Protein AF-A0A7Y8WXM0-F1 (afdb_monomer_lite)

Foldseek 3Di:
DDDDDVVPDDPVCVVQLQALQHAAEAEFELDPCRLVVLLVSLQVSLVRRANEAFPGHQHEYEYEAAAPVPCVVSVVVSQVSQLVSSLSSYHYDPDDPDQQLLLLLSQLSSGYFYQYDDPLQPDADPDPVSNVVSCVVSCVCVSCVQVDQQPPPPPPPDDDPDDQDQLLLLLVLLLVLLVCCLVCLQVLLDPPDQDALAQLNLCQLQVPLEHFAAAEAEEAVLLCLSSLLSLLVSLQWSVSSCVSSVHPRRPDTAGEQELAHAPSHHDDPDDSQVSLQVQLCVQEDDHDPSLDNVNLLVLVVVQLVPPALPPLVSLLQSVLVSVCSSNNYDDDPVAGSLNRVLVSLVPHAYEYEYDNLCVSPVDPPDSSNLSSVVSVLPVNSVSCVVRPPSRYHYYYHYYLCSLCSSCVPCSVVSCVVRVSNYSFAALQNLLLLLLLSSLSSVSAPDHDDNSCSNVDDSVRSLVRCCQAEHQALAPSPTSGRGPSCSLQLQQDFQVRGHRSSLSSQLSNQQSVLCSVCSPPDSSHSGHSVSSSVSLLVSLQVVLVVVCVSRVLLNVLLVQLLPDPDAAAPFADCVSSVDDPVNQVVCVVVRQWDQDPVRTIAGGNSNCSNSNHHHPGSRNSND

Structure (mmCIF, N/CA/C/O backbone):
data_AF-A0A7Y8WXM0-F1
#
_entry.id   AF-A0A7Y8WXM0-F1
#
loop_
_atom_site.group_PDB
_atom_site.id
_atom_site.type_symbol
_atom_site.label_atom_id
_atom_site.label_alt_id
_atom_site.label_comp_id
_atom_site.label_asym_id
_atom_site.label_entity_id
_atom_site.label_seq_id
_atom_site.pdbx_PDB_ins_code
_atom_site.Cartn_x
_atom_site.Cartn_y
_atom_site.Cartn_z
_atom_site.occupancy
_atom_site.B_iso_or_equiv
_atom_site.auth_seq_id
_atom_site.auth_comp_id
_atom_site.auth_asym_id
_atom_site.auth_atom_id
_atom_site.pdbx_PDB_model_num
ATOM 1 N N . MET A 1 1 ? 18.074 -25.156 -28.427 1.00 62.72 1 MET A N 1
ATOM 2 C CA . MET A 1 1 ? 19.382 -25.844 -28.412 1.00 62.72 1 MET A CA 1
ATOM 3 C C . MET A 1 1 ? 20.255 -25.133 -27.394 1.00 62.72 1 MET A C 1
ATOM 5 O O . MET A 1 1 ? 20.358 -23.918 -27.486 1.00 62.72 1 MET A O 1
ATOM 9 N N . VAL A 1 2 ? 20.807 -25.855 -26.420 1.00 75.50 2 VAL A N 1
ATOM 10 C CA . VAL A 1 2 ? 21.736 -25.315 -25.413 1.00 75.50 2 VAL A CA 1
ATOM 11 C C . VAL A 1 2 ? 23.125 -25.852 -25.741 1.00 75.50 2 VAL A C 1
ATOM 13 O O . VAL A 1 2 ? 23.257 -27.044 -26.014 1.00 75.50 2 VAL A O 1
ATOM 16 N N . ILE A 1 3 ? 24.135 -24.982 -25.762 1.00 81.38 3 ILE A N 1
ATOM 17 C CA . ILE A 1 3 ? 25.531 -25.358 -26.010 1.00 81.38 3 ILE A CA 1
ATOM 18 C C . ILE A 1 3 ? 26.311 -25.077 -24.727 1.00 81.38 3 ILE A C 1
ATOM 20 O O . ILE A 1 3 ? 26.389 -23.930 -24.296 1.00 81.38 3 ILE A O 1
ATOM 24 N N . ASP A 1 4 ? 26.879 -26.120 -24.126 1.00 82.06 4 ASP A N 1
ATOM 25 C CA . ASP A 1 4 ? 27.743 -25.996 -22.953 1.00 82.06 4 ASP A CA 1
ATOM 26 C C . ASP A 1 4 ? 29.203 -25.807 -23.398 1.00 82.06 4 ASP A C 1
ATOM 28 O O . ASP A 1 4 ? 29.766 -26.640 -24.111 1.00 82.06 4 ASP A O 1
ATOM 32 N N . LEU A 1 5 ? 29.815 -24.696 -22.986 1.00 79.88 5 LEU A N 1
ATOM 33 C CA . LEU A 1 5 ? 31.167 -24.286 -23.366 1.00 79.88 5 LEU A CA 1
ATOM 34 C C . LEU A 1 5 ? 32.144 -24.408 -22.185 1.00 79.88 5 LEU A C 1
ATOM 36 O O . LEU A 1 5 ? 32.896 -23.475 -21.908 1.00 79.88 5 LEU A O 1
ATOM 40 N N . ARG A 1 6 ? 32.169 -25.553 -21.484 1.00 68.31 6 ARG A N 1
ATOM 41 C CA . ARG A 1 6 ? 33.035 -25.777 -20.297 1.00 68.31 6 ARG A CA 1
ATOM 42 C C . ARG A 1 6 ? 34.524 -25.485 -20.507 1.00 68.31 6 ARG A C 1
ATOM 44 O O . ARG A 1 6 ? 35.218 -25.189 -19.543 1.00 68.31 6 ARG A O 1
ATOM 51 N N . ALA A 1 7 ? 35.017 -25.557 -21.745 1.00 59.38 7 ALA A N 1
ATOM 52 C CA . ALA A 1 7 ? 36.396 -25.201 -22.095 1.00 59.38 7 ALA A CA 1
ATOM 53 C C . ALA A 1 7 ? 36.675 -23.680 -22.062 1.00 59.38 7 ALA A C 1
ATOM 55 O O . ALA A 1 7 ? 37.814 -23.260 -22.253 1.00 59.38 7 ALA A O 1
ATOM 56 N N . GLY A 1 8 ? 35.654 -22.852 -21.820 1.00 65.19 8 GLY A N 1
ATOM 57 C CA . GLY A 1 8 ? 35.758 -21.401 -21.736 1.00 65.19 8 GLY A CA 1
ATOM 58 C C . GLY A 1 8 ? 35.857 -20.706 -23.097 1.00 65.19 8 GLY A C 1
ATOM 59 O O . GLY A 1 8 ? 35.409 -21.205 -24.136 1.00 65.19 8 GLY A O 1
ATOM 60 N N . ALA A 1 9 ? 36.426 -19.500 -23.080 1.00 67.81 9 ALA A N 1
ATOM 61 C CA . ALA A 1 9 ? 36.689 -18.705 -24.272 1.00 67.81 9 ALA A CA 1
ATOM 62 C C . ALA A 1 9 ? 37.871 -19.304 -25.049 1.00 67.81 9 ALA A C 1
ATOM 64 O O . ALA A 1 9 ? 39.023 -19.162 -24.649 1.00 67.81 9 ALA A O 1
ATOM 65 N N . SER A 1 10 ? 37.584 -19.980 -26.156 1.00 78.94 10 SER A N 1
ATOM 66 C CA . SER A 1 10 ? 38.571 -20.580 -27.053 1.00 78.94 10 SER A CA 1
ATOM 67 C C . SER A 1 10 ? 38.281 -20.154 -28.489 1.00 78.94 10 SER A C 1
ATOM 69 O O . SER A 1 10 ? 37.198 -19.645 -28.786 1.00 78.94 10 SER A O 1
ATOM 71 N N . GLU A 1 11 ? 39.215 -20.396 -29.405 1.00 74.94 11 GLU A N 1
ATOM 72 C CA . GLU A 1 11 ? 38.999 -20.112 -30.831 1.00 74.94 11 GLU A CA 1
ATOM 73 C C . GLU A 1 11 ? 37.778 -20.854 -31.397 1.00 74.94 11 GLU A C 1
ATOM 75 O O . GLU A 1 11 ? 37.072 -20.323 -32.249 1.00 74.94 11 GLU A O 1
ATOM 80 N N . LEU A 1 12 ? 37.472 -22.043 -30.866 1.00 77.38 12 LEU A N 1
ATOM 81 C CA . LEU A 1 12 ? 36.322 -22.849 -31.279 1.00 77.38 12 LEU A CA 1
ATOM 82 C C . LEU A 1 12 ? 34.985 -22.289 -30.772 1.00 77.38 12 LEU A C 1
ATOM 84 O O . LEU A 1 12 ? 33.964 -22.453 -31.438 1.00 77.38 12 LEU A O 1
ATOM 88 N N . SER A 1 13 ? 34.973 -21.622 -29.613 1.00 82.38 13 SER A N 1
ATOM 89 C CA . SER A 1 13 ? 33.763 -20.998 -29.059 1.00 82.38 13 SER A CA 1
ATOM 90 C C . SER A 1 13 ? 33.569 -19.547 -29.509 1.00 82.38 13 SER A C 1
ATOM 92 O O . SER A 1 13 ? 32.455 -19.027 -29.422 1.00 82.38 13 SER A O 1
ATOM 94 N N . ALA A 1 14 ? 34.610 -18.903 -30.047 1.00 82.38 14 ALA A N 1
ATOM 95 C CA . ALA A 1 14 ? 34.578 -17.508 -30.479 1.00 82.38 14 ALA A CA 1
ATOM 96 C C . ALA A 1 14 ? 33.465 -17.178 -31.495 1.00 82.38 14 ALA A C 1
ATOM 98 O O . ALA A 1 14 ? 32.802 -16.164 -31.284 1.00 82.38 14 ALA A O 1
ATOM 99 N N . PRO A 1 15 ? 33.169 -17.994 -32.531 1.00 83.94 15 PRO A N 1
ATOM 100 C CA . PRO A 1 15 ? 32.086 -17.685 -33.470 1.00 83.94 15 PRO A CA 1
ATOM 101 C C . PRO A 1 15 ? 30.710 -17.624 -32.797 1.00 83.94 15 PRO A C 1
ATOM 103 O O . PRO A 1 15 ? 29.898 -16.771 -33.133 1.00 83.94 15 PRO A O 1
ATOM 106 N N . VAL A 1 16 ? 30.464 -18.496 -31.814 1.00 84.19 16 VAL A N 1
ATOM 107 C CA . VAL A 1 16 ? 29.200 -18.546 -31.062 1.00 84.19 16 VAL A CA 1
ATOM 108 C C . VAL A 1 16 ? 29.122 -17.398 -30.055 1.00 84.19 16 VAL A C 1
ATOM 110 O O . VAL A 1 16 ? 28.077 -16.771 -29.911 1.00 84.19 16 VAL A O 1
ATOM 113 N N . LEU A 1 17 ? 30.232 -17.091 -29.377 1.00 83.50 17 LEU A N 1
ATOM 114 C CA . LEU A 1 17 ? 30.307 -16.003 -28.400 1.00 83.50 17 LEU A CA 1
ATOM 115 C C . LEU A 1 17 ? 30.264 -14.616 -29.048 1.00 83.50 17 LEU A C 1
ATOM 117 O O . LEU A 1 17 ? 29.790 -13.681 -28.414 1.00 83.50 17 LEU A O 1
ATOM 121 N N . LEU A 1 18 ? 30.752 -14.467 -30.281 1.00 86.12 18 LEU A N 1
ATOM 122 C CA . LEU A 1 18 ? 30.743 -13.203 -31.021 1.00 86.12 18 LEU A CA 1
ATOM 123 C C . LEU A 1 18 ? 29.500 -13.027 -31.898 1.00 86.12 18 LEU A C 1
ATOM 125 O O . LEU A 1 18 ? 29.278 -11.924 -32.388 1.00 86.12 18 LEU A O 1
ATOM 129 N N . ASP A 1 19 ? 28.661 -14.052 -32.067 1.00 84.56 19 ASP A N 1
ATOM 130 C CA . ASP A 1 19 ? 27.350 -13.874 -32.691 1.00 84.56 19 ASP A CA 1
ATOM 131 C C . ASP A 1 19 ? 26.423 -13.170 -31.686 1.00 84.56 19 ASP A C 1
ATOM 133 O O . ASP A 1 19 ? 26.169 -13.703 -30.598 1.00 84.56 19 ASP A O 1
ATOM 137 N N . PRO A 1 20 ? 25.949 -11.945 -31.967 1.00 74.00 20 PRO A N 1
ATOM 138 C CA . PRO A 1 20 ? 25.055 -11.233 -31.060 1.00 74.00 20 PRO A CA 1
ATOM 139 C C . PRO A 1 20 ? 23.692 -11.936 -30.946 1.00 74.00 20 PRO A C 1
ATOM 141 O O . PRO A 1 20 ? 23.022 -11.809 -29.925 1.00 74.00 20 PRO A O 1
ATOM 144 N N . ARG A 1 21 ? 23.303 -12.768 -31.922 1.00 78.62 21 ARG A N 1
ATOM 145 C CA . ARG A 1 21 ? 22.012 -13.480 -31.946 1.00 78.62 21 ARG A CA 1
ATOM 146 C C . ARG A 1 21 ? 21.929 -14.650 -30.963 1.00 78.62 21 ARG A C 1
ATOM 148 O O . ARG A 1 21 ? 20.859 -15.237 -30.809 1.00 78.62 21 ARG A O 1
ATOM 155 N N . VAL A 1 22 ? 23.035 -15.016 -30.322 1.00 83.06 22 VAL A N 1
ATOM 156 C CA . VAL A 1 22 ? 23.106 -16.117 -29.356 1.00 83.06 22 VAL A CA 1
ATOM 157 C C . VAL A 1 22 ? 22.980 -15.565 -27.941 1.00 83.06 22 VAL A C 1
ATOM 159 O O . VAL A 1 22 ? 23.707 -14.651 -27.560 1.00 83.06 22 VAL A O 1
ATOM 162 N N . GLN A 1 23 ? 22.075 -16.133 -27.137 1.00 83.75 23 GLN A N 1
ATOM 163 C CA . GLN A 1 23 ? 21.992 -15.787 -25.719 1.00 83.75 23 GLN A CA 1
ATOM 164 C C . GLN A 1 23 ? 23.224 -16.329 -24.996 1.00 83.75 23 GLN A C 1
ATOM 166 O O . GLN A 1 23 ? 23.462 -17.536 -24.965 1.00 83.75 23 GLN A O 1
ATOM 171 N N . ARG A 1 24 ? 24.008 -15.423 -24.418 1.00 86.75 24 ARG A N 1
ATOM 172 C CA . ARG A 1 24 ? 25.252 -15.745 -23.715 1.00 86.75 24 ARG A CA 1
ATOM 173 C C . ARG A 1 24 ? 24.958 -15.808 -22.225 1.00 86.75 24 ARG A C 1
ATOM 175 O O . ARG A 1 24 ? 24.563 -14.799 -21.649 1.00 86.75 24 ARG A O 1
ATOM 182 N N . VAL A 1 25 ? 25.159 -16.967 -21.608 1.00 88.75 25 VAL A N 1
ATOM 183 C CA . VAL A 1 25 ? 25.008 -17.146 -20.159 1.00 88.75 25 VAL A CA 1
ATOM 184 C C . VAL A 1 25 ? 26.368 -17.508 -19.575 1.00 88.75 25 VAL A C 1
ATOM 186 O O . VAL A 1 25 ? 26.898 -18.583 -19.847 1.00 88.75 25 VAL A O 1
ATOM 189 N N . PHE A 1 26 ? 26.948 -16.601 -18.795 1.00 89.88 26 PHE A N 1
ATOM 190 C CA . PHE A 1 26 ? 28.186 -16.837 -18.056 1.00 89.88 26 PHE A CA 1
ATOM 191 C C . PHE A 1 26 ? 27.862 -17.351 -16.663 1.00 89.88 26 PHE A C 1
ATOM 193 O O . PHE A 1 26 ? 26.990 -16.809 -15.998 1.00 89.88 26 PHE A O 1
ATOM 200 N N . VAL A 1 27 ? 28.583 -18.361 -16.194 1.00 90.31 27 VAL A N 1
ATOM 201 C CA . VAL A 1 27 ? 28.451 -18.867 -14.825 1.00 90.31 27 VAL A CA 1
ATOM 202 C C . VAL A 1 27 ? 29.759 -18.588 -14.095 1.00 90.31 27 VAL A C 1
ATOM 204 O O . VAL A 1 27 ? 30.826 -18.956 -14.582 1.00 90.31 27 VAL A O 1
ATOM 207 N N . THR A 1 28 ? 29.686 -17.919 -12.947 1.00 91.88 28 THR A N 1
ATOM 208 C CA . THR A 1 28 ? 30.845 -17.521 -12.138 1.00 91.88 28 THR A CA 1
ATOM 209 C C . THR A 1 28 ? 30.613 -17.806 -10.657 1.00 91.88 28 THR A C 1
ATOM 211 O O . THR A 1 28 ? 29.487 -18.005 -10.209 1.00 91.88 28 THR A O 1
ATOM 214 N N . THR A 1 29 ? 31.690 -17.814 -9.878 1.00 91.88 29 THR A N 1
ATOM 215 C CA . THR A 1 29 ? 31.665 -17.920 -8.413 1.00 91.88 29 THR A CA 1
ATOM 216 C C . THR A 1 29 ? 32.017 -16.575 -7.780 1.00 91.88 29 THR A C 1
ATOM 218 O O . THR A 1 29 ? 32.408 -15.643 -8.485 1.00 91.88 29 THR A O 1
ATOM 221 N N . LEU A 1 30 ? 31.931 -16.476 -6.448 1.00 90.56 30 LEU A N 1
ATOM 222 C CA . LEU A 1 30 ? 32.395 -15.298 -5.700 1.00 90.56 30 LEU A CA 1
ATOM 223 C C . LEU A 1 30 ? 33.923 -15.169 -5.612 1.00 90.56 30 LEU A C 1
ATOM 225 O O . LEU A 1 30 ? 34.421 -14.245 -4.968 1.00 90.56 30 LEU A O 1
ATOM 229 N N . SER A 1 31 ? 34.689 -16.079 -6.225 1.00 92.25 31 SER A N 1
ATOM 230 C CA . SER A 1 31 ? 36.142 -15.944 -6.238 1.00 92.25 31 SER A CA 1
ATOM 231 C C . SER A 1 31 ? 36.542 -14.681 -7.008 1.00 92.25 31 SER A C 1
ATOM 233 O O . SER A 1 31 ? 36.006 -14.395 -8.081 1.00 92.25 31 SER A O 1
ATOM 235 N N . HIS A 1 32 ? 37.507 -13.927 -6.479 1.00 87.44 32 HIS A N 1
ATOM 236 C CA . HIS A 1 32 ? 37.929 -12.667 -7.092 1.00 87.44 32 HIS A CA 1
ATOM 237 C C . HIS A 1 32 ? 38.396 -12.850 -8.545 1.00 87.44 32 HIS A C 1
ATOM 239 O O . HIS A 1 32 ? 38.022 -12.072 -9.417 1.00 87.44 32 HIS A O 1
ATOM 245 N N . GLN A 1 33 ? 39.157 -13.914 -8.824 1.00 89.19 33 GLN A N 1
ATOM 246 C CA . GLN A 1 33 ? 39.622 -14.223 -10.179 1.00 89.19 33 GLN A CA 1
ATOM 247 C C . GLN A 1 33 ? 38.462 -14.553 -11.128 1.00 89.19 33 GLN A C 1
ATOM 249 O O . GLN A 1 33 ? 38.469 -14.105 -12.273 1.00 89.19 33 GLN A O 1
ATOM 254 N N . SER A 1 34 ? 37.455 -15.299 -10.662 1.00 91.69 34 SER A N 1
ATOM 255 C CA . SER A 1 34 ? 36.277 -15.631 -11.472 1.00 91.69 34 SER A CA 1
ATOM 256 C C . SER A 1 34 ? 35.439 -14.393 -11.785 1.00 91.69 34 SER A C 1
ATOM 258 O O . SER A 1 34 ? 35.053 -14.196 -12.939 1.00 91.69 34 SER A O 1
ATOM 260 N N . LEU A 1 35 ? 35.208 -13.532 -10.788 1.00 91.38 35 LEU A N 1
ATOM 261 C CA . LEU A 1 35 ? 34.464 -12.284 -10.965 1.00 91.38 35 LEU A CA 1
ATOM 262 C C . LEU A 1 35 ? 35.180 -11.339 -11.932 1.00 91.38 35 LEU A C 1
ATOM 264 O O . LEU A 1 35 ? 34.578 -10.936 -12.923 1.00 91.38 35 LEU A O 1
ATOM 268 N N . ALA A 1 36 ? 36.469 -11.065 -11.708 1.00 88.94 36 ALA A N 1
ATOM 269 C CA . ALA A 1 36 ? 37.255 -10.182 -12.569 1.00 88.94 36 ALA A CA 1
ATOM 270 C C . ALA A 1 36 ? 37.371 -10.722 -14.006 1.00 88.94 36 ALA A C 1
ATOM 272 O O . ALA A 1 36 ? 37.251 -9.971 -14.974 1.00 88.94 36 ALA A O 1
ATOM 273 N N . GLY A 1 37 ? 37.560 -12.037 -14.166 1.00 89.81 37 GLY A N 1
ATOM 274 C CA . GLY A 1 37 ? 37.602 -12.676 -15.482 1.00 89.81 37 GLY A CA 1
ATOM 275 C C . GLY A 1 37 ? 36.269 -12.576 -16.227 1.00 89.81 37 GLY A C 1
ATOM 276 O O . GLY A 1 37 ? 36.246 -12.250 -17.414 1.00 89.81 37 GLY A O 1
ATOM 277 N N . THR A 1 38 ? 35.156 -12.806 -15.526 1.00 92.19 38 THR A N 1
ATOM 278 C CA . THR A 1 38 ? 33.805 -12.695 -16.098 1.00 92.19 38 THR A CA 1
ATOM 279 C C . THR A 1 38 ? 33.479 -11.254 -16.468 1.00 92.19 38 THR A C 1
ATOM 281 O O . THR A 1 38 ? 32.994 -11.002 -17.569 1.00 92.19 38 THR A O 1
ATOM 284 N N . GLU A 1 39 ? 33.795 -10.301 -15.591 1.00 91.56 39 GLU A N 1
ATOM 285 C CA . GLU A 1 39 ? 33.624 -8.871 -15.843 1.00 91.56 39 GLU A CA 1
ATOM 286 C C . GLU A 1 39 ? 34.373 -8.444 -17.111 1.00 91.56 39 GLU A C 1
ATOM 288 O O . GLU A 1 39 ? 33.779 -7.871 -18.028 1.00 91.56 39 GLU A O 1
ATOM 293 N N . LEU A 1 40 ? 35.659 -8.795 -17.208 1.00 89.12 40 LEU A N 1
ATOM 294 C CA . LEU A 1 40 ? 36.482 -8.484 -18.371 1.00 89.12 40 LEU A CA 1
ATOM 295 C C . LEU A 1 40 ? 35.913 -9.116 -19.647 1.00 89.12 40 LEU A C 1
ATOM 297 O O . LEU A 1 40 ? 35.854 -8.460 -20.686 1.00 89.12 40 LEU A O 1
ATOM 301 N N . MET A 1 41 ? 35.470 -10.371 -19.580 1.00 88.50 41 MET A N 1
ATOM 302 C CA . MET A 1 41 ? 34.884 -11.073 -20.723 1.00 88.50 41 MET A CA 1
ATOM 303 C C . MET A 1 41 ? 33.615 -10.376 -21.225 1.00 88.50 41 MET A C 1
ATOM 305 O O . MET A 1 41 ? 33.484 -10.121 -22.424 1.00 88.50 41 MET A O 1
ATOM 309 N N . VAL A 1 42 ? 32.712 -10.011 -20.312 1.00 89.19 42 VAL A N 1
ATOM 310 C CA . VAL A 1 42 ? 31.488 -9.264 -20.631 1.00 89.19 42 VAL A CA 1
ATOM 311 C C . VAL A 1 42 ? 31.830 -7.915 -21.265 1.00 89.19 42 VAL A C 1
ATOM 313 O O . VAL A 1 42 ? 31.261 -7.571 -22.300 1.00 89.19 42 VAL A O 1
ATOM 316 N N . GLN A 1 43 ? 32.805 -7.181 -20.721 1.00 86.31 43 GLN A N 1
ATOM 317 C CA . GLN A 1 43 ? 33.247 -5.901 -21.287 1.00 86.31 43 GLN A CA 1
ATOM 318 C C . GLN A 1 43 ? 33.833 -6.058 -22.700 1.00 86.31 43 GLN A C 1
ATOM 320 O O . GLN A 1 43 ? 33.537 -5.258 -23.589 1.00 86.31 43 GLN A O 1
ATOM 325 N N . GLN A 1 44 ? 34.655 -7.084 -22.936 1.00 85.88 44 GLN A N 1
ATOM 326 C CA . GLN A 1 44 ? 35.250 -7.335 -24.253 1.00 85.88 44 GLN A CA 1
ATOM 327 C C . GLN A 1 44 ? 34.199 -7.742 -25.287 1.00 85.88 44 GLN A C 1
ATOM 329 O O . GLN A 1 44 ? 34.235 -7.260 -26.422 1.00 85.88 44 GLN A O 1
ATOM 334 N N . LEU A 1 45 ? 33.235 -8.578 -24.901 1.00 85.25 45 LEU A N 1
ATOM 335 C CA . LEU A 1 45 ? 32.112 -8.944 -25.761 1.00 85.25 45 LEU A CA 1
ATOM 336 C C . LEU A 1 45 ? 31.211 -7.750 -26.053 1.00 85.25 45 LEU A C 1
ATOM 338 O O . LEU A 1 45 ? 30.846 -7.550 -27.205 1.00 85.25 45 LEU A O 1
ATOM 342 N N . GLY A 1 46 ? 30.943 -6.909 -25.056 1.00 80.94 46 GLY A N 1
ATOM 343 C CA . GLY A 1 46 ? 30.209 -5.659 -25.236 1.00 80.94 46 GLY A CA 1
ATOM 344 C C . GLY A 1 46 ? 30.846 -4.719 -26.262 1.00 80.94 46 GLY A C 1
ATOM 345 O O . GLY A 1 46 ? 30.130 -4.002 -26.950 1.00 80.94 46 GLY A O 1
ATOM 346 N N . ARG A 1 47 ? 32.178 -4.749 -26.414 1.00 81.69 47 ARG A N 1
ATOM 347 C CA . ARG A 1 47 ? 32.904 -3.963 -27.428 1.00 81.69 47 ARG A CA 1
ATOM 348 C C . ARG A 1 47 ? 32.931 -4.623 -28.806 1.00 81.69 47 ARG A C 1
ATOM 350 O O . ARG A 1 47 ? 32.841 -3.927 -29.810 1.00 81.69 47 ARG A O 1
ATOM 357 N N . LYS A 1 48 ? 33.132 -5.943 -28.865 1.00 83.00 48 LYS A N 1
ATOM 358 C CA . LYS A 1 48 ? 33.377 -6.673 -30.126 1.00 83.00 48 LYS A CA 1
ATOM 359 C C . LYS A 1 48 ? 32.114 -7.218 -30.787 1.00 83.00 48 LYS A C 1
ATOM 361 O O . LYS A 1 48 ? 32.086 -7.372 -32.001 1.00 83.00 48 LYS A O 1
ATOM 366 N N . ALA A 1 49 ? 31.105 -7.534 -29.989 1.00 81.25 49 ALA A N 1
ATOM 367 C CA . ALA A 1 49 ? 29.824 -8.068 -30.420 1.00 81.25 49 ALA A CA 1
ATOM 368 C C . ALA A 1 49 ? 28.721 -7.482 -29.522 1.00 81.25 49 ALA A C 1
ATOM 370 O O . ALA A 1 49 ? 28.143 -8.219 -28.706 1.00 81.25 49 ALA A O 1
ATOM 371 N N . PRO A 1 50 ? 28.500 -6.154 -29.618 1.00 74.56 50 PRO A N 1
ATOM 372 C CA . PRO A 1 50 ? 27.562 -5.442 -28.769 1.00 74.56 50 PRO A CA 1
ATOM 373 C C . PRO A 1 50 ? 26.166 -6.033 -28.900 1.00 74.56 50 PRO A C 1
ATOM 375 O O . PRO A 1 50 ? 25.710 -6.396 -29.982 1.00 74.56 50 PRO A O 1
ATOM 378 N N . THR A 1 51 ? 25.489 -6.109 -27.767 1.00 74.12 51 THR A N 1
ATOM 379 C CA . THR A 1 51 ? 24.115 -6.575 -27.671 1.00 74.12 51 THR A CA 1
ATOM 380 C C . THR A 1 51 ? 23.199 -5.363 -27.860 1.00 74.12 51 THR A C 1
ATOM 382 O O . THR A 1 51 ? 23.141 -4.512 -26.972 1.00 74.12 51 THR A O 1
ATOM 385 N N . VAL A 1 52 ? 22.461 -5.258 -28.967 1.00 73.06 52 VAL A N 1
ATOM 386 C CA . VAL A 1 52 ? 21.594 -4.092 -29.246 1.00 73.06 52 VAL A CA 1
ATOM 387 C C . VAL A 1 52 ? 20.191 -4.344 -28.724 1.00 73.06 52 VAL A C 1
ATOM 389 O O . VAL A 1 52 ? 19.482 -5.167 -29.292 1.00 73.06 52 VAL A O 1
ATOM 392 N N . GLN A 1 53 ? 19.783 -3.679 -27.642 1.00 65.69 53 GLN A N 1
ATOM 393 C CA . GLN A 1 53 ? 18.461 -3.799 -27.016 1.00 65.69 53 GLN A CA 1
ATOM 394 C C . GLN A 1 53 ? 17.340 -3.721 -28.063 1.00 65.69 53 GLN A C 1
ATOM 396 O O . GLN A 1 53 ? 17.350 -2.862 -28.937 1.00 65.69 53 GLN A O 1
ATOM 401 N N . GLY A 1 54 ? 16.407 -4.672 -28.001 1.00 58.00 54 GLY A N 1
ATOM 402 C CA . GLY A 1 54 ? 15.398 -4.892 -29.044 1.00 58.00 54 GLY A CA 1
ATOM 403 C C . GLY A 1 54 ? 15.788 -5.911 -30.130 1.00 58.00 54 GLY A C 1
ATOM 404 O O . GLY A 1 54 ? 14.886 -6.569 -30.643 1.00 58.00 54 GLY A O 1
ATOM 405 N N . THR A 1 55 ? 17.087 -6.138 -30.398 1.00 64.69 55 THR A N 1
ATOM 406 C CA . THR A 1 55 ? 17.585 -6.924 -31.560 1.00 64.69 55 THR A CA 1
ATOM 407 C C . THR A 1 55 ? 18.245 -8.283 -31.222 1.00 64.69 55 THR A C 1
ATOM 409 O O . THR A 1 55 ? 17.668 -9.316 -31.548 1.00 64.69 55 THR A O 1
ATOM 412 N N . ASP A 1 56 ? 19.375 -8.350 -30.491 1.00 72.12 56 ASP A N 1
ATOM 413 C CA . ASP A 1 56 ? 20.160 -9.609 -30.262 1.00 72.12 56 ASP A CA 1
ATOM 414 C C . ASP A 1 56 ? 20.366 -10.113 -28.799 1.00 72.12 56 ASP A C 1
ATOM 416 O O . ASP A 1 56 ? 21.035 -9.412 -28.063 1.00 72.12 56 ASP A O 1
ATOM 420 N N . PRO A 1 57 ? 19.862 -11.281 -28.326 1.00 75.31 57 PRO A N 1
ATOM 421 C CA . PRO A 1 57 ? 19.649 -11.697 -26.909 1.00 75.31 57 PRO A CA 1
ATOM 422 C C . PRO A 1 57 ? 20.610 -11.159 -25.828 1.00 75.31 57 PRO A C 1
ATOM 424 O O . PRO A 1 57 ? 21.818 -11.070 -26.007 1.00 75.31 57 PRO A O 1
ATOM 427 N N . ALA A 1 58 ? 20.054 -10.807 -24.655 1.00 76.69 58 ALA A N 1
ATOM 428 C CA . ALA A 1 58 ? 20.848 -10.194 -23.587 1.00 76.69 58 ALA A CA 1
ATOM 429 C C . ALA A 1 58 ? 21.894 -11.179 -23.056 1.00 76.69 58 ALA A C 1
ATOM 431 O O . ALA A 1 58 ? 21.616 -12.367 -22.896 1.00 76.69 58 ALA A O 1
ATOM 432 N N . THR A 1 59 ? 23.097 -10.666 -22.800 1.00 84.50 59 THR A N 1
ATOM 433 C CA . THR A 1 59 ? 24.115 -11.421 -22.073 1.00 84.50 59 THR A CA 1
ATOM 434 C C . THR A 1 59 ? 23.694 -11.486 -20.609 1.00 84.50 59 THR A C 1
ATOM 436 O O . THR A 1 59 ? 23.268 -10.480 -20.049 1.00 84.50 59 THR A O 1
ATOM 439 N N . SER A 1 60 ? 23.814 -12.652 -19.989 1.00 86.94 60 SER A N 1
ATOM 440 C CA . SER A 1 60 ? 23.437 -12.886 -18.598 1.00 86.94 60 SER A CA 1
ATOM 441 C C . SER A 1 60 ? 24.592 -13.517 -17.834 1.00 86.94 60 SER A C 1
ATOM 443 O O . SER A 1 60 ? 25.417 -14.228 -18.410 1.00 86.94 60 SER A O 1
ATOM 445 N N . VAL A 1 61 ? 24.646 -13.269 -16.528 1.00 90.38 61 VAL A N 1
ATOM 446 C CA . VAL A 1 61 ? 25.633 -13.872 -15.628 1.00 90.38 61 VAL A CA 1
ATOM 447 C C . VAL A 1 61 ? 24.896 -14.542 -14.472 1.00 90.38 61 VAL A C 1
ATOM 449 O O . VAL A 1 61 ? 23.990 -13.944 -13.902 1.00 90.38 61 VAL A O 1
ATOM 452 N N . VAL A 1 62 ? 25.292 -15.761 -14.119 1.00 91.31 62 VAL A N 1
ATOM 453 C CA . VAL A 1 62 ? 24.851 -16.494 -12.932 1.00 91.31 62 VAL A CA 1
ATOM 454 C C . VAL A 1 62 ? 26.007 -16.524 -11.939 1.00 91.31 62 VAL A C 1
ATOM 456 O O . VAL A 1 62 ? 27.084 -17.028 -12.258 1.00 91.31 62 VAL A O 1
ATOM 459 N N . VAL A 1 63 ? 25.793 -16.003 -10.736 1.00 91.12 63 VAL A N 1
ATOM 460 C CA . VAL A 1 63 ? 26.744 -16.084 -9.623 1.00 91.12 63 VAL A CA 1
ATOM 461 C C . VAL A 1 63 ? 26.322 -17.228 -8.714 1.00 91.12 63 VAL A C 1
ATOM 463 O O . VAL A 1 63 ? 25.212 -17.231 -8.184 1.00 91.12 63 VAL A O 1
ATOM 466 N N . THR A 1 64 ? 27.201 -18.209 -8.531 1.00 90.25 64 THR A N 1
ATOM 467 C CA . THR A 1 64 ? 26.889 -19.440 -7.800 1.00 90.25 64 THR A CA 1
ATOM 468 C C . THR A 1 64 ? 27.943 -19.815 -6.752 1.00 90.25 64 THR A C 1
ATOM 470 O O . THR A 1 64 ? 28.911 -19.084 -6.535 1.00 90.25 64 THR A O 1
ATOM 473 N N . GLN A 1 65 ? 27.737 -20.954 -6.079 1.00 86.75 65 GLN A N 1
ATOM 474 C CA . GLN A 1 65 ? 28.639 -21.557 -5.090 1.00 86.75 65 GLN A CA 1
ATOM 475 C C . GLN A 1 65 ? 28.936 -20.659 -3.881 1.00 86.75 65 GLN A C 1
ATOM 477 O O . GLN A 1 65 ? 30.037 -20.667 -3.332 1.00 86.75 65 GLN A O 1
ATOM 482 N N . TYR A 1 66 ? 27.944 -19.889 -3.438 1.00 89.12 66 TYR A N 1
ATOM 483 C CA . TYR A 1 66 ? 28.042 -19.079 -2.227 1.00 89.12 66 TYR A CA 1
ATOM 484 C C . TYR A 1 66 ? 27.016 -19.514 -1.189 1.00 89.12 66 TYR A C 1
ATOM 486 O O . TYR A 1 66 ? 25.935 -19.983 -1.536 1.00 89.12 66 TYR A O 1
ATOM 494 N N . ARG A 1 67 ? 27.336 -19.350 0.095 1.00 87.44 67 ARG A N 1
ATOM 495 C CA . ARG A 1 67 ? 26.409 -19.670 1.174 1.00 87.44 67 ARG A CA 1
ATOM 496 C C . ARG A 1 67 ? 25.698 -18.402 1.636 1.00 87.44 67 ARG A C 1
ATOM 498 O O . ARG A 1 67 ? 26.339 -17.366 1.808 1.00 87.44 67 ARG A O 1
ATOM 505 N N . MET A 1 68 ? 24.383 -18.482 1.817 1.00 80.25 68 MET A N 1
ATOM 506 C CA . MET A 1 68 ? 23.553 -17.331 2.203 1.00 80.25 68 MET A CA 1
ATOM 507 C C . MET A 1 68 ? 23.734 -16.911 3.667 1.00 80.25 68 MET A C 1
ATOM 509 O O . MET A 1 68 ? 23.363 -15.805 4.034 1.00 80.25 68 MET A O 1
ATOM 513 N N . ASP A 1 69 ? 24.285 -17.778 4.511 1.00 78.31 69 ASP A N 1
ATOM 514 C CA . ASP A 1 69 ? 24.568 -17.478 5.915 1.00 78.31 69 ASP A CA 1
ATOM 515 C C . ASP A 1 69 ? 25.868 -16.678 6.094 1.00 78.31 69 ASP A C 1
ATOM 517 O O . ASP A 1 69 ? 25.978 -15.899 7.038 1.00 78.31 69 ASP A O 1
ATOM 521 N N . THR A 1 70 ? 26.840 -16.833 5.189 1.00 84.12 70 THR A N 1
ATOM 522 C CA . THR A 1 70 ? 28.169 -16.213 5.332 1.00 84.12 70 THR A CA 1
ATOM 523 C C . THR A 1 70 ? 28.553 -15.227 4.234 1.00 84.12 70 THR A C 1
ATOM 525 O O . THR A 1 70 ? 29.398 -14.370 4.483 1.00 84.12 70 THR A O 1
ATOM 528 N N . HIS A 1 71 ? 28.005 -15.340 3.020 1.00 88.00 71 HIS A N 1
ATOM 529 C CA . HIS A 1 71 ? 28.537 -14.640 1.840 1.00 88.00 71 HIS A CA 1
ATOM 530 C C . HIS A 1 71 ? 27.589 -13.603 1.219 1.00 88.00 71 HIS A C 1
ATOM 532 O O . HIS A 1 71 ? 27.826 -13.165 0.095 1.00 88.00 71 HIS A O 1
ATOM 538 N N . THR A 1 72 ? 26.519 -13.205 1.910 1.00 81.19 72 THR A N 1
ATOM 539 C CA . THR A 1 72 ? 25.490 -12.296 1.367 1.00 81.19 72 THR A CA 1
ATOM 540 C C . THR A 1 72 ? 26.073 -10.959 0.915 1.00 81.19 72 THR A C 1
ATOM 542 O O . THR A 1 72 ? 25.873 -10.562 -0.228 1.00 81.19 72 THR A O 1
ATOM 545 N N . ALA A 1 73 ? 26.904 -10.322 1.745 1.00 78.31 73 ALA A N 1
ATOM 546 C CA . ALA A 1 73 ? 27.535 -9.047 1.397 1.00 78.31 73 ALA A CA 1
ATOM 547 C C . ALA A 1 73 ? 28.458 -9.157 0.166 1.00 78.31 73 ALA A C 1
ATOM 549 O O . ALA A 1 73 ? 28.494 -8.269 -0.686 1.00 78.31 73 ALA A O 1
ATOM 550 N N . GLN A 1 74 ? 29.196 -10.263 0.041 1.00 87.88 74 GLN A N 1
ATOM 551 C CA . GLN A 1 74 ? 30.058 -10.530 -1.110 1.00 87.88 74 GLN A CA 1
ATOM 552 C C . GLN A 1 74 ? 29.236 -10.831 -2.370 1.00 87.88 74 GLN A C 1
ATOM 554 O O . GLN A 1 74 ? 29.626 -10.414 -3.461 1.00 87.88 74 GLN A O 1
ATOM 559 N N . ALA A 1 75 ? 28.100 -11.520 -2.233 1.00 84.88 75 ALA A N 1
ATOM 560 C CA . ALA A 1 75 ? 27.173 -11.769 -3.331 1.00 84.88 75 ALA A CA 1
ATOM 561 C C . ALA A 1 75 ? 26.554 -10.467 -3.855 1.00 84.88 75 ALA A C 1
ATOM 563 O O . ALA A 1 75 ? 26.514 -10.262 -5.068 1.00 84.88 75 ALA A O 1
ATOM 564 N N . ASP A 1 76 ? 26.177 -9.547 -2.968 1.00 78.75 76 ASP A N 1
ATOM 565 C CA . ASP A 1 76 ? 25.672 -8.224 -3.350 1.00 78.75 76 ASP A CA 1
ATOM 566 C C . ASP A 1 76 ? 26.742 -7.352 -4.023 1.00 78.75 76 ASP A C 1
ATOM 568 O O . ASP A 1 76 ? 26.471 -6.663 -5.017 1.00 78.75 76 ASP A O 1
ATOM 572 N N . ALA A 1 77 ? 27.988 -7.425 -3.547 1.00 80.81 77 ALA A N 1
ATOM 573 C CA . ALA A 1 77 ? 29.119 -6.756 -4.187 1.00 80.81 77 ALA A CA 1
ATOM 574 C C . ALA A 1 77 ? 29.387 -7.314 -5.599 1.00 80.81 77 ALA A C 1
ATOM 576 O O . ALA A 1 77 ? 29.554 -6.547 -6.552 1.00 80.81 77 ALA A O 1
ATOM 577 N N . ALA A 1 78 ? 29.366 -8.641 -5.758 1.00 85.56 78 ALA A N 1
ATOM 578 C CA . ALA A 1 78 ? 29.508 -9.305 -7.053 1.00 85.56 78 ALA A CA 1
ATOM 579 C C . ALA A 1 78 ? 28.362 -8.944 -8.011 1.00 85.56 78 ALA A C 1
ATOM 581 O O . ALA A 1 78 ? 28.612 -8.619 -9.176 1.00 85.56 78 ALA A O 1
ATOM 582 N N . ARG A 1 79 ? 27.117 -8.933 -7.513 1.00 84.75 79 ARG A N 1
ATOM 583 C CA . ARG A 1 79 ? 25.926 -8.503 -8.260 1.00 84.75 79 ARG A CA 1
ATOM 584 C C . ARG A 1 79 ? 26.108 -7.093 -8.808 1.00 84.75 79 ARG A C 1
ATOM 586 O O . ARG A 1 79 ? 25.906 -6.858 -9.998 1.00 84.75 79 ARG A O 1
ATOM 593 N N . SER A 1 80 ? 26.560 -6.177 -7.957 1.00 77.50 80 SER A N 1
ATOM 594 C CA . SER A 1 80 ? 26.807 -4.781 -8.321 1.00 77.50 80 SER A CA 1
ATOM 595 C C . SER A 1 80 ? 27.865 -4.642 -9.421 1.00 77.50 80 SER A C 1
ATOM 597 O O . SER A 1 80 ? 27.622 -3.973 -10.430 1.00 77.50 80 SER A O 1
ATOM 599 N N . MET A 1 81 ? 29.023 -5.282 -9.252 1.00 82.19 81 MET A N 1
ATOM 600 C CA . MET A 1 81 ? 30.125 -5.246 -10.221 1.00 82.19 81 MET A CA 1
ATOM 601 C C . MET A 1 81 ? 29.686 -5.769 -11.596 1.00 82.19 81 MET A C 1
ATOM 603 O O . MET A 1 81 ? 29.810 -5.079 -12.607 1.00 82.19 81 MET A O 1
ATOM 607 N N . LEU A 1 82 ? 29.105 -6.968 -11.632 1.00 87.69 82 LEU A N 1
ATOM 608 C CA . LEU A 1 82 ? 28.709 -7.616 -12.881 1.00 87.69 82 LEU A CA 1
ATOM 609 C C . LEU A 1 82 ? 27.550 -6.897 -13.569 1.00 87.69 82 LEU A C 1
ATOM 611 O O . LEU A 1 82 ? 27.517 -6.839 -14.797 1.00 87.69 82 LEU A O 1
ATOM 615 N N . SER A 1 83 ? 26.637 -6.297 -12.801 1.00 82.69 83 SER A N 1
ATOM 616 C CA . SER A 1 83 ? 25.550 -5.506 -13.372 1.00 82.69 83 SER A CA 1
ATOM 617 C C . SER A 1 83 ? 26.060 -4.283 -14.140 1.00 82.69 83 SER A C 1
ATOM 619 O O . SER A 1 83 ? 25.551 -3.975 -15.218 1.00 82.69 83 SER A O 1
ATOM 621 N N . ALA A 1 84 ? 27.123 -3.630 -13.654 1.00 75.81 84 ALA A N 1
ATOM 622 C CA . ALA A 1 84 ? 27.749 -2.517 -14.368 1.00 75.81 84 ALA A CA 1
ATOM 623 C C . ALA A 1 84 ? 28.356 -2.968 -15.711 1.00 75.81 84 ALA A C 1
ATOM 625 O O . ALA A 1 84 ? 28.149 -2.317 -16.737 1.00 75.81 84 ALA A O 1
ATOM 626 N N . ALA A 1 85 ? 29.047 -4.113 -15.727 1.00 81.56 85 ALA A N 1
ATOM 627 C CA . ALA A 1 85 ? 29.628 -4.670 -16.949 1.00 81.56 85 ALA A CA 1
ATOM 628 C C . ALA A 1 85 ? 28.559 -5.118 -17.960 1.00 81.56 85 ALA A C 1
ATOM 630 O O . ALA A 1 85 ? 28.664 -4.797 -19.145 1.00 81.56 85 ALA A O 1
ATOM 631 N N . LEU A 1 86 ? 27.511 -5.807 -17.496 1.00 84.00 86 LEU A N 1
ATOM 632 C CA . LEU A 1 86 ? 26.365 -6.204 -18.321 1.00 84.00 86 LEU A CA 1
ATOM 633 C C . LEU A 1 86 ? 25.667 -4.982 -18.920 1.00 84.00 86 LEU A C 1
ATOM 635 O O . LEU A 1 86 ? 25.396 -4.950 -20.120 1.00 84.00 86 LEU A O 1
ATOM 639 N N . GLY A 1 87 ? 25.439 -3.951 -18.104 1.00 75.62 87 GLY A N 1
ATOM 640 C CA . GLY A 1 87 ? 24.853 -2.690 -18.541 1.00 75.62 87 GLY A CA 1
ATOM 641 C C . GLY A 1 87 ? 25.673 -2.024 -19.644 1.00 75.62 87 GLY A C 1
ATOM 642 O O . GLY A 1 87 ? 25.113 -1.652 -20.671 1.00 75.62 87 GLY A O 1
ATOM 643 N N . ALA A 1 88 ? 26.995 -1.936 -19.484 1.00 72.38 88 ALA A N 1
ATOM 644 C CA . ALA A 1 88 ? 27.886 -1.345 -20.484 1.00 72.38 88 ALA A CA 1
ATOM 645 C C . ALA A 1 88 ? 27.935 -2.127 -21.813 1.00 72.38 88 ALA A C 1
ATOM 647 O O . ALA A 1 88 ? 28.205 -1.540 -22.859 1.00 72.38 88 ALA A O 1
ATOM 648 N N . ALA A 1 89 ? 27.679 -3.438 -21.788 1.00 74.56 89 ALA A N 1
ATOM 649 C CA . ALA A 1 89 ? 27.669 -4.284 -22.983 1.00 74.56 89 ALA A CA 1
ATOM 650 C C . ALA A 1 89 ? 26.380 -4.162 -23.820 1.00 74.56 89 ALA A C 1
ATOM 652 O O . ALA A 1 89 ? 26.355 -4.546 -24.995 1.00 74.56 89 ALA A O 1
ATOM 653 N N . LEU A 1 90 ? 25.310 -3.625 -23.235 1.00 72.88 90 LEU A N 1
ATOM 654 C CA . LEU A 1 90 ? 24.009 -3.489 -23.871 1.00 72.88 90 LEU A CA 1
ATOM 655 C C . LEU A 1 90 ? 23.818 -2.067 -24.449 1.00 72.88 90 LEU A C 1
ATOM 657 O O . LEU A 1 90 ? 23.818 -1.065 -23.732 1.00 72.88 90 LEU A O 1
ATOM 661 N N . HIS A 1 91 ? 23.599 -1.987 -25.757 1.00 68.12 91 HIS A N 1
ATOM 662 C CA . HIS A 1 91 ? 23.425 -0.737 -26.501 1.00 68.12 91 HIS A CA 1
ATOM 663 C C . HIS A 1 91 ? 21.934 -0.445 -26.716 1.00 68.12 91 HIS A C 1
ATOM 665 O O . HIS A 1 91 ? 21.158 -1.374 -26.925 1.00 68.12 91 HIS A O 1
ATOM 671 N N . GLY A 1 92 ? 21.519 0.824 -26.645 1.00 58.38 92 GLY A N 1
ATOM 672 C CA . GLY A 1 92 ? 20.156 1.231 -27.011 1.00 58.38 92 GLY A CA 1
ATOM 673 C C . GLY A 1 92 ? 19.938 1.180 -28.532 1.00 58.38 92 GLY A C 1
ATOM 674 O O . GLY A 1 92 ? 20.924 1.201 -29.276 1.00 58.38 92 GLY A O 1
ATOM 675 N N . PRO A 1 93 ? 18.687 1.101 -29.016 1.00 54.19 93 PRO A N 1
ATOM 676 C CA . PRO A 1 93 ? 18.403 1.242 -30.442 1.00 54.19 93 PRO A CA 1
ATOM 677 C C . PRO A 1 93 ? 18.871 2.619 -30.947 1.00 54.19 93 PRO A C 1
ATOM 679 O O . PRO A 1 93 ? 18.737 3.626 -30.252 1.00 54.19 93 PRO A O 1
ATOM 682 N N . VAL A 1 94 ? 19.462 2.656 -32.144 1.00 42.12 94 VAL A N 1
ATOM 683 C CA . VAL A 1 94 ? 19.848 3.905 -32.818 1.00 42.12 94 VAL A CA 1
ATOM 684 C C . VAL A 1 94 ? 18.570 4.594 -33.303 1.00 42.12 94 VAL A C 1
ATOM 686 O O . VAL A 1 94 ? 17.820 3.998 -34.066 1.00 42.12 94 VAL A O 1
ATOM 689 N N . GLU A 1 95 ? 18.356 5.827 -32.836 1.00 44.81 95 GLU A N 1
ATOM 690 C CA . GLU A 1 95 ? 17.323 6.783 -33.269 1.00 44.81 95 GLU A CA 1
ATOM 691 C C . GLU A 1 95 ? 15.863 6.287 -33.248 1.00 44.81 95 GLU A C 1
ATOM 693 O O . GLU A 1 95 ? 15.290 5.890 -34.259 1.00 44.81 95 GLU A O 1
ATOM 698 N N . THR A 1 96 ? 15.207 6.467 -32.100 1.00 32.97 96 THR A N 1
ATOM 699 C CA . THR A 1 96 ? 13.813 6.938 -32.050 1.00 32.97 96 THR A CA 1
ATOM 700 C C . THR A 1 96 ? 13.703 7.970 -30.936 1.00 32.97 96 THR A C 1
ATOM 702 O O . THR A 1 96 ? 14.144 7.704 -29.818 1.00 32.97 96 THR A O 1
ATOM 705 N N . ASP A 1 97 ? 13.157 9.140 -31.264 1.00 34.84 97 ASP A N 1
ATOM 706 C CA . ASP A 1 97 ? 12.948 10.275 -30.364 1.00 34.84 97 ASP A CA 1
ATOM 707 C C . ASP A 1 97 ? 12.424 9.864 -28.974 1.00 34.84 97 ASP A C 1
ATOM 709 O O . ASP A 1 97 ? 11.336 9.308 -28.840 1.00 34.84 97 ASP A O 1
ATOM 713 N N . GLY A 1 98 ? 13.197 10.210 -27.940 1.00 40.19 98 GLY A N 1
ATOM 714 C CA . GLY A 1 98 ? 12.680 10.740 -26.676 1.00 40.19 98 GLY A CA 1
ATOM 715 C C . GLY A 1 98 ? 11.812 9.855 -25.776 1.00 40.19 98 GLY A C 1
ATOM 716 O O . GLY A 1 98 ? 10.892 10.399 -25.169 1.00 40.19 98 GLY A O 1
ATOM 717 N N . ASP A 1 99 ? 12.085 8.554 -25.625 1.00 47.94 99 ASP A N 1
ATOM 718 C CA . ASP A 1 99 ? 11.428 7.745 -24.579 1.00 47.94 99 ASP A CA 1
ATOM 719 C C . ASP A 1 99 ? 12.444 7.196 -23.555 1.00 47.94 99 ASP A C 1
ATOM 721 O O . ASP A 1 99 ? 13.053 6.137 -23.721 1.00 47.94 99 ASP A O 1
ATOM 725 N N . ASP A 1 100 ? 12.634 7.946 -22.465 1.00 54.16 100 ASP A N 1
ATOM 726 C CA . ASP A 1 100 ? 13.555 7.652 -21.354 1.00 54.16 100 ASP A CA 1
ATOM 727 C C . ASP A 1 100 ? 13.170 6.396 -20.537 1.00 54.16 100 ASP A C 1
ATOM 729 O O . ASP A 1 100 ? 13.903 5.982 -19.630 1.00 54.16 100 ASP A O 1
ATOM 733 N N . THR A 1 101 ? 12.019 5.785 -20.828 1.00 55.94 101 THR A N 1
ATOM 734 C CA . THR A 1 101 ? 11.501 4.575 -20.165 1.00 55.94 101 THR A CA 1
ATOM 735 C C . THR A 1 101 ? 12.273 3.296 -20.523 1.00 55.94 101 THR A C 1
ATOM 737 O O . THR A 1 101 ? 12.242 2.310 -19.785 1.00 55.94 101 THR A O 1
ATOM 740 N N . GLY A 1 102 ? 13.072 3.313 -21.600 1.00 58.47 102 GLY A N 1
ATOM 741 C CA . GLY A 1 102 ? 13.972 2.203 -21.954 1.00 58.47 102 GLY A CA 1
ATOM 742 C C . GLY A 1 102 ? 15.086 1.935 -20.925 1.00 58.47 102 GLY A C 1
ATOM 743 O O . GLY A 1 102 ? 15.743 0.889 -20.980 1.00 58.47 102 GLY A O 1
ATOM 744 N N . SER A 1 103 ? 15.299 2.857 -19.975 1.00 62.72 103 SER A N 1
ATOM 745 C CA . SER A 1 103 ? 16.303 2.742 -18.908 1.00 62.72 103 SER A CA 1
ATOM 746 C C . SER A 1 103 ? 16.041 1.571 -17.951 1.00 62.72 103 SER A C 1
ATOM 748 O O . SER A 1 103 ? 16.983 0.871 -17.570 1.00 62.72 103 SER A O 1
ATOM 750 N N . VAL A 1 104 ? 14.776 1.297 -17.622 1.00 67.75 104 VAL A N 1
ATOM 751 C CA . VAL A 1 104 ? 14.408 0.206 -16.710 1.00 67.75 104 VAL A CA 1
ATOM 752 C C . VAL A 1 104 ? 14.432 -1.146 -17.397 1.00 67.75 104 VAL A C 1
ATOM 754 O O . VAL A 1 104 ? 14.967 -2.099 -16.827 1.00 67.75 104 VAL A O 1
ATOM 757 N N . ASP A 1 105 ? 13.988 -1.218 -18.656 1.00 69.69 105 ASP A N 1
ATOM 758 C CA . ASP A 1 105 ? 14.154 -2.413 -19.491 1.00 69.69 105 ASP A CA 1
ATOM 759 C C . ASP A 1 105 ? 15.629 -2.835 -19.551 1.00 69.69 105 ASP A C 1
ATOM 761 O O . ASP A 1 105 ? 15.994 -3.987 -19.303 1.00 69.69 105 ASP A O 1
ATOM 765 N N . ALA A 1 106 ? 16.502 -1.863 -19.813 1.00 69.38 106 ALA A N 1
ATOM 766 C CA . ALA A 1 106 ? 17.940 -2.048 -19.882 1.00 69.38 106 ALA A CA 1
ATOM 767 C C . ALA A 1 106 ? 18.550 -2.590 -18.582 1.00 69.38 106 ALA A C 1
ATOM 769 O O . ALA A 1 106 ? 19.421 -3.463 -18.636 1.00 69.38 106 ALA A O 1
ATOM 770 N N . ALA A 1 107 ? 18.130 -2.062 -17.435 1.00 68.50 107 ALA A N 1
ATOM 771 C CA . ALA A 1 107 ? 18.676 -2.433 -16.138 1.00 68.50 107 ALA A CA 1
ATOM 772 C C . ALA A 1 107 ? 18.174 -3.794 -15.646 1.00 68.50 107 ALA A C 1
ATOM 774 O O . ALA A 1 107 ? 18.968 -4.566 -15.111 1.00 68.50 107 ALA A O 1
ATOM 775 N N . LEU A 1 108 ? 16.903 -4.131 -15.885 1.00 69.88 108 LEU A N 1
ATOM 776 C CA . LEU A 1 108 ? 16.373 -5.468 -15.592 1.00 69.88 108 LEU A CA 1
ATOM 777 C C . LEU A 1 108 ? 17.105 -6.549 -16.394 1.00 69.88 108 LEU A C 1
ATOM 779 O O . LEU A 1 108 ? 17.422 -7.609 -15.862 1.00 69.88 108 LEU A O 1
ATOM 783 N N . LEU A 1 109 ? 17.443 -6.262 -17.653 1.00 72.25 109 LEU A N 1
ATOM 784 C CA . LEU A 1 109 ? 18.234 -7.161 -18.499 1.00 72.25 109 LEU A CA 1
ATOM 785 C C . LEU A 1 109 ? 19.715 -7.249 -18.088 1.00 72.25 109 LEU A C 1
ATOM 787 O O . LEU A 1 109 ? 20.410 -8.160 -18.531 1.00 72.25 109 LEU A O 1
ATOM 791 N N . ALA A 1 110 ? 20.203 -6.311 -17.271 1.00 76.38 110 ALA A N 1
ATOM 792 C CA . ALA A 1 110 ? 21.593 -6.221 -16.829 1.00 76.38 110 ALA A CA 1
ATOM 793 C C . ALA A 1 110 ? 21.814 -6.717 -15.386 1.00 76.38 110 ALA A C 1
ATOM 795 O O . ALA A 1 110 ? 22.887 -6.498 -14.825 1.00 76.38 110 ALA A O 1
ATOM 796 N N . GLN A 1 111 ? 20.829 -7.358 -14.754 1.00 78.94 111 GLN A N 1
ATOM 797 C CA . GLN A 1 111 ? 20.970 -7.935 -13.413 1.00 78.94 111 GLN A CA 1
ATOM 798 C C . GLN A 1 111 ? 21.492 -9.383 -13.500 1.00 78.94 111 GLN A C 1
ATOM 800 O O . GLN A 1 111 ? 20.905 -10.200 -14.214 1.00 78.94 111 GLN A O 1
ATOM 805 N N . PRO A 1 112 ? 22.587 -9.736 -12.799 1.00 86.25 112 PRO A N 1
ATOM 806 C CA . PRO A 1 112 ? 23.041 -11.118 -12.719 1.00 86.25 112 PRO A CA 1
ATOM 807 C C . PRO A 1 112 ? 22.144 -11.939 -11.780 1.00 86.25 112 PRO A C 1
ATOM 809 O O . PRO A 1 112 ? 21.661 -11.444 -10.762 1.00 86.25 112 PRO A O 1
ATOM 812 N N . VAL A 1 113 ? 21.957 -13.215 -12.107 1.00 87.31 113 VAL A N 1
ATOM 813 C CA . VAL A 1 113 ? 21.169 -14.171 -11.322 1.00 87.31 113 VAL A CA 1
ATOM 814 C C . VAL A 1 113 ? 22.019 -14.735 -10.192 1.00 87.31 113 VAL A C 1
ATOM 816 O O . VAL A 1 113 ? 23.135 -15.196 -10.426 1.00 87.31 113 VAL A O 1
ATOM 819 N N . LEU A 1 114 ? 21.494 -14.736 -8.968 1.00 86.56 114 LEU A N 1
ATOM 820 C CA . LEU A 1 114 ? 22.161 -15.343 -7.821 1.00 86.56 114 LEU A CA 1
ATOM 821 C C . LEU A 1 114 ? 21.605 -16.751 -7.567 1.00 86.56 114 LEU A C 1
ATOM 823 O O . LEU A 1 114 ? 20.408 -16.922 -7.364 1.00 86.56 114 LEU A O 1
ATOM 827 N N . SER A 1 115 ? 22.481 -17.755 -7.567 1.00 88.44 115 SER A N 1
ATOM 828 C CA . SER A 1 115 ? 22.142 -19.159 -7.312 1.00 88.44 115 SER A CA 1
ATOM 829 C C . SER A 1 115 ? 22.972 -19.680 -6.134 1.00 88.44 115 SER A C 1
ATOM 831 O O . SER A 1 115 ? 24.107 -20.121 -6.349 1.00 88.44 115 SER A O 1
ATOM 833 N N . PRO A 1 116 ? 22.457 -19.643 -4.892 1.00 87.75 116 PRO A N 1
ATOM 834 C CA . PRO A 1 116 ? 23.217 -20.066 -3.722 1.00 87.75 116 PRO A CA 1
ATOM 835 C C . PRO A 1 116 ? 23.602 -21.545 -3.796 1.00 87.75 116 PRO A C 1
ATOM 837 O O . PRO A 1 116 ? 23.009 -22.344 -4.519 1.00 87.75 116 PRO A O 1
ATOM 840 N N . PHE A 1 117 ? 24.618 -21.909 -3.022 1.00 88.38 117 PHE A N 1
ATOM 841 C CA . PHE A 1 117 ? 25.024 -23.288 -2.830 1.00 88.38 117 PHE A CA 1
ATOM 842 C C . PHE A 1 117 ? 23.925 -24.072 -2.099 1.00 88.38 117 PHE A C 1
ATOM 844 O O . PHE A 1 117 ? 23.361 -23.599 -1.108 1.00 88.38 117 PHE A O 1
ATOM 851 N N . ARG A 1 118 ? 23.640 -25.271 -2.607 1.00 86.81 118 ARG A N 1
ATOM 852 C CA . ARG A 1 118 ? 22.667 -26.227 -2.076 1.00 86.81 118 ARG A CA 1
ATOM 853 C C . ARG A 1 118 ? 23.378 -27.564 -1.932 1.00 86.81 118 ARG A C 1
ATOM 855 O O . ARG A 1 118 ? 23.902 -28.084 -2.919 1.00 86.81 118 ARG A O 1
ATOM 862 N N . GLU A 1 119 ? 23.459 -28.076 -0.710 1.00 86.19 119 GLU A N 1
ATOM 863 C CA . GLU A 1 119 ? 24.172 -29.326 -0.413 1.00 86.19 119 GLU A CA 1
ATOM 864 C C . GLU A 1 119 ? 23.518 -30.520 -1.117 1.00 86.19 119 GLU A C 1
ATOM 866 O O . GLU A 1 119 ? 24.202 -31.437 -1.568 1.00 86.19 119 GLU A O 1
ATOM 871 N N . GLU A 1 120 ? 22.204 -30.450 -1.307 1.00 87.00 120 GLU A N 1
ATOM 872 C CA . GLU A 1 120 ? 21.367 -31.445 -1.971 1.00 87.00 120 GLU A CA 1
ATOM 873 C C . GLU A 1 120 ? 21.772 -31.675 -3.439 1.00 87.00 120 GLU A C 1
ATOM 875 O O . GLU A 1 120 ? 21.557 -32.756 -3.981 1.00 87.00 120 GLU A O 1
ATOM 880 N N . LEU A 1 121 ? 22.413 -30.689 -4.080 1.00 87.00 121 LEU A N 1
ATOM 881 C CA . LEU A 1 121 ? 22.859 -30.773 -5.476 1.00 87.00 121 LEU A CA 1
ATOM 882 C C . LEU A 1 121 ? 24.252 -31.406 -5.642 1.00 87.00 121 LEU A C 1
ATOM 884 O O . LEU A 1 121 ? 24.687 -31.616 -6.774 1.00 87.00 121 LEU A O 1
ATOM 888 N N . LEU A 1 122 ? 24.967 -31.716 -4.551 1.00 85.81 122 LEU A N 1
ATOM 889 C CA . LEU A 1 122 ? 26.289 -32.358 -4.616 1.00 85.81 122 LEU A CA 1
ATOM 890 C C . LEU A 1 122 ? 26.216 -33.820 -5.068 1.00 85.81 122 LEU A C 1
ATOM 892 O O . LEU A 1 122 ? 27.113 -34.300 -5.761 1.00 85.81 122 LEU A O 1
ATOM 896 N N . ALA A 1 123 ? 25.170 -34.529 -4.645 1.00 85.31 123 ALA A N 1
ATOM 897 C CA . ALA A 1 123 ? 24.985 -35.952 -4.889 1.00 85.31 123 ALA A CA 1
ATOM 898 C C . ALA A 1 123 ? 23.600 -36.187 -5.494 1.00 85.31 123 ALA A C 1
ATOM 900 O O . ALA A 1 123 ? 22.632 -36.479 -4.796 1.00 85.31 123 ALA A O 1
ATOM 901 N N . LEU A 1 124 ? 23.519 -36.031 -6.816 1.00 88.62 124 LEU A N 1
ATOM 902 C CA . LEU A 1 124 ? 22.274 -36.218 -7.546 1.00 88.62 124 LEU A CA 1
ATOM 903 C C . LEU A 1 124 ? 21.827 -37.696 -7.518 1.00 88.62 124 LEU A C 1
ATOM 905 O O . LEU A 1 124 ? 22.666 -38.591 -7.670 1.00 88.62 124 LEU A O 1
ATOM 909 N N . PRO A 1 125 ? 20.518 -37.967 -7.355 1.00 88.75 125 PRO A N 1
ATOM 910 C CA . PRO A 1 125 ? 19.958 -39.309 -7.490 1.00 88.75 125 PRO A CA 1
ATOM 911 C C . PRO A 1 125 ? 20.257 -39.945 -8.855 1.00 88.75 125 PRO A C 1
ATOM 913 O O . PRO A 1 125 ? 20.501 -39.262 -9.847 1.00 88.75 125 PRO A O 1
ATOM 916 N N . SER A 1 126 ? 20.192 -41.275 -8.931 1.00 88.12 126 SER A N 1
ATOM 917 C CA . SER A 1 126 ? 20.465 -42.014 -10.173 1.00 88.12 126 SER A CA 1
ATOM 918 C C . SER A 1 126 ? 19.344 -41.925 -11.216 1.00 88.12 126 SER A C 1
ATOM 920 O O . SER A 1 126 ? 19.597 -42.150 -12.399 1.00 88.12 126 SER A O 1
ATOM 922 N N . SER A 1 127 ? 18.112 -41.610 -10.806 1.00 93.00 127 SER A N 1
ATOM 923 C CA . SER A 1 127 ? 16.961 -41.453 -11.701 1.00 93.00 127 SER A CA 1
ATOM 924 C C . SER A 1 127 ? 16.718 -39.989 -12.043 1.00 93.00 127 SER A C 1
ATOM 926 O O . SER A 1 127 ? 16.658 -39.155 -11.142 1.00 93.00 127 SER A O 1
ATOM 928 N N . TRP A 1 128 ? 16.476 -39.702 -13.322 1.00 88.38 128 TRP A N 1
ATOM 929 C CA . TRP A 1 128 ? 16.227 -38.345 -13.808 1.00 88.38 128 TRP A CA 1
ATOM 930 C C . TRP A 1 128 ? 15.032 -37.654 -13.131 1.00 88.38 128 TRP A C 1
ATOM 932 O O . TRP A 1 128 ? 15.151 -36.492 -12.766 1.00 88.38 128 TRP A O 1
ATOM 942 N N . ASP A 1 129 ? 13.929 -38.365 -12.878 1.00 87.12 129 ASP A N 1
ATOM 943 C CA . ASP A 1 129 ? 12.757 -37.783 -12.201 1.00 87.12 129 ASP A CA 1
ATOM 944 C C . ASP A 1 129 ? 13.100 -37.311 -10.780 1.00 87.12 129 ASP A C 1
ATOM 946 O O . ASP A 1 129 ? 12.839 -36.169 -10.422 1.00 87.12 129 ASP A O 1
ATOM 950 N N . ALA A 1 130 ? 13.823 -38.129 -10.010 1.00 82.62 130 ALA A N 1
ATOM 951 C CA . ALA A 1 130 ? 14.297 -37.723 -8.686 1.00 82.62 130 ALA A CA 1
ATOM 952 C C . ALA A 1 130 ? 15.328 -36.578 -8.744 1.00 82.62 130 ALA A C 1
ATOM 954 O O . ALA A 1 130 ? 15.424 -35.791 -7.806 1.00 82.62 130 ALA A O 1
ATOM 955 N N . VAL A 1 131 ? 16.102 -36.456 -9.830 1.00 85.44 131 VAL A N 1
ATOM 956 C CA . VAL A 1 131 ? 16.966 -35.285 -10.053 1.00 85.44 131 VAL A CA 1
ATOM 957 C C . VAL A 1 131 ? 16.122 -34.025 -10.254 1.00 85.44 131 VAL A C 1
ATOM 959 O O . VAL A 1 131 ? 16.443 -32.992 -9.669 1.00 85.44 131 VAL A O 1
ATOM 962 N N . LEU A 1 132 ? 15.043 -34.100 -11.039 1.00 83.62 132 LEU A N 1
ATOM 963 C CA . LEU A 1 132 ? 14.119 -32.980 -11.239 1.00 83.62 132 LEU A CA 1
ATOM 964 C C . LEU A 1 132 ? 13.431 -32.577 -9.931 1.00 83.62 132 LEU A C 1
ATOM 966 O O . LEU A 1 132 ? 13.361 -31.383 -9.638 1.00 83.62 132 LEU A O 1
ATOM 970 N N . ASP A 1 133 ? 13.013 -33.545 -9.116 1.00 83.31 133 ASP A N 1
ATOM 971 C CA . ASP A 1 133 ? 12.420 -33.284 -7.801 1.00 83.31 133 ASP A CA 1
ATOM 972 C C . ASP A 1 133 ? 13.399 -32.531 -6.890 1.00 83.31 133 ASP A C 1
ATOM 974 O O . ASP A 1 133 ? 13.042 -31.497 -6.322 1.00 83.31 133 ASP A O 1
ATOM 978 N N . VAL A 1 134 ? 14.661 -32.974 -6.814 1.00 84.94 134 VAL A N 1
ATOM 979 C CA . VAL A 1 134 ? 15.703 -32.285 -6.032 1.00 84.94 134 VAL A CA 1
ATOM 980 C C . VAL A 1 134 ? 15.925 -30.862 -6.557 1.00 84.94 134 VAL A C 1
ATOM 982 O O . VAL A 1 134 ? 15.886 -29.914 -5.774 1.00 84.94 134 VAL A O 1
ATOM 985 N N . ILE A 1 135 ? 16.077 -30.680 -7.874 1.00 83.62 135 ILE A N 1
ATOM 986 C CA . ILE A 1 135 ? 16.257 -29.357 -8.501 1.00 83.62 135 ILE A CA 1
ATOM 987 C C . ILE A 1 135 ? 15.082 -28.419 -8.182 1.00 83.62 135 ILE A C 1
ATOM 989 O O . ILE A 1 135 ? 15.316 -27.248 -7.863 1.00 83.62 135 ILE A O 1
ATOM 993 N N . SER A 1 136 ? 13.846 -28.928 -8.246 1.00 79.25 136 SER A N 1
ATOM 994 C CA . SER A 1 136 ? 12.634 -28.163 -7.930 1.00 79.25 136 SER A CA 1
ATOM 995 C C . SER A 1 136 ? 12.599 -27.754 -6.457 1.00 79.25 136 SER A C 1
ATOM 997 O O . SER A 1 136 ? 12.421 -26.580 -6.148 1.00 79.25 136 SER A O 1
ATOM 999 N N . SER A 1 137 ? 12.899 -28.683 -5.544 1.00 80.38 137 SER A N 1
ATOM 1000 C CA . SER A 1 137 ? 12.902 -28.425 -4.101 1.00 80.38 137 SER A CA 1
ATOM 1001 C C . SER A 1 137 ? 13.969 -27.410 -3.676 1.00 80.38 137 SER A C 1
ATOM 1003 O O . SER A 1 137 ? 13.789 -26.679 -2.704 1.00 80.38 137 SER A O 1
ATOM 1005 N N . CYS A 1 138 ? 15.072 -27.326 -4.425 1.00 79.69 138 CYS A N 1
ATOM 1006 C CA . CYS A 1 138 ? 16.150 -26.377 -4.175 1.00 79.69 138 CYS A CA 1
ATOM 1007 C C . CYS A 1 138 ? 15.868 -24.957 -4.702 1.00 79.69 138 CYS A C 1
ATOM 1009 O O . CYS A 1 138 ? 16.670 -24.056 -4.418 1.00 79.69 138 CYS A O 1
ATOM 1011 N N . GLY A 1 139 ? 14.786 -24.756 -5.469 1.00 73.75 139 GLY A N 1
ATOM 1012 C CA . GLY A 1 139 ? 14.420 -23.471 -6.080 1.00 73.75 139 GLY A CA 1
ATOM 1013 C C . GLY A 1 139 ? 15.353 -23.029 -7.215 1.00 73.75 139 GLY A C 1
ATOM 1014 O O . GLY A 1 139 ? 15.469 -21.840 -7.511 1.00 73.75 139 GLY A O 1
ATOM 1015 N N . VAL A 1 140 ? 16.088 -23.964 -7.834 1.00 78.00 140 VAL A N 1
ATOM 1016 C CA . VAL A 1 140 ? 17.040 -23.641 -8.917 1.00 78.00 140 VAL A CA 1
ATOM 1017 C C . VAL A 1 140 ? 16.304 -23.206 -10.185 1.00 78.00 140 VAL A C 1
ATOM 1019 O O . VAL A 1 140 ? 16.766 -22.306 -10.885 1.00 78.00 140 VAL A O 1
ATOM 1022 N N . ALA A 1 141 ? 15.165 -23.841 -10.477 1.00 71.38 141 ALA A N 1
ATOM 1023 C CA . ALA A 1 141 ? 14.331 -23.508 -11.629 1.00 71.38 141 ALA A CA 1
ATOM 1024 C C . ALA A 1 141 ? 13.807 -22.066 -11.535 1.00 71.38 141 ALA A C 1
ATOM 1026 O O . ALA A 1 141 ? 13.985 -21.300 -12.481 1.00 71.38 141 ALA A O 1
ATOM 1027 N N . ASP A 1 142 ? 13.289 -21.686 -10.368 1.00 66.88 142 ASP A N 1
ATOM 1028 C CA . ASP A 1 142 ? 12.753 -20.350 -10.082 1.00 66.88 142 ASP A CA 1
ATOM 1029 C C . ASP A 1 142 ? 13.835 -19.271 -10.250 1.00 66.88 142 ASP A C 1
ATOM 1031 O O . ASP A 1 142 ? 13.631 -18.246 -10.898 1.00 66.88 142 ASP A O 1
ATOM 1035 N N . GLY A 1 143 ? 15.049 -19.526 -9.746 1.00 68.00 143 GLY A N 1
ATOM 1036 C CA . GLY A 1 143 ? 16.173 -18.594 -9.890 1.00 68.00 143 GLY A CA 1
ATOM 1037 C C . GLY A 1 143 ? 16.607 -18.382 -11.346 1.00 68.00 143 GLY A C 1
ATOM 1038 O O . GLY A 1 143 ? 16.976 -17.274 -11.743 1.00 68.00 143 GLY A O 1
ATOM 1039 N N . LEU A 1 144 ? 16.541 -19.432 -12.167 1.00 75.44 144 LEU A N 1
ATOM 1040 C CA . LEU A 1 144 ? 16.905 -19.382 -13.586 1.00 75.44 144 LEU A CA 1
ATOM 1041 C C . LEU A 1 144 ? 15.747 -18.950 -14.488 1.00 75.44 144 LEU A C 1
ATOM 1043 O O . LEU A 1 144 ? 15.969 -18.757 -15.687 1.00 75.44 144 LEU A O 1
ATOM 1047 N N . GLU A 1 145 ? 14.544 -18.757 -13.942 1.00 70.81 145 GLU A N 1
ATOM 1048 C CA . GLU A 1 145 ? 13.349 -18.453 -14.720 1.00 70.81 145 GLU A CA 1
ATOM 1049 C C . GLU A 1 145 ? 13.582 -17.230 -15.605 1.00 70.81 145 GLU A C 1
ATOM 1051 O O . GLU A 1 145 ? 13.279 -17.281 -16.795 1.00 70.81 145 GLU A O 1
ATOM 1056 N N . SER A 1 146 ? 14.217 -16.180 -15.070 1.00 65.75 146 SER A N 1
ATOM 1057 C CA . SER A 1 146 ? 14.598 -14.938 -15.772 1.00 65.75 146 SER A CA 1
ATOM 1058 C C . SER A 1 146 ? 15.450 -15.150 -17.035 1.00 65.75 146 SER A C 1
ATOM 1060 O O . SER A 1 146 ? 15.395 -14.338 -17.964 1.00 65.75 146 SER A O 1
ATOM 1062 N N . LEU A 1 147 ? 16.186 -16.261 -17.104 1.00 73.12 147 LEU A N 1
ATOM 1063 C CA . LEU A 1 147 ? 17.084 -16.624 -18.201 1.00 73.12 147 LEU A CA 1
ATOM 1064 C C . LEU A 1 147 ? 16.423 -17.523 -19.239 1.00 73.12 147 LEU A C 1
ATOM 1066 O O . LEU A 1 147 ? 16.975 -17.681 -20.332 1.00 73.12 147 LEU A O 1
ATOM 1070 N N . LEU A 1 148 ? 15.266 -18.109 -18.913 1.00 69.44 148 LEU A N 1
ATOM 1071 C CA . LEU A 1 148 ? 14.584 -19.020 -19.815 1.00 69.44 148 LEU A CA 1
ATOM 1072 C C . LEU A 1 148 ? 14.207 -18.306 -21.121 1.00 69.44 148 LEU A C 1
ATOM 1074 O O . LEU A 1 148 ? 13.720 -17.164 -21.101 1.00 69.44 148 LEU A O 1
ATOM 1078 N N . PRO A 1 149 ? 14.407 -18.975 -22.272 1.00 60.94 149 PRO A N 1
ATOM 1079 C CA . PRO A 1 149 ? 13.800 -18.523 -23.506 1.00 60.94 149 PRO A CA 1
ATOM 1080 C C . PRO A 1 149 ? 12.287 -18.481 -23.296 1.00 60.94 149 PRO A C 1
ATOM 1082 O O . PRO A 1 149 ? 11.726 -19.285 -22.555 1.00 60.94 149 PRO A O 1
ATOM 1085 N N . VAL A 1 150 ? 11.650 -17.510 -23.943 1.00 54.38 150 VAL A N 1
ATOM 1086 C CA . VAL A 1 150 ? 10.197 -17.310 -23.933 1.00 54.38 150 VAL A CA 1
ATOM 1087 C C . VAL A 1 150 ? 9.530 -18.678 -24.058 1.00 54.38 150 VAL A C 1
ATOM 1089 O O . VAL A 1 150 ? 9.866 -19.381 -25.021 1.00 54.38 150 VAL A O 1
ATOM 1092 N N . PRO A 1 151 ? 8.639 -19.075 -23.129 1.00 49.16 151 PRO A N 1
ATOM 1093 C CA . PRO A 1 151 ? 7.839 -20.266 -23.334 1.00 49.16 151 PRO A CA 1
ATOM 1094 C C . PRO A 1 151 ? 7.224 -20.110 -24.715 1.00 49.16 151 PRO A C 1
ATOM 1096 O O . PRO A 1 151 ? 6.547 -19.111 -24.973 1.00 49.16 151 PRO A O 1
ATOM 1099 N N . ALA A 1 152 ? 7.532 -21.021 -25.644 1.00 40.09 152 ALA A N 1
ATOM 1100 C CA . ALA A 1 152 ? 6.744 -21.090 -26.858 1.00 40.09 152 ALA A CA 1
ATOM 1101 C C . ALA A 1 152 ? 5.319 -21.198 -26.339 1.00 40.09 152 ALA A C 1
ATOM 1103 O O . ALA A 1 152 ? 5.033 -22.152 -25.608 1.00 40.09 152 ALA A O 1
ATOM 1104 N N . ALA A 1 153 ? 4.497 -20.169 -26.597 1.00 36.78 153 ALA A N 1
ATOM 1105 C CA . ALA A 1 153 ? 3.086 -20.224 -26.276 1.00 36.78 153 ALA A CA 1
ATOM 1106 C C . ALA A 1 153 ? 2.669 -21.619 -26.703 1.00 36.78 153 ALA A C 1
ATOM 1108 O O . ALA A 1 153 ? 2.968 -22.006 -27.842 1.00 36.78 153 ALA A O 1
ATOM 1109 N N . ARG A 1 154 ? 2.147 -22.424 -25.767 1.00 31.72 154 ARG A N 1
ATOM 1110 C CA . ARG A 1 154 ? 1.515 -23.671 -26.164 1.00 31.72 154 ARG A CA 1
ATOM 1111 C C . ARG A 1 154 ? 0.533 -23.205 -27.220 1.00 31.72 154 ARG A C 1
ATOM 1113 O O . ARG A 1 154 ? -0.416 -22.501 -26.892 1.00 31.72 154 ARG A O 1
ATOM 1120 N N . ILE A 1 155 ? 0.840 -23.496 -28.482 1.00 33.56 155 ILE A N 1
ATOM 1121 C CA . ILE A 1 155 ? -0.144 -23.484 -29.539 1.00 33.56 155 ILE A CA 1
ATOM 1122 C C . ILE A 1 155 ? -1.050 -24.594 -29.047 1.00 33.56 155 ILE A C 1
ATOM 1124 O O . ILE A 1 155 ? -0.765 -25.778 -29.233 1.00 33.56 155 ILE A O 1
ATOM 1128 N N . THR A 1 156 ? -2.024 -24.215 -28.227 1.00 32.66 156 THR A N 1
ATOM 1129 C CA . THR A 1 156 ? -3.151 -25.056 -27.917 1.00 32.66 156 THR A CA 1
ATOM 1130 C C . THR A 1 156 ? -3.655 -25.449 -29.288 1.00 32.66 156 THR A C 1
ATOM 1132 O O . THR A 1 156 ? -3.938 -24.598 -30.133 1.00 32.66 156 THR A O 1
ATOM 1135 N N . ALA A 1 157 ? -3.562 -26.752 -29.556 1.00 34.44 157 ALA A N 1
ATOM 1136 C CA . ALA A 1 157 ? -4.093 -27.354 -30.758 1.00 34.44 157 ALA A CA 1
ATOM 1137 C C . ALA A 1 157 ? -5.462 -26.727 -31.018 1.00 34.44 157 ALA A C 1
ATOM 1139 O O . ALA A 1 157 ? -6.253 -26.664 -30.078 1.00 34.44 157 ALA A O 1
ATOM 1140 N N . GLU A 1 158 ? -5.642 -26.206 -32.237 1.00 36.94 158 GLU A N 1
ATOM 1141 C CA . GLU A 1 158 ? -6.854 -25.578 -32.773 1.00 36.94 158 GLU A CA 1
ATOM 1142 C C . GLU A 1 158 ? -8.011 -25.547 -31.769 1.00 36.94 158 GLU A C 1
ATOM 1144 O O . GLU A 1 158 ? -8.830 -26.466 -31.692 1.00 36.94 158 GLU A O 1
ATOM 1149 N N . ALA A 1 159 ? -8.057 -24.486 -30.960 1.00 37.25 159 ALA A N 1
ATOM 1150 C CA . ALA A 1 159 ? -9.262 -24.190 -30.215 1.00 37.25 159 ALA A CA 1
ATOM 1151 C C . ALA A 1 159 ? -10.378 -23.933 -31.237 1.00 37.25 159 ALA A C 1
ATOM 1153 O O . ALA A 1 159 ? -10.178 -23.222 -32.226 1.00 37.25 159 ALA A O 1
ATOM 1154 N N . ALA A 1 160 ? -11.539 -24.548 -30.994 1.00 39.06 160 ALA A N 1
ATOM 1155 C CA . ALA A 1 160 ? -12.799 -24.284 -31.687 1.00 39.06 160 ALA A CA 1
ATOM 1156 C C . ALA A 1 160 ? -12.972 -22.775 -31.950 1.00 39.06 160 ALA A C 1
ATOM 1158 O O . ALA A 1 160 ? -12.490 -21.992 -31.131 1.00 39.06 160 ALA A O 1
ATOM 1159 N N . PRO A 1 161 ? -13.634 -22.353 -33.048 1.00 37.38 161 PRO A N 1
ATOM 1160 C CA . PRO A 1 161 ? -13.620 -20.965 -33.508 1.00 37.38 161 PRO A CA 1
ATOM 1161 C C . PRO A 1 161 ? -13.970 -20.027 -32.354 1.00 37.38 161 PRO A C 1
ATOM 1163 O O . PRO A 1 161 ? -15.119 -19.968 -31.913 1.00 37.38 161 PRO A O 1
ATOM 1166 N N . ALA A 1 162 ? -12.947 -19.358 -31.822 1.00 49.16 162 ALA A N 1
ATOM 1167 C CA . ALA A 1 162 ? -13.107 -18.449 -30.709 1.00 49.16 162 ALA A CA 1
ATOM 1168 C C . ALA A 1 162 ? -13.992 -17.299 -31.186 1.00 49.16 162 ALA A C 1
ATOM 1170 O O . ALA A 1 162 ? -13.815 -16.787 -32.296 1.00 49.16 162 ALA A O 1
ATOM 1171 N N . MET A 1 163 ? -14.956 -16.893 -30.359 1.00 55.19 163 MET A N 1
ATOM 1172 C CA . MET A 1 163 ? -15.580 -15.587 -30.534 1.00 55.19 163 MET A CA 1
ATOM 1173 C C . MET A 1 163 ? -14.462 -14.554 -30.698 1.00 55.19 163 MET A C 1
ATOM 1175 O O . MET A 1 163 ? -13.528 -14.538 -29.899 1.00 55.19 163 MET A O 1
ATOM 1179 N N . ALA A 1 164 ? -14.535 -13.731 -31.745 1.00 71.88 164 ALA A N 1
ATOM 1180 C CA . ALA A 1 164 ? -13.568 -12.663 -31.951 1.00 71.88 164 ALA A CA 1
ATOM 1181 C C . ALA A 1 164 ? -13.534 -11.781 -30.693 1.00 71.88 164 ALA A C 1
ATOM 1183 O O . ALA A 1 164 ? -14.552 -11.200 -30.311 1.00 71.88 164 ALA A O 1
ATOM 1184 N N . VAL A 1 165 ? -12.386 -11.740 -30.018 1.00 84.44 165 VAL A N 1
ATOM 1185 C CA . VAL A 1 165 ? -12.204 -10.950 -28.800 1.00 84.44 165 VAL A CA 1
ATOM 1186 C C . VAL A 1 165 ? -12.126 -9.478 -29.197 1.00 84.44 165 VAL A C 1
ATOM 1188 O O . VAL A 1 165 ? -11.224 -9.072 -29.926 1.00 84.44 165 VAL A O 1
ATOM 1191 N N . ASP A 1 166 ? -13.064 -8.662 -28.714 1.00 90.19 166 ASP A N 1
ATOM 1192 C CA . ASP A 1 166 ? -13.033 -7.211 -28.917 1.00 90.19 166 ASP A CA 1
ATOM 1193 C C . ASP A 1 166 ? -12.085 -6.556 -27.900 1.00 90.19 166 ASP A C 1
ATOM 1195 O O . ASP A 1 166 ? -12.493 -6.094 -26.829 1.00 90.19 166 ASP A O 1
ATOM 1199 N N . TYR A 1 167 ? -10.796 -6.504 -28.241 1.00 91.12 167 TYR A N 1
ATOM 1200 C CA . TYR A 1 167 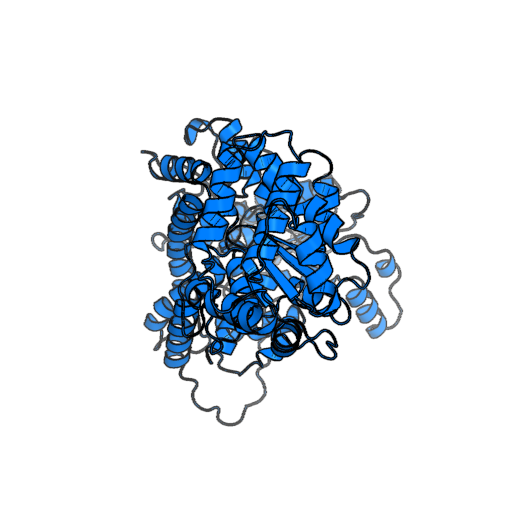? -9.774 -5.842 -27.422 1.00 91.12 167 TYR A CA 1
ATOM 1201 C C . TYR A 1 167 ? -10.057 -4.355 -27.192 1.00 91.12 167 TYR A C 1
ATOM 1203 O O . TYR A 1 167 ? -9.695 -3.823 -26.140 1.00 91.12 167 TYR A O 1
ATOM 1211 N N . GLY A 1 168 ? -10.737 -3.681 -28.125 1.00 92.06 168 GLY A N 1
ATOM 1212 C CA . GLY A 1 168 ? -11.161 -2.296 -27.944 1.00 92.06 168 GLY A CA 1
ATOM 1213 C C . GLY A 1 168 ? -12.153 -2.159 -26.790 1.00 92.06 168 GLY A C 1
ATOM 1214 O O . GLY A 1 168 ? -12.040 -1.234 -25.980 1.00 92.06 168 GLY A O 1
ATOM 1215 N N . GLN A 1 169 ? -13.091 -3.099 -26.662 1.00 93.19 169 GLN A N 1
ATOM 1216 C CA . GLN A 1 169 ? -14.015 -3.138 -25.531 1.00 93.19 169 GLN A CA 1
ATOM 1217 C C . GLN A 1 169 ? -13.307 -3.469 -24.215 1.00 93.19 169 GLN A C 1
ATOM 1219 O O . GLN A 1 169 ? -13.574 -2.797 -23.216 1.00 93.19 169 GLN A O 1
ATOM 1224 N N . LEU A 1 170 ? -12.379 -4.432 -24.210 1.00 95.06 170 LEU A N 1
ATOM 1225 C CA . LEU A 1 170 ? -11.591 -4.767 -23.014 1.00 95.06 170 LEU A CA 1
ATOM 1226 C C . LEU A 1 170 ? -10.788 -3.555 -22.511 1.00 95.06 170 LEU A C 1
ATOM 1228 O O . LEU A 1 170 ? -10.799 -3.254 -21.317 1.00 95.06 170 LEU A O 1
ATOM 1232 N N . ARG A 1 171 ? -10.160 -2.798 -23.421 1.00 95.81 171 ARG A N 1
ATOM 1233 C CA . ARG A 1 171 ? -9.418 -1.564 -23.101 1.00 95.81 171 ARG A CA 1
ATOM 1234 C C . ARG A 1 171 ? -10.314 -0.496 -22.481 1.00 95.81 171 ARG A C 1
ATOM 1236 O O . ARG A 1 171 ? -9.979 0.023 -21.419 1.00 95.81 171 ARG A O 1
ATOM 1243 N N . ARG A 1 172 ? -11.479 -0.219 -23.080 1.00 95.56 172 ARG A N 1
ATOM 1244 C CA . ARG A 1 172 ? -12.454 0.749 -22.537 1.00 95.56 172 ARG A CA 1
ATOM 1245 C C . ARG A 1 172 ? -12.977 0.329 -21.165 1.00 95.56 172 ARG A C 1
ATOM 1247 O O . ARG A 1 172 ? -13.132 1.162 -20.272 1.00 95.56 172 ARG A O 1
ATOM 1254 N N . ASN A 1 173 ? -13.254 -0.962 -20.992 1.00 94.75 173 ASN A N 1
ATOM 1255 C CA . ASN A 1 173 ? -13.688 -1.533 -19.722 1.00 94.75 173 ASN A CA 1
ATOM 1256 C C . ASN A 1 173 ? -12.636 -1.338 -18.627 1.00 94.75 173 ASN A C 1
ATOM 1258 O O . ASN A 1 173 ? -12.974 -0.857 -17.541 1.00 94.75 173 ASN A O 1
ATOM 1262 N N . LEU A 1 174 ? -11.374 -1.648 -18.932 1.00 95.75 174 LEU A N 1
ATOM 1263 C CA . LEU A 1 174 ? -10.258 -1.460 -18.014 1.00 95.75 174 LEU A CA 1
ATOM 1264 C C . LEU A 1 174 ? -10.040 0.016 -17.683 1.00 95.75 174 LEU A C 1
ATOM 1266 O O . LEU A 1 174 ? -9.987 0.359 -16.508 1.00 95.75 174 LEU A O 1
ATOM 1270 N N . ALA A 1 175 ? -9.980 0.893 -18.689 1.00 94.88 175 ALA A N 1
ATOM 1271 C CA . ALA A 1 175 ? -9.762 2.326 -18.499 1.00 94.88 175 ALA A CA 1
ATOM 1272 C C . ALA A 1 175 ? -10.826 2.950 -17.583 1.00 94.88 175 ALA A C 1
ATOM 1274 O O . ALA A 1 175 ? -10.499 3.670 -16.641 1.00 94.88 175 ALA A O 1
ATOM 1275 N N . ARG A 1 176 ? -12.103 2.623 -17.818 1.00 92.56 176 ARG A N 1
ATOM 1276 C CA . ARG A 1 176 ? -13.236 3.096 -17.012 1.00 92.56 176 ARG A CA 1
ATOM 1277 C C . ARG A 1 176 ? -13.197 2.550 -15.586 1.00 92.56 176 ARG A C 1
ATOM 1279 O O . ARG A 1 176 ? -13.319 3.316 -14.635 1.00 92.56 176 ARG A O 1
ATOM 1286 N N . THR A 1 177 ? -13.041 1.237 -15.431 1.00 90.50 177 THR A N 1
ATOM 1287 C CA . THR A 1 177 ? -13.096 0.586 -14.111 1.00 90.50 177 THR A CA 1
ATOM 1288 C C . THR A 1 177 ? -11.886 0.959 -13.261 1.00 90.50 177 THR A C 1
ATOM 1290 O O . THR A 1 177 ? -12.054 1.355 -12.111 1.00 90.50 177 THR A O 1
ATOM 1293 N N . ALA A 1 178 ? -10.678 0.911 -13.829 1.00 91.38 178 ALA A N 1
ATOM 1294 C CA . ALA A 1 178 ? -9.467 1.346 -13.143 1.00 91.38 178 ALA A CA 1
ATOM 1295 C C . ALA A 1 178 ? -9.516 2.849 -12.831 1.00 91.38 178 ALA A C 1
ATOM 1297 O O . ALA A 1 178 ? -9.176 3.235 -11.720 1.00 91.38 178 ALA A O 1
ATOM 1298 N N . GLY A 1 179 ? -10.024 3.690 -13.741 1.00 88.31 179 GLY A N 1
ATOM 1299 C CA . GLY A 1 179 ? -10.206 5.126 -13.495 1.00 88.31 179 GLY A CA 1
ATOM 1300 C C . GLY A 1 179 ? -11.057 5.421 -12.254 1.00 88.31 179 GLY A C 1
ATOM 1301 O O . GLY A 1 179 ? -10.666 6.239 -11.426 1.00 88.31 179 GLY A O 1
ATOM 1302 N N . ASN A 1 180 ? -12.158 4.688 -12.067 1.00 85.19 180 ASN A N 1
ATOM 1303 C CA . ASN A 1 180 ? -12.999 4.797 -10.868 1.00 85.19 180 ASN A CA 1
ATOM 1304 C C . ASN A 1 180 ? -12.293 4.309 -9.590 1.00 85.19 180 ASN A C 1
ATOM 1306 O O . ASN A 1 180 ? -12.639 4.732 -8.490 1.00 85.19 180 ASN A O 1
ATOM 1310 N N . LEU A 1 181 ? -11.314 3.412 -9.724 1.00 85.56 181 LEU A N 1
ATOM 1311 C CA . LEU A 1 181 ? -10.566 2.854 -8.601 1.00 85.56 181 LEU A CA 1
ATOM 1312 C C . LEU A 1 181 ? -9.342 3.698 -8.200 1.00 85.56 181 LEU A C 1
ATOM 1314 O O . LEU A 1 181 ? -8.787 3.461 -7.129 1.00 85.56 181 LEU A O 1
ATOM 1318 N N . VAL A 1 182 ? -8.909 4.677 -9.008 1.00 80.62 182 VAL A N 1
ATOM 1319 C CA . VAL A 1 182 ? -7.771 5.562 -8.663 1.00 80.62 182 VAL A CA 1
ATOM 1320 C C . VAL A 1 182 ? -8.037 6.319 -7.360 1.00 80.62 182 VAL A C 1
ATOM 1322 O O . VAL A 1 182 ? -7.130 6.485 -6.546 1.00 80.62 182 VAL A O 1
ATOM 1325 N N . TYR A 1 183 ? -9.292 6.720 -7.160 1.00 74.62 183 TYR A N 1
ATOM 1326 C CA . TYR A 1 183 ? -9.787 7.359 -5.945 1.00 74.62 183 TYR A CA 1
ATOM 1327 C C . TYR A 1 183 ? -10.801 6.454 -5.231 1.00 74.62 183 TYR A C 1
ATOM 1329 O O . TYR A 1 183 ? -11.826 6.913 -4.730 1.00 74.62 183 TYR A O 1
ATOM 1337 N N . ALA A 1 184 ? -10.545 5.140 -5.205 1.00 65.69 184 ALA A N 1
ATOM 1338 C CA . ALA A 1 184 ? -11.467 4.158 -4.634 1.00 65.69 184 ALA A CA 1
ATOM 1339 C C . ALA A 1 184 ? -11.823 4.442 -3.168 1.00 65.69 184 ALA A C 1
ATOM 1341 O O . ALA A 1 184 ? -12.905 4.061 -2.728 1.00 65.69 184 ALA A O 1
ATOM 1342 N N . GLU A 1 185 ? -10.947 5.098 -2.403 1.00 61.84 185 GLU A N 1
ATOM 1343 C CA . GLU A 1 185 ? -11.239 5.557 -1.045 1.00 61.84 185 GLU A CA 1
ATOM 1344 C C . GLU A 1 185 ? -12.424 6.532 -0.989 1.00 61.84 185 GLU A C 1
ATOM 1346 O O . GLU A 1 185 ? -13.224 6.423 -0.066 1.00 61.84 185 GLU A O 1
ATOM 1351 N N . GLN A 1 186 ? -12.611 7.394 -1.996 1.00 64.75 186 GLN A N 1
ATOM 1352 C CA . GLN A 1 186 ? -13.740 8.332 -2.074 1.00 64.75 186 GLN A CA 1
ATOM 1353 C C . GLN A 1 186 ? -15.067 7.595 -2.295 1.00 64.75 186 GLN A C 1
ATOM 1355 O O . GLN A 1 186 ? -16.106 7.995 -1.796 1.00 64.75 186 GLN A O 1
ATOM 1360 N N . SER A 1 187 ? -15.040 6.455 -2.987 1.00 59.56 187 SER A N 1
ATOM 1361 C CA . SER A 1 187 ? -16.218 5.599 -3.199 1.00 59.56 187 SER A CA 1
ATOM 1362 C C . SER A 1 187 ? -16.234 4.357 -2.296 1.00 59.56 187 SER A C 1
ATOM 1364 O O . SER A 1 187 ? -17.033 3.439 -2.512 1.00 59.56 187 SER A O 1
ATOM 1366 N N . GLY A 1 188 ? -15.356 4.284 -1.289 1.00 56.59 188 GLY A N 1
ATOM 1367 C CA . GLY A 1 188 ? -15.064 3.058 -0.536 1.00 56.59 188 GLY A CA 1
ATOM 1368 C C . GLY A 1 188 ? -16.240 2.540 0.295 1.00 56.59 188 GLY A C 1
ATOM 1369 O O . GLY A 1 188 ? -16.337 1.336 0.542 1.00 56.59 188 GLY A O 1
ATOM 1370 N N . LEU A 1 189 ? -17.160 3.439 0.659 1.00 55.31 189 LEU A N 1
ATOM 1371 C CA . LEU A 1 189 ? -18.401 3.148 1.384 1.00 55.31 189 LEU A CA 1
ATOM 1372 C C . LEU A 1 189 ? -19.494 2.529 0.494 1.00 55.31 189 LEU A C 1
ATOM 1374 O O . LEU A 1 189 ? -20.475 1.987 1.008 1.00 55.31 189 LEU A O 1
ATOM 1378 N N . SER A 1 190 ? -19.326 2.551 -0.833 1.00 54.31 190 SER A N 1
ATOM 1379 C CA . SER A 1 190 ? -20.228 1.855 -1.749 1.00 54.31 190 SER A CA 1
ATOM 1380 C C . SER A 1 190 ? -20.007 0.335 -1.681 1.00 54.31 190 SER A C 1
ATOM 1382 O O . SER A 1 190 ? -18.890 -0.184 -1.804 1.00 54.31 190 SER A O 1
ATOM 1384 N N . SER A 1 191 ? -21.101 -0.406 -1.488 1.00 48.25 191 SER A N 1
ATOM 1385 C CA . SER A 1 191 ? -21.115 -1.879 -1.439 1.00 48.25 191 SER A CA 1
ATOM 1386 C C . SER A 1 191 ? -21.068 -2.523 -2.832 1.00 48.25 191 SER A C 1
ATOM 1388 O O . SER A 1 191 ? -20.916 -3.736 -2.937 1.00 48.25 191 SER A O 1
ATOM 1390 N N . ALA A 1 192 ? -21.192 -1.722 -3.895 1.00 47.69 192 ALA A N 1
ATOM 1391 C CA . ALA A 1 192 ? -21.257 -2.189 -5.278 1.00 47.69 192 ALA A CA 1
ATOM 1392 C C . ALA A 1 192 ? -19.889 -2.597 -5.858 1.00 47.69 192 ALA A C 1
ATOM 1394 O O . ALA A 1 192 ? -19.835 -3.406 -6.780 1.00 47.69 192 ALA A O 1
ATOM 1395 N N . GLY A 1 193 ? -18.784 -2.068 -5.318 1.00 55.53 193 GLY A N 1
ATOM 1396 C CA . GLY A 1 193 ? -17.431 -2.439 -5.735 1.00 55.53 193 GLY A CA 1
ATOM 1397 C C . GLY A 1 193 ? -16.859 -3.545 -4.853 1.00 55.53 193 GLY A C 1
ATOM 1398 O O . GLY A 1 193 ? -16.705 -3.346 -3.642 1.00 55.53 193 GLY A O 1
ATOM 1399 N N . GLY A 1 194 ? -16.506 -4.689 -5.444 1.00 71.19 194 GLY A N 1
ATOM 1400 C CA . GLY A 1 194 ? -15.648 -5.677 -4.784 1.00 71.19 194 GLY A CA 1
ATOM 1401 C C . GLY A 1 194 ? -14.273 -5.084 -4.443 1.00 71.19 194 GLY A C 1
ATOM 1402 O O . GLY A 1 194 ? -13.969 -3.944 -4.794 1.00 71.19 194 GLY A O 1
ATOM 1403 N N . PHE A 1 195 ? -13.419 -5.842 -3.757 1.00 81.81 195 PHE A N 1
ATOM 1404 C CA . PHE A 1 195 ? -12.034 -5.432 -3.505 1.00 81.81 195 PHE A CA 1
ATOM 1405 C C . PHE A 1 195 ? -11.080 -6.626 -3.478 1.00 81.81 195 PHE A C 1
ATOM 1407 O O . PHE A 1 195 ? -11.507 -7.758 -3.245 1.00 81.81 195 PHE A O 1
ATOM 1414 N N . LEU A 1 196 ? -9.788 -6.372 -3.713 1.00 85.56 196 LEU A N 1
ATOM 1415 C CA . LEU A 1 196 ? -8.753 -7.388 -3.540 1.00 85.56 196 LEU A CA 1
ATOM 1416 C C . LEU A 1 196 ? -8.590 -7.686 -2.048 1.00 85.56 196 LEU A C 1
ATOM 1418 O O . LEU A 1 196 ? -8.202 -6.815 -1.267 1.00 85.56 196 LEU A O 1
ATOM 1422 N N . VAL A 1 197 ? -8.853 -8.930 -1.660 1.00 87.06 197 VAL A N 1
ATOM 1423 C CA . VAL A 1 197 ? -8.547 -9.414 -0.314 1.00 87.06 197 VAL A CA 1
ATOM 1424 C C . VAL A 1 197 ? -7.049 -9.691 -0.260 1.00 87.06 197 VAL A C 1
ATOM 1426 O O . VAL A 1 197 ? -6.599 -10.725 -0.745 1.00 87.06 197 VAL A O 1
ATOM 1429 N N . THR A 1 198 ? -6.279 -8.750 0.284 1.00 86.88 198 THR A N 1
ATOM 1430 C CA . THR A 1 198 ? -4.830 -8.907 0.461 1.00 86.88 198 THR A CA 1
ATOM 1431 C C . THR A 1 198 ? -4.519 -9.851 1.621 1.00 86.88 198 THR A C 1
ATOM 1433 O O . THR A 1 198 ? -5.340 -10.039 2.527 1.00 86.88 198 THR A O 1
ATOM 1436 N N . GLU A 1 199 ? -3.319 -10.430 1.633 1.00 86.06 199 GLU A N 1
ATOM 1437 C CA . GLU A 1 199 ? -2.893 -11.327 2.715 1.00 86.06 199 GLU A CA 1
ATOM 1438 C C . GLU A 1 199 ? -2.952 -10.668 4.115 1.00 86.06 199 GLU A C 1
ATOM 1440 O O . GLU A 1 199 ? -3.489 -11.299 5.030 1.00 86.06 199 GLU A O 1
ATOM 1445 N N . PRO A 1 200 ? -2.531 -9.398 4.321 1.00 89.69 200 PRO A N 1
ATOM 1446 C CA . PRO A 1 200 ? -2.700 -8.722 5.611 1.00 89.69 200 PRO A CA 1
ATOM 1447 C C . PRO A 1 200 ? -4.155 -8.645 6.085 1.00 89.69 200 PRO A C 1
ATOM 1449 O O . PRO A 1 200 ? -4.442 -8.868 7.263 1.00 89.69 200 PRO A O 1
ATOM 1452 N N . LEU A 1 201 ? -5.095 -8.372 5.173 1.00 90.88 201 LEU A N 1
ATOM 1453 C CA . LEU A 1 201 ? -6.519 -8.324 5.501 1.00 90.88 201 LEU A CA 1
ATOM 1454 C C . LEU A 1 201 ? -7.065 -9.719 5.815 1.00 90.88 201 LEU A C 1
ATOM 1456 O O . LEU A 1 201 ? -7.801 -9.899 6.789 1.00 90.88 201 LEU A O 1
ATOM 1460 N N . ARG A 1 202 ? -6.674 -10.719 5.019 1.00 88.50 202 ARG A N 1
ATOM 1461 C CA . ARG A 1 202 ? -7.027 -12.120 5.253 1.00 88.50 202 ARG A CA 1
ATOM 1462 C C . ARG A 1 202 ? -6.582 -12.567 6.642 1.00 88.50 202 ARG A C 1
ATOM 1464 O O . ARG A 1 202 ? -7.387 -13.158 7.358 1.00 88.50 202 ARG A O 1
ATOM 1471 N N . ARG A 1 203 ? -5.345 -12.253 7.040 1.00 89.56 203 ARG A N 1
ATOM 1472 C CA . ARG A 1 203 ? -4.810 -12.562 8.376 1.00 89.56 203 ARG A CA 1
ATOM 1473 C C . ARG A 1 203 ? -5.549 -11.823 9.477 1.00 89.56 203 ARG A C 1
ATOM 1475 O O . ARG A 1 203 ? -5.992 -12.467 10.420 1.00 89.56 203 ARG A O 1
ATOM 1482 N N . LEU A 1 204 ? -5.768 -10.515 9.327 1.00 93.88 204 LEU A N 1
ATOM 1483 C CA . LEU A 1 204 ? -6.527 -9.716 10.294 1.00 93.88 204 LEU A CA 1
ATOM 1484 C C . LEU A 1 204 ? -7.903 -10.329 10.579 1.00 93.88 204 LEU A C 1
ATOM 1486 O O . LEU A 1 204 ? -8.305 -10.470 11.731 1.00 93.88 204 LEU A O 1
ATOM 1490 N N . LEU A 1 205 ? -8.627 -10.720 9.535 1.00 92.62 205 LEU A N 1
ATOM 1491 C CA . LEU A 1 205 ? -9.957 -11.307 9.677 1.00 92.62 205 LEU A CA 1
ATOM 1492 C C . LEU A 1 205 ? -9.901 -12.761 10.167 1.00 92.62 205 LEU A C 1
ATOM 1494 O O . LEU A 1 205 ? -10.768 -13.182 10.932 1.00 92.62 205 LEU A O 1
ATOM 1498 N N . ALA A 1 206 ? -8.893 -13.534 9.754 1.00 88.44 206 ALA A N 1
ATOM 1499 C CA . ALA A 1 206 ? -8.731 -14.927 10.158 1.00 88.44 206 ALA A CA 1
ATOM 1500 C C . ALA A 1 206 ? -8.332 -15.085 11.634 1.00 88.44 206 ALA A C 1
ATOM 1502 O O . ALA A 1 206 ? -8.908 -15.931 12.322 1.00 88.44 206 ALA A O 1
ATOM 1503 N N . ASP A 1 207 ? -7.419 -14.253 12.130 1.00 90.88 207 ASP A N 1
ATOM 1504 C CA . ASP A 1 207 ? -6.964 -14.265 13.526 1.00 90.88 207 ASP A CA 1
ATOM 1505 C C . ASP A 1 207 ? -8.075 -13.809 14.488 1.00 90.88 207 ASP A C 1
ATOM 1507 O O . ASP A 1 207 ? -8.107 -14.186 15.661 1.00 90.88 207 ASP A O 1
ATOM 1511 N N . HIS A 1 208 ? -9.039 -13.037 13.978 1.00 92.19 208 HIS A N 1
ATOM 1512 C CA . HIS A 1 208 ? -10.148 -12.458 14.736 1.00 92.19 208 HIS A CA 1
ATOM 1513 C C . HIS A 1 208 ? -11.517 -13.044 14.339 1.00 92.19 208 HIS A C 1
ATOM 1515 O O . HIS A 1 208 ? -12.522 -12.333 14.273 1.00 92.19 208 HIS A O 1
ATOM 1521 N N . ARG A 1 209 ? -11.577 -14.366 14.099 1.00 90.69 209 ARG A N 1
ATOM 1522 C CA . ARG A 1 209 ? -12.839 -15.099 13.843 1.00 90.69 209 ARG A CA 1
ATOM 1523 C C . ARG A 1 209 ? -13.694 -15.302 15.092 1.00 90.69 209 ARG A C 1
ATOM 1525 O O . ARG A 1 209 ? -14.921 -15.300 14.996 1.00 90.69 209 ARG A O 1
ATOM 1532 N N . THR A 1 210 ? -13.046 -15.522 16.238 1.00 88.31 210 THR A N 1
ATOM 1533 C CA . THR A 1 210 ? -13.687 -15.884 17.518 1.00 88.31 210 THR A CA 1
ATOM 1534 C C . THR A 1 210 ? -13.533 -14.819 18.601 1.00 88.31 210 THR A C 1
ATOM 1536 O O . THR A 1 210 ? -14.291 -14.818 19.570 1.00 88.31 210 THR A O 1
ATOM 1539 N N . GLU A 1 211 ? -12.590 -13.890 18.436 1.00 90.88 211 GLU A N 1
ATOM 1540 C CA . GLU A 1 211 ? -12.362 -12.759 19.337 1.00 90.88 211 GLU A CA 1
ATOM 1541 C C . GLU A 1 211 ? -12.391 -11.434 18.572 1.00 90.88 211 GLU A C 1
ATOM 1543 O O . GLU A 1 211 ? -12.037 -11.385 17.396 1.00 90.88 211 GLU A O 1
ATOM 1548 N N . LEU A 1 212 ? -12.799 -10.352 19.245 1.00 93.81 212 LEU A N 1
ATOM 1549 C CA . LEU A 1 212 ? -12.836 -9.022 18.640 1.00 93.81 212 LEU A CA 1
ATOM 1550 C C . LEU A 1 212 ? -11.417 -8.490 18.380 1.00 93.81 212 LEU A C 1
ATOM 1552 O O . LEU A 1 212 ? -10.533 -8.666 19.226 1.00 93.81 212 LEU A O 1
ATOM 1556 N N . PRO A 1 213 ? -11.195 -7.814 17.240 1.00 94.88 213 PRO A N 1
ATOM 1557 C CA . PRO A 1 213 ? -9.868 -7.387 16.826 1.00 94.88 213 PRO A CA 1
ATOM 1558 C C . PRO A 1 213 ? -9.335 -6.284 17.727 1.00 94.88 213 PRO A C 1
ATOM 1560 O O . PRO A 1 213 ? -10.036 -5.330 18.031 1.00 94.88 213 PRO A O 1
ATOM 1563 N N . GLN A 1 214 ? -8.075 -6.380 18.128 1.00 94.12 214 GLN A N 1
ATOM 1564 C CA . GLN A 1 214 ? -7.363 -5.303 18.813 1.00 94.12 214 GLN A CA 1
ATOM 1565 C C . GLN A 1 214 ? -6.012 -5.127 18.140 1.00 94.12 214 GLN A C 1
ATOM 1567 O O . GLN A 1 214 ? -4.999 -5.675 18.586 1.00 94.12 214 GLN A O 1
ATOM 1572 N N . ALA A 1 215 ? -6.044 -4.422 17.016 1.00 95.25 215 ALA A N 1
ATOM 1573 C CA . ALA A 1 215 ? -5.012 -4.467 15.998 1.00 95.25 215 ALA A CA 1
ATOM 1574 C C . ALA A 1 215 ? -4.612 -3.065 15.536 1.00 95.25 215 ALA A C 1
ATOM 1576 O O . ALA A 1 215 ? -5.442 -2.161 15.419 1.00 95.25 215 ALA A O 1
ATOM 1577 N N . LEU A 1 216 ? -3.323 -2.913 15.241 1.00 96.12 216 LEU A N 1
ATOM 1578 C CA . LEU A 1 216 ? -2.807 -1.779 14.488 1.00 96.12 216 LEU A CA 1
ATOM 1579 C C . LEU A 1 216 ? -2.609 -2.231 13.044 1.00 96.12 216 LEU A C 1
ATOM 1581 O O . LEU A 1 216 ? -1.870 -3.181 12.798 1.00 96.12 216 LEU A O 1
ATOM 1585 N N . VAL A 1 217 ? -3.255 -1.554 12.101 1.00 96.19 217 VAL A N 1
ATOM 1586 C CA . VAL A 1 217 ? -3.050 -1.767 10.666 1.00 96.19 217 VAL A CA 1
ATOM 1587 C C . VAL A 1 217 ? -2.123 -0.662 10.182 1.00 96.19 217 VAL A C 1
ATOM 1589 O O . VAL A 1 217 ? -2.534 0.479 9.950 1.00 96.19 217 VAL A O 1
ATOM 1592 N N . VAL A 1 218 ? -0.835 -0.992 10.110 1.00 92.88 218 VAL A N 1
ATOM 1593 C CA . VAL A 1 218 ? 0.227 -0.031 9.800 1.00 92.88 218 VAL A CA 1
ATOM 1594 C C . VAL A 1 218 ? 0.545 -0.069 8.313 1.00 92.88 218 VAL A C 1
ATOM 1596 O O . VAL A 1 218 ? 0.781 -1.136 7.766 1.00 92.88 218 VAL A O 1
ATOM 1599 N N . GLY A 1 219 ? 0.608 1.079 7.644 1.00 88.25 219 GLY A N 1
ATOM 1600 C CA . GLY A 1 219 ? 0.984 1.117 6.227 1.00 88.25 219 GLY A CA 1
ATOM 1601 C C . GLY A 1 219 ? 1.410 2.496 5.751 1.00 88.25 219 GLY A C 1
ATOM 1602 O O . GLY A 1 219 ? 1.005 3.511 6.327 1.00 88.25 219 GLY A O 1
ATOM 1603 N N . ALA A 1 220 ? 2.197 2.551 4.677 1.00 78.50 220 ALA A N 1
ATOM 1604 C CA . ALA A 1 220 ? 2.553 3.810 4.021 1.00 78.50 220 ALA A CA 1
ATOM 1605 C C . ALA A 1 220 ? 1.299 4.578 3.548 1.00 78.50 220 ALA A C 1
ATOM 1607 O O . ALA A 1 220 ? 0.186 4.032 3.490 1.00 78.50 220 ALA A O 1
ATOM 1608 N N . LYS A 1 221 ? 1.426 5.876 3.253 1.00 76.56 221 LYS A N 1
ATOM 1609 C CA . LYS A 1 221 ? 0.329 6.606 2.599 1.00 76.56 221 LYS A CA 1
ATOM 1610 C C . LYS A 1 221 ? 0.156 6.055 1.168 1.00 76.56 221 LYS A C 1
ATOM 1612 O O . LYS A 1 221 ? 1.096 5.519 0.593 1.00 76.56 221 LYS A O 1
ATOM 1617 N N . GLY A 1 222 ? -1.091 5.968 0.701 1.00 74.50 222 GLY A N 1
ATOM 1618 C CA . GLY A 1 222 ? -1.433 5.222 -0.521 1.00 74.50 222 GLY A CA 1
ATOM 1619 C C . GLY A 1 222 ? -1.478 3.686 -0.388 1.00 74.50 222 GLY A C 1
ATOM 1620 O O . GLY A 1 222 ? -1.846 3.014 -1.346 1.00 74.50 222 GLY A O 1
ATOM 1621 N N . ALA A 1 223 ? -1.185 3.100 0.785 1.00 81.06 223 ALA A N 1
ATOM 1622 C CA . ALA A 1 223 ? -1.227 1.641 0.979 1.00 81.06 223 ALA A CA 1
ATOM 1623 C C . ALA A 1 223 ? -2.646 1.036 1.109 1.00 81.06 223 ALA A C 1
ATOM 1625 O O . ALA A 1 223 ? -2.774 -0.175 1.256 1.00 81.06 223 ALA A O 1
ATOM 1626 N N . GLY A 1 224 ? -3.712 1.847 1.076 1.00 84.75 224 GLY A N 1
ATOM 1627 C CA . GLY A 1 224 ? -5.102 1.365 1.156 1.00 84.75 224 GLY A CA 1
ATOM 1628 C C . GLY A 1 224 ? -5.734 1.355 2.557 1.00 84.75 224 GLY A C 1
ATOM 1629 O O . GLY A 1 224 ? -6.750 0.701 2.755 1.00 84.75 224 GLY A O 1
ATOM 1630 N N . LYS A 1 225 ? -5.174 2.094 3.527 1.00 90.00 225 LYS A N 1
ATOM 1631 C CA . LYS A 1 225 ? -5.715 2.229 4.898 1.00 90.00 225 LYS A CA 1
ATOM 1632 C C . LYS A 1 225 ? -7.163 2.741 4.927 1.00 90.00 225 LYS A C 1
ATOM 1634 O O . LYS A 1 225 ? -8.057 2.022 5.364 1.00 90.00 225 LYS A O 1
ATOM 1639 N N . THR A 1 226 ? -7.390 3.933 4.376 1.00 88.75 226 THR A N 1
ATOM 1640 C CA . THR A 1 226 ? -8.717 4.562 4.275 1.00 88.75 226 THR A CA 1
ATOM 1641 C C . THR A 1 226 ? -9.696 3.717 3.471 1.00 88.75 226 THR A C 1
ATOM 1643 O O . THR A 1 226 ? -10.864 3.601 3.827 1.00 88.75 226 THR A O 1
ATOM 1646 N N . PHE A 1 227 ? -9.210 3.033 2.435 1.00 87.25 227 PHE A N 1
ATOM 1647 C CA . PHE A 1 227 ? -10.022 2.097 1.668 1.00 87.25 227 PHE A CA 1
ATOM 1648 C C . PHE A 1 227 ? -10.482 0.892 2.511 1.00 87.25 227 PHE A C 1
ATOM 1650 O O . PHE A 1 227 ? -11.666 0.559 2.506 1.00 87.25 227 PHE A O 1
ATOM 1657 N N . MET A 1 228 ? -9.589 0.264 3.286 1.00 89.69 228 MET A N 1
ATOM 1658 C CA . MET A 1 228 ? -9.959 -0.837 4.188 1.00 89.69 228 MET A CA 1
ATOM 1659 C C . MET A 1 228 ? -10.908 -0.391 5.299 1.00 89.69 228 MET A C 1
ATOM 1661 O O . MET A 1 228 ? -11.865 -1.104 5.601 1.00 89.69 228 MET A O 1
ATOM 1665 N N . TYR A 1 229 ? -10.679 0.793 5.871 1.00 93.12 229 TYR A N 1
ATOM 1666 C CA . TYR A 1 229 ? -11.607 1.423 6.806 1.00 93.12 229 TYR A CA 1
ATOM 1667 C C . TYR A 1 229 ? -13.005 1.565 6.188 1.00 93.12 229 TYR A C 1
ATOM 1669 O O . TYR A 1 229 ? -13.993 1.114 6.770 1.00 93.12 229 TYR A O 1
ATOM 1677 N N . ALA A 1 230 ? -13.090 2.121 4.977 1.00 90.31 230 ALA A N 1
ATOM 1678 C CA . ALA A 1 230 ? -14.355 2.337 4.286 1.00 90.31 230 ALA A CA 1
ATOM 1679 C C . ALA A 1 230 ? -15.078 1.015 3.978 1.00 90.31 230 ALA A C 1
ATOM 1681 O O . ALA A 1 230 ? -16.289 0.922 4.181 1.00 90.31 230 ALA A O 1
ATOM 1682 N N . LYS A 1 231 ? -14.348 -0.039 3.582 1.00 88.94 231 LYS A N 1
ATOM 1683 C CA . LYS A 1 231 ? -14.921 -1.381 3.365 1.00 88.94 231 LYS A CA 1
ATOM 1684 C C . LYS A 1 231 ? -15.406 -2.039 4.653 1.00 88.94 231 LYS A C 1
ATOM 1686 O O . LYS A 1 231 ? -16.471 -2.656 4.644 1.00 88.94 231 LYS A O 1
ATOM 1691 N N . ALA A 1 232 ? -14.693 -1.857 5.763 1.00 92.00 232 ALA A N 1
ATOM 1692 C CA . ALA A 1 232 ? -15.169 -2.294 7.070 1.00 92.00 232 ALA A CA 1
ATOM 1693 C C . ALA A 1 232 ? -16.496 -1.590 7.418 1.00 92.00 232 ALA A C 1
ATOM 1695 O O . ALA A 1 232 ? -17.490 -2.251 7.716 1.00 92.00 232 ALA A O 1
ATOM 1696 N N . CYS A 1 233 ? -16.562 -0.263 7.285 1.00 92.56 233 CYS A N 1
ATOM 1697 C CA . CYS A 1 233 ? -17.793 0.503 7.500 1.00 92.56 233 CYS A CA 1
ATOM 1698 C C . CYS A 1 233 ? -18.939 0.045 6.576 1.00 92.56 233 CYS A C 1
ATOM 1700 O O . CYS A 1 233 ? -20.043 -0.224 7.056 1.00 92.56 233 CYS A O 1
ATOM 1702 N N . ALA A 1 234 ? -18.678 -0.145 5.280 1.00 90.00 234 ALA A N 1
ATOM 1703 C CA . ALA A 1 234 ? -19.663 -0.628 4.307 1.00 90.00 234 ALA A CA 1
ATOM 1704 C C . ALA A 1 234 ? -20.251 -2.001 4.684 1.00 90.00 234 ALA A C 1
ATOM 1706 O O . ALA A 1 234 ? -21.444 -2.249 4.485 1.00 90.00 234 ALA A O 1
ATOM 1707 N N . ALA A 1 235 ? -19.445 -2.881 5.284 1.00 90.94 235 ALA A N 1
ATOM 1708 C CA . ALA A 1 235 ? -19.889 -4.185 5.769 1.00 90.94 235 ALA A CA 1
ATOM 1709 C C . ALA A 1 235 ? -20.781 -4.106 7.027 1.00 90.94 235 ALA A C 1
ATOM 1711 O O . ALA A 1 235 ? -21.496 -5.066 7.339 1.00 90.94 235 ALA A O 1
ATOM 1712 N N . ARG A 1 236 ? -20.784 -2.968 7.741 1.00 93.69 236 ARG A N 1
ATOM 1713 C CA . ARG A 1 236 ? -21.559 -2.641 8.962 1.00 93.69 236 ARG A CA 1
ATOM 1714 C C . ARG A 1 236 ? -21.247 -3.475 10.208 1.00 93.69 236 ARG A C 1
ATOM 1716 O O . ARG A 1 236 ? -21.436 -3.006 11.327 1.00 93.69 236 ARG A O 1
ATOM 1723 N N . THR A 1 237 ? -20.808 -4.717 10.041 1.00 94.94 237 THR A N 1
ATOM 1724 C CA . THR A 1 237 ? -20.485 -5.656 11.123 1.00 94.94 237 THR A CA 1
ATOM 1725 C C . THR A 1 237 ? -19.199 -6.400 10.798 1.00 94.94 237 THR A C 1
ATOM 1727 O O . THR A 1 237 ? -18.913 -6.662 9.627 1.00 94.94 237 THR A O 1
ATOM 1730 N N . TRP A 1 238 ? -18.454 -6.793 11.831 1.00 95.38 238 TRP A N 1
ATOM 1731 C CA . TRP A 1 238 ? -17.208 -7.549 11.674 1.00 95.38 238 TRP A CA 1
ATOM 1732 C C . TRP A 1 238 ? -17.416 -8.886 10.955 1.00 95.38 238 TRP A C 1
ATOM 1734 O O . TRP A 1 238 ? -16.648 -9.244 10.066 1.00 95.38 238 TRP A O 1
ATOM 1744 N N . GLN A 1 239 ? -18.504 -9.590 11.282 1.00 94.00 239 GLN A N 1
ATOM 1745 C CA . GLN A 1 239 ? -18.861 -10.849 10.636 1.00 94.00 239 GLN A CA 1
ATOM 1746 C C . GLN A 1 239 ? -19.070 -10.678 9.129 1.00 94.00 239 GLN A C 1
ATOM 1748 O O . GLN A 1 239 ? -18.444 -11.392 8.350 1.00 94.00 239 GLN A O 1
ATOM 1753 N N . ARG A 1 240 ? -19.887 -9.703 8.705 1.00 92.62 240 ARG A N 1
ATOM 1754 C CA . ARG A 1 240 ? -20.095 -9.439 7.273 1.00 92.62 240 ARG A CA 1
ATOM 1755 C C . ARG A 1 240 ? -18.807 -9.028 6.576 1.00 92.62 240 ARG A C 1
ATOM 1757 O O . ARG A 1 240 ? -18.608 -9.407 5.429 1.00 92.62 240 ARG A O 1
ATOM 1764 N N . PHE A 1 241 ? -17.928 -8.289 7.254 1.00 92.94 241 PHE A N 1
ATOM 1765 C CA . PHE A 1 241 ? -16.646 -7.897 6.675 1.00 92.94 241 PHE A CA 1
ATOM 1766 C C . PHE A 1 241 ? -15.752 -9.118 6.414 1.00 92.94 241 PHE A C 1
ATOM 1768 O O . PHE A 1 241 ? -15.155 -9.240 5.343 1.00 92.94 241 PHE A O 1
ATOM 1775 N N . ALA A 1 242 ? -15.735 -10.070 7.350 1.00 91.56 242 ALA A N 1
ATOM 1776 C CA . ALA A 1 242 ? -15.063 -11.353 7.181 1.00 91.56 242 ALA A CA 1
ATOM 1777 C C . ALA A 1 242 ? -15.682 -12.190 6.046 1.00 91.56 242 ALA A C 1
ATOM 1779 O O . ALA A 1 242 ? -14.957 -12.659 5.169 1.00 91.56 242 ALA A O 1
ATOM 1780 N N . GLU A 1 243 ? -17.011 -12.319 6.013 1.00 88.69 243 GLU A N 1
ATOM 1781 C CA . GLU A 1 243 ? -17.742 -13.087 4.994 1.00 88.69 243 GLU A CA 1
ATOM 1782 C C . GLU A 1 243 ? -17.539 -12.526 3.579 1.00 88.69 243 GLU A C 1
ATOM 1784 O O . GLU A 1 243 ? -17.242 -13.284 2.655 1.00 88.69 243 GLU A O 1
ATOM 1789 N N . GLN A 1 244 ? -17.631 -11.202 3.410 1.00 87.25 244 GLN A N 1
ATOM 1790 C CA . GLN A 1 244 ? -17.370 -10.516 2.136 1.00 87.25 244 GLN A CA 1
ATOM 1791 C C . GLN A 1 244 ? -15.919 -10.682 1.669 1.00 87.25 244 GLN A C 1
ATOM 1793 O O . GLN A 1 244 ? -15.660 -10.681 0.470 1.00 87.25 244 GLN A O 1
ATOM 1798 N N . SER A 1 245 ? -14.987 -10.877 2.606 1.00 86.00 245 SER A N 1
ATOM 1799 C CA . SER A 1 245 ? -13.573 -11.148 2.321 1.00 86.00 245 SER A CA 1
ATOM 1800 C C . SER A 1 245 ? -13.269 -12.641 2.119 1.00 86.00 245 SER A C 1
ATOM 1802 O O . SER A 1 245 ? -12.106 -13.037 2.081 1.00 86.00 245 SER A O 1
ATOM 1804 N N . GLY A 1 246 ? -14.292 -13.500 2.037 1.00 83.19 246 GLY A N 1
ATOM 1805 C CA . GLY A 1 246 ? -14.130 -14.944 1.836 1.00 83.19 246 GLY A CA 1
ATOM 1806 C C . GLY A 1 246 ? -13.721 -15.729 3.089 1.00 83.19 246 GLY A C 1
ATOM 1807 O O . GLY A 1 246 ? -13.472 -16.934 3.005 1.00 83.19 246 GLY A O 1
ATOM 1808 N N . ILE A 1 247 ? -13.685 -15.095 4.265 1.00 84.50 247 ILE A N 1
ATOM 1809 C CA . ILE A 1 247 ? -13.372 -15.758 5.533 1.00 84.50 247 ILE A CA 1
ATOM 1810 C C . ILE A 1 247 ? -14.634 -16.407 6.098 1.00 84.50 247 ILE A C 1
ATOM 1812 O O . ILE A 1 247 ? -15.596 -15.740 6.475 1.00 84.50 247 ILE A O 1
ATOM 1816 N N . ARG A 1 248 ? -14.618 -17.739 6.181 1.00 82.50 248 ARG A N 1
ATOM 1817 C CA . ARG A 1 248 ? -15.722 -18.539 6.728 1.00 82.50 248 ARG A CA 1
ATOM 1818 C C . ARG A 1 248 ? -15.536 -18.813 8.220 1.00 82.50 248 ARG A C 1
ATOM 1820 O O . ARG A 1 248 ? -14.412 -18.915 8.711 1.00 82.50 248 ARG A O 1
ATOM 1827 N N . GLY A 1 249 ? -16.653 -19.030 8.916 1.00 80.12 249 GLY A N 1
ATOM 1828 C CA . GLY A 1 249 ? -16.659 -19.479 10.312 1.00 80.12 249 GLY A CA 1
ATOM 1829 C C . GLY A 1 249 ? -16.398 -18.376 11.339 1.00 80.12 249 GLY A C 1
ATOM 1830 O O . GLY A 1 249 ? -15.965 -18.676 12.448 1.00 80.12 249 GLY A O 1
ATOM 1831 N N . THR A 1 250 ? -16.641 -17.113 10.986 1.00 84.06 250 THR A N 1
ATOM 1832 C CA . THR A 1 250 ? -16.584 -15.997 11.935 1.00 84.06 250 THR A CA 1
ATOM 1833 C C . THR A 1 250 ? -17.787 -16.065 12.869 1.00 84.06 250 THR A C 1
ATOM 1835 O O . THR A 1 250 ? -18.924 -15.920 12.434 1.00 84.06 250 THR A O 1
ATOM 1838 N N . THR A 1 251 ? -17.542 -16.298 14.158 1.00 82.56 251 THR A N 1
ATOM 1839 C CA . THR A 1 251 ? -18.591 -16.389 15.190 1.00 82.56 251 THR A CA 1
ATOM 1840 C C . THR A 1 251 ? -18.818 -15.061 15.910 1.00 82.56 251 THR A C 1
ATOM 1842 O O . THR A 1 251 ? -19.691 -14.950 16.770 1.00 82.56 251 THR A O 1
ATOM 1845 N N . VAL A 1 252 ? -17.984 -14.061 15.623 1.00 81.56 252 VAL A N 1
ATOM 1846 C CA . VAL A 1 252 ? -18.029 -12.742 16.253 1.00 81.56 252 VAL A CA 1
ATOM 1847 C C . VAL A 1 252 ? -18.958 -11.826 15.470 1.00 81.56 252 VAL A C 1
ATOM 1849 O O . VAL A 1 252 ? -18.553 -11.162 14.517 1.00 81.56 252 VAL A O 1
ATOM 1852 N N . GLU A 1 253 ? -20.205 -11.754 15.921 1.00 88.19 253 GLU A N 1
ATOM 1853 C CA . GLU A 1 253 ? -21.150 -10.737 15.476 1.00 88.19 253 GLU A CA 1
ATOM 1854 C C . GLU A 1 253 ? -20.982 -9.479 16.339 1.00 88.19 253 GLU A C 1
ATOM 1856 O O . GLU A 1 253 ? -21.296 -9.464 17.533 1.00 88.19 253 GLU A O 1
ATOM 1861 N N . ALA A 1 254 ? -20.421 -8.425 15.749 1.00 94.75 254 ALA A N 1
ATOM 1862 C CA . ALA A 1 254 ? -20.285 -7.125 16.393 1.00 94.75 254 ALA A CA 1
ATOM 1863 C C . ALA A 1 254 ? -20.429 -5.994 15.363 1.00 94.75 254 ALA A C 1
ATOM 1865 O O . ALA A 1 254 ? -19.789 -6.061 14.305 1.00 94.75 254 ALA A O 1
ATOM 1866 N N . PRO A 1 255 ? -21.238 -4.959 15.654 1.00 96.81 255 PRO A N 1
ATOM 1867 C CA . PRO A 1 255 ? -21.310 -3.752 14.841 1.00 96.81 255 PRO A CA 1
ATOM 1868 C C . PRO A 1 255 ? -19.962 -3.038 14.743 1.00 96.81 255 PRO A C 1
ATOM 1870 O O . PRO A 1 255 ? -19.202 -2.983 15.715 1.00 96.81 255 PRO A O 1
ATOM 1873 N N . ILE A 1 256 ? -19.696 -2.467 13.573 1.00 96.88 256 ILE A N 1
ATOM 1874 C CA . ILE A 1 256 ? -18.559 -1.578 13.341 1.00 96.88 256 ILE A CA 1
ATOM 1875 C C . ILE A 1 256 ? -18.990 -0.162 13.714 1.00 96.88 256 ILE A C 1
ATOM 1877 O O . ILE A 1 256 ? -19.986 0.344 13.202 1.00 96.88 256 ILE A O 1
ATOM 1881 N N . VAL A 1 257 ? -18.246 0.455 14.630 1.00 96.44 257 VAL A N 1
ATOM 1882 C CA . VAL A 1 257 ? -18.514 1.795 15.157 1.00 96.44 257 VAL A CA 1
ATOM 1883 C C . VAL A 1 257 ? -17.340 2.700 14.775 1.00 96.44 257 VAL A C 1
ATOM 1885 O O . VAL A 1 257 ? -16.283 2.638 15.411 1.00 96.44 257 VAL A O 1
ATOM 1888 N N . PRO A 1 258 ? -17.476 3.514 13.718 1.00 95.19 258 PRO A N 1
ATOM 1889 C CA . PRO A 1 258 ? -16.426 4.438 13.313 1.00 95.19 258 PRO A CA 1
ATOM 1890 C C . PRO A 1 258 ? -16.261 5.552 14.342 1.00 95.19 258 PRO A C 1
ATOM 1892 O O . PRO A 1 258 ? -17.240 6.168 14.750 1.00 95.19 258 PRO A O 1
ATOM 1895 N N . VAL A 1 259 ? -15.025 5.807 14.773 1.00 94.88 259 VAL A N 1
ATOM 1896 C CA . VAL A 1 259 ? -14.714 6.826 15.794 1.00 94.88 259 VAL A CA 1
ATOM 1897 C C . VAL A 1 259 ? -14.139 8.083 15.150 1.00 94.88 259 VAL A C 1
ATOM 1899 O O . VAL A 1 259 ? -14.573 9.188 15.461 1.00 94.88 259 VAL A O 1
ATOM 1902 N N . LEU A 1 260 ? -13.173 7.900 14.251 1.00 92.50 260 LEU A N 1
ATOM 1903 C CA . LEU A 1 260 ? -12.592 8.936 13.401 1.00 92.50 260 LEU A CA 1
ATOM 1904 C C . LEU A 1 260 ? -12.550 8.424 11.962 1.00 92.50 260 LEU A C 1
ATOM 1906 O O . LEU A 1 260 ? -12.487 7.211 11.737 1.00 92.50 260 LEU A O 1
ATOM 1910 N N . GLU A 1 261 ? -12.576 9.355 11.020 1.00 89.25 261 GLU A N 1
ATOM 1911 C CA . GLU A 1 261 ? -12.516 9.124 9.579 1.00 89.25 261 GLU A CA 1
ATOM 1912 C C . GLU A 1 261 ? -11.602 10.171 8.931 1.00 89.25 261 GLU A C 1
ATOM 1914 O O . GLU A 1 261 ? -11.378 11.239 9.508 1.00 89.25 261 GLU A O 1
ATOM 1919 N N . SER A 1 262 ? -11.070 9.878 7.742 1.00 85.31 262 SER A N 1
ATOM 1920 C CA . SER A 1 262 ? -10.312 10.880 6.988 1.00 85.31 262 SER A CA 1
ATOM 1921 C C . SER A 1 262 ? -11.227 11.989 6.466 1.00 85.31 262 SER A C 1
ATOM 1923 O O . SER A 1 262 ? -12.327 11.724 5.984 1.00 85.31 262 SER A O 1
ATOM 1925 N N . ALA A 1 263 ? -10.736 13.229 6.484 1.00 76.88 263 ALA A N 1
ATOM 1926 C CA . ALA A 1 263 ? -11.452 14.395 5.965 1.00 76.88 263 ALA A CA 1
ATOM 1927 C C . ALA A 1 263 ? -11.729 14.332 4.450 1.00 76.88 263 ALA A C 1
ATOM 1929 O O . ALA A 1 263 ? -12.588 15.060 3.959 1.00 76.88 263 ALA A O 1
ATOM 1930 N N . ASN A 1 264 ? -11.006 13.479 3.717 1.00 70.38 264 ASN A N 1
ATOM 1931 C CA . ASN A 1 264 ? -11.135 13.318 2.265 1.00 70.38 264 ASN A CA 1
ATOM 1932 C C . ASN A 1 264 ? -12.048 12.146 1.865 1.00 70.38 264 ASN A C 1
ATOM 1934 O O . ASN A 1 264 ? -12.068 11.760 0.695 1.00 70.38 264 ASN A O 1
ATOM 1938 N N . LEU A 1 265 ? -12.748 11.534 2.826 1.00 74.69 265 LEU A N 1
ATOM 1939 C CA . LEU A 1 265 ? -13.697 10.464 2.549 1.00 74.69 265 LEU A CA 1
ATOM 1940 C C . LEU A 1 265 ? -14.982 11.071 1.972 1.00 74.69 265 LEU A C 1
ATOM 1942 O O . LEU A 1 265 ? -15.662 11.843 2.645 1.00 74.69 265 LEU A O 1
ATOM 1946 N N . GLU A 1 266 ? -15.307 10.735 0.726 1.00 68.50 266 GLU A N 1
ATOM 1947 C CA . GLU A 1 266 ? -16.607 11.071 0.147 1.00 68.50 266 GLU A CA 1
ATOM 1948 C C . GLU A 1 266 ? -17.644 10.007 0.523 1.00 68.50 266 GLU A C 1
ATOM 1950 O O . GLU A 1 266 ? -17.329 8.841 0.789 1.00 68.50 266 GLU A O 1
ATOM 1955 N N . TYR A 1 267 ? -18.903 10.431 0.590 1.00 67.56 267 TYR A N 1
ATOM 1956 C CA . TYR A 1 267 ? -19.996 9.601 1.070 1.00 67.56 267 TYR A CA 1
ATOM 1957 C C . TYR A 1 267 ? -20.888 9.155 -0.086 1.00 67.56 267 TYR A C 1
ATOM 1959 O O . TYR A 1 267 ? -21.260 9.948 -0.951 1.00 67.56 267 TYR A O 1
ATOM 1967 N N . GLY A 1 268 ? -21.220 7.863 -0.091 1.00 65.25 268 GLY A N 1
ATOM 1968 C CA . GLY A 1 268 ? -22.262 7.298 -0.946 1.00 65.25 268 GLY A CA 1
ATOM 1969 C C . GLY A 1 268 ? -23.589 7.203 -0.193 1.00 65.25 268 GLY A C 1
ATOM 1970 O O . GLY A 1 268 ? -23.935 8.079 0.587 1.00 65.25 268 GLY A O 1
ATOM 1971 N N . ASP A 1 269 ? -24.303 6.089 -0.364 1.00 68.50 269 ASP A N 1
ATOM 1972 C CA . ASP A 1 269 ? -25.587 5.835 0.319 1.00 68.50 269 ASP A CA 1
ATOM 1973 C C . ASP A 1 269 ? -25.466 5.556 1.831 1.00 68.50 269 ASP A C 1
ATOM 1975 O O . ASP A 1 269 ? -26.476 5.453 2.525 1.00 68.50 269 ASP A O 1
ATOM 1979 N N . LEU A 1 270 ? -24.246 5.336 2.328 1.00 79.44 270 LEU A N 1
ATOM 1980 C CA . LEU A 1 270 ? -23.957 5.042 3.727 1.00 79.44 270 LEU A CA 1
ATOM 1981 C C . LEU A 1 270 ? -22.867 5.986 4.220 1.00 79.44 270 LEU A C 1
ATOM 1983 O O . LEU A 1 270 ? -21.767 5.996 3.666 1.00 79.44 270 LEU A O 1
ATOM 1987 N N . GLU A 1 271 ? -23.147 6.688 5.308 1.00 86.19 271 GLU A N 1
ATOM 1988 C CA . GLU A 1 271 ? -22.185 7.512 6.025 1.00 86.19 271 GLU A CA 1
ATOM 1989 C C . GLU A 1 271 ? -21.700 6.801 7.298 1.00 86.19 271 GLU A C 1
ATOM 1991 O O . GLU A 1 271 ? -22.458 6.078 7.954 1.00 86.19 271 GLU A O 1
ATOM 1996 N N . PRO A 1 272 ? -20.454 7.030 7.746 1.00 88.50 272 PRO A N 1
ATOM 1997 C CA . PRO A 1 272 ? -20.003 6.557 9.053 1.00 88.50 272 PRO A CA 1
ATOM 1998 C C . PRO A 1 272 ? -20.869 7.095 10.209 1.00 88.50 272 PRO A C 1
ATOM 2000 O O . PRO A 1 272 ? -20.988 6.446 11.252 1.00 88.50 272 PRO A O 1
ATOM 2003 N N . GLN A 1 273 ? -21.520 8.252 10.026 1.00 88.31 273 GLN A N 1
ATOM 2004 C CA . GLN A 1 273 ? -22.527 8.766 10.958 1.00 88.31 273 GLN A CA 1
ATOM 2005 C C . GLN A 1 273 ? -23.706 7.804 11.127 1.00 88.31 273 GLN A C 1
ATOM 2007 O O . GLN A 1 273 ? -24.113 7.566 12.263 1.00 88.31 273 GLN A O 1
ATOM 2012 N N . ASP A 1 274 ? -24.201 7.196 10.046 1.00 89.94 274 ASP A N 1
ATOM 2013 C CA . ASP A 1 274 ? -25.323 6.253 10.104 1.00 89.94 274 ASP A CA 1
ATOM 2014 C C . ASP A 1 274 ? -24.995 5.044 10.986 1.00 89.94 274 ASP A C 1
ATOM 2016 O O . ASP A 1 274 ? -25.855 4.533 11.703 1.00 89.94 274 ASP A O 1
ATOM 2020 N N . LEU A 1 275 ? -23.737 4.589 10.966 1.00 92.12 275 LEU A N 1
ATOM 2021 C CA . LEU A 1 275 ? -23.273 3.476 11.797 1.00 92.12 275 LEU A CA 1
ATOM 2022 C C . LEU A 1 275 ? -23.220 3.855 13.280 1.00 92.12 275 LEU A C 1
ATOM 2024 O O . LEU A 1 275 ? -23.664 3.075 14.129 1.00 92.12 275 LEU A O 1
ATOM 2028 N N . ARG A 1 276 ? -22.718 5.057 13.593 1.00 91.69 276 ARG A N 1
ATOM 2029 C CA . ARG A 1 276 ? -22.732 5.595 14.963 1.00 91.69 276 ARG A CA 1
ATOM 2030 C C . ARG A 1 276 ? -24.162 5.756 15.470 1.00 91.69 276 ARG A C 1
ATOM 2032 O O . ARG A 1 276 ? -24.476 5.271 16.556 1.00 91.69 276 ARG A O 1
ATOM 2039 N N . ASP A 1 277 ? -25.042 6.340 14.664 1.00 90.31 277 ASP A N 1
ATOM 2040 C CA . ASP A 1 277 ? -26.447 6.560 15.011 1.00 90.31 277 ASP A CA 1
ATOM 2041 C C . ASP A 1 277 ? -27.201 5.238 15.192 1.00 90.31 277 ASP A C 1
ATOM 2043 O O . ASP A 1 277 ? -27.945 5.073 16.164 1.00 90.31 277 ASP A O 1
ATOM 2047 N N . ALA A 1 278 ? -26.975 4.257 14.312 1.00 91.06 278 ALA A N 1
ATOM 2048 C CA . ALA A 1 278 ? -27.557 2.925 14.432 1.00 91.06 278 ALA A CA 1
ATOM 2049 C C . ALA A 1 278 ? -27.124 2.243 15.737 1.00 91.06 278 ALA A C 1
ATOM 2051 O O . ALA A 1 278 ? -27.972 1.734 16.478 1.00 91.06 278 ALA A O 1
ATOM 2052 N N . PHE A 1 279 ? -25.831 2.283 16.072 1.00 92.56 279 PHE A N 1
ATOM 2053 C CA . PHE A 1 279 ? -25.333 1.700 17.316 1.00 92.56 279 PHE A CA 1
ATOM 2054 C C . PHE A 1 279 ? -25.881 2.423 18.554 1.00 92.56 279 PHE A C 1
ATOM 2056 O O . PHE A 1 279 ? -26.396 1.774 19.472 1.00 92.56 279 PHE A O 1
ATOM 2063 N N . ALA A 1 280 ? -25.822 3.756 18.561 1.00 90.50 280 ALA A N 1
ATOM 2064 C CA . ALA A 1 280 ? -26.292 4.600 19.655 1.00 90.50 280 ALA A CA 1
ATOM 2065 C C . ALA A 1 280 ? -27.803 4.465 19.886 1.00 90.50 280 ALA A C 1
ATOM 2067 O O . ALA A 1 280 ? -28.248 4.449 21.030 1.00 90.50 280 ALA A O 1
ATOM 2068 N N . SER A 1 281 ? -28.602 4.295 18.828 1.00 88.75 281 SER A N 1
ATOM 2069 C CA . SER A 1 281 ? -30.055 4.106 18.950 1.00 88.75 281 SER A CA 1
ATOM 2070 C C . SER A 1 281 ? -30.441 2.843 19.724 1.00 88.75 281 SER A C 1
ATOM 2072 O O . SER A 1 281 ? -31.484 2.814 20.373 1.00 88.75 281 SER A O 1
ATOM 2074 N N . THR A 1 282 ? -29.591 1.814 19.673 1.00 89.31 282 THR A N 1
ATOM 2075 C CA . THR A 1 282 ? -29.832 0.525 20.330 1.00 89.31 282 THR A CA 1
ATOM 2076 C C . THR A 1 282 ? -29.171 0.457 21.707 1.00 89.31 282 THR A C 1
ATOM 2078 O O . THR A 1 282 ? -29.723 -0.146 22.624 1.00 89.31 282 THR A O 1
ATOM 2081 N N . ASN A 1 283 ? -27.988 1.063 21.862 1.00 91.00 283 ASN A N 1
ATOM 2082 C CA . ASN A 1 283 ? -27.120 0.839 23.022 1.00 91.00 283 ASN A CA 1
ATOM 2083 C C . ASN A 1 283 ? -26.733 2.105 23.809 1.00 91.00 283 ASN A C 1
ATOM 2085 O O . ASN A 1 283 ? -26.114 1.970 24.869 1.00 91.00 283 ASN A O 1
ATOM 2089 N N . GLY A 1 284 ? -27.047 3.301 23.306 1.00 85.69 284 GLY A N 1
ATOM 2090 C CA . GLY A 1 284 ? -26.731 4.591 23.930 1.00 85.69 284 GLY A CA 1
ATOM 2091 C C . GLY A 1 284 ? -27.686 4.963 25.069 1.00 85.69 284 GLY A C 1
ATOM 2092 O O . GLY A 1 284 ? -28.697 4.299 25.295 1.00 85.69 284 GLY A O 1
ATOM 2093 N N . ASP A 1 285 ? -27.372 6.030 25.810 1.00 81.88 285 ASP A N 1
ATOM 2094 C CA . ASP A 1 285 ? -28.127 6.387 27.024 1.00 81.88 285 ASP A CA 1
ATOM 2095 C C . ASP A 1 285 ? -29.401 7.220 26.752 1.00 81.88 285 ASP A C 1
ATOM 2097 O O . ASP A 1 285 ? -30.278 7.283 27.615 1.00 81.88 285 ASP A O 1
ATOM 2101 N N . LYS A 1 286 ? -29.542 7.855 25.572 1.00 62.50 286 LYS A N 1
ATOM 2102 C CA . LYS A 1 286 ? -30.705 8.692 25.185 1.00 62.50 286 LYS A CA 1
ATOM 2103 C C . LYS A 1 286 ? -30.947 8.733 23.664 1.00 62.50 286 LYS A C 1
ATOM 2105 O O . LYS A 1 286 ? -30.006 8.542 22.894 1.00 62.50 286 LYS A O 1
ATOM 2110 N N . PRO A 1 287 ? -32.176 9.053 23.199 1.00 52.91 287 PRO A N 1
ATOM 2111 C CA . PRO A 1 287 ? -32.468 9.175 21.773 1.00 52.91 287 PRO A CA 1
ATOM 2112 C C . PRO A 1 287 ? -31.799 10.427 21.170 1.00 52.91 287 PRO A C 1
ATOM 2114 O O . PRO A 1 287 ? -32.092 11.550 21.572 1.00 52.91 287 PRO A O 1
ATOM 2117 N N . ARG A 1 288 ? -30.922 10.210 20.178 1.00 53.16 288 ARG A N 1
ATOM 2118 C CA . ARG A 1 288 ? -30.360 11.197 19.229 1.00 53.16 288 ARG A CA 1
ATOM 2119 C C . ARG A 1 288 ? -29.707 12.449 19.838 1.00 53.16 288 ARG A C 1
ATOM 2121 O O . ARG A 1 288 ? -30.110 13.575 19.546 1.00 53.16 288 ARG A O 1
ATOM 2128 N N . ARG A 1 289 ? -28.615 12.294 20.593 1.00 53.12 289 ARG A N 1
ATOM 2129 C CA . ARG A 1 289 ? -27.585 13.349 20.555 1.00 53.12 289 ARG A CA 1
ATOM 2130 C C . ARG A 1 289 ? -26.842 13.191 19.232 1.00 53.12 289 ARG A C 1
ATOM 2132 O O . ARG A 1 289 ? -26.227 12.153 19.025 1.00 53.12 289 ARG A O 1
ATOM 2139 N N . ASN A 1 290 ? -26.920 14.201 18.363 1.00 57.62 290 ASN A N 1
ATOM 2140 C CA . ASN A 1 290 ? -26.161 14.299 17.111 1.00 57.62 290 ASN A CA 1
ATOM 2141 C C . ASN A 1 290 ? -24.657 14.423 17.422 1.00 57.62 290 ASN A C 1
ATOM 2143 O O . ASN A 1 290 ? -24.068 15.491 17.261 1.00 57.62 290 ASN A O 1
ATOM 2147 N N . VAL A 1 291 ? -24.040 13.367 17.955 1.00 66.25 291 VAL A N 1
ATOM 2148 C CA . VAL A 1 291 ? -22.588 13.288 18.099 1.00 66.25 291 VAL A CA 1
ATOM 2149 C C . VAL A 1 291 ? -22.053 13.052 16.701 1.00 66.25 291 VAL A C 1
ATOM 2151 O O . VAL A 1 291 ? -22.187 11.959 16.154 1.00 66.25 291 VAL A O 1
ATOM 2154 N N . THR A 1 292 ? -21.506 14.101 16.101 1.00 71.69 292 THR A N 1
ATOM 2155 C CA . THR A 1 292 ? -20.885 14.054 14.779 1.00 71.69 292 THR A CA 1
ATOM 2156 C C . THR A 1 292 ? -19.414 13.668 14.880 1.00 71.69 292 THR A C 1
ATOM 2158 O O . THR A 1 292 ? -18.781 13.877 15.916 1.00 71.69 292 THR A O 1
ATOM 2161 N N . SER A 1 293 ? -18.834 13.169 13.788 1.00 73.44 293 SER A N 1
ATOM 2162 C CA . SER A 1 293 ? -17.381 12.968 13.672 1.00 73.44 293 SER A CA 1
ATOM 2163 C C . SER A 1 293 ? -16.614 14.259 13.998 1.00 73.44 293 SER A C 1
ATOM 2165 O O . SER A 1 293 ? -15.653 14.249 14.769 1.00 73.44 293 SER A O 1
ATOM 2167 N N . SER A 1 294 ? -17.136 15.411 13.550 1.00 80.75 294 SER A N 1
ATOM 2168 C CA . SER A 1 294 ? -16.587 16.724 13.900 1.00 80.75 294 SER A CA 1
ATOM 2169 C C . SER A 1 294 ? -16.560 16.981 15.407 1.00 80.75 294 SER A C 1
ATOM 2171 O O . SER A 1 294 ? -15.552 17.465 15.903 1.00 80.75 294 SER A O 1
ATOM 2173 N N . SER A 1 295 ? -17.590 16.582 16.161 1.00 86.00 295 SER A N 1
ATOM 2174 C CA . SER A 1 295 ? -17.612 16.769 17.618 1.00 86.00 295 SER A CA 1
ATOM 2175 C C . SER A 1 295 ? -16.533 15.954 18.343 1.00 86.00 295 SER A C 1
ATOM 2177 O O . SER A 1 295 ? -15.930 16.446 19.298 1.00 86.00 295 SER A O 1
ATOM 2179 N N . ILE A 1 296 ? -16.234 14.742 17.860 1.00 88.94 296 ILE A N 1
ATOM 2180 C CA . ILE A 1 296 ? -15.153 13.896 18.386 1.00 88.94 296 ILE A CA 1
ATOM 2181 C C . ILE A 1 296 ? -13.791 14.513 18.033 1.00 88.94 296 ILE A C 1
ATOM 2183 O O . ILE A 1 296 ? -12.934 14.678 18.903 1.00 88.94 296 ILE A O 1
ATOM 2187 N N . SER A 1 297 ? -13.606 14.935 16.779 1.00 87.69 297 SER A N 1
ATOM 2188 C CA . SER A 1 297 ? -12.402 15.652 16.336 1.00 87.69 297 SER A CA 1
ATOM 2189 C C . SER A 1 297 ? -12.171 16.936 17.146 1.00 87.69 297 SER A C 1
ATOM 2191 O O . SER A 1 297 ? -11.057 17.192 17.604 1.00 87.69 297 SER A O 1
ATOM 2193 N N . ASP A 1 298 ? -13.206 17.744 17.366 1.00 89.19 298 ASP A N 1
ATOM 2194 C CA . ASP A 1 298 ? -13.114 18.997 18.119 1.00 89.19 298 ASP A CA 1
ATOM 2195 C C . ASP A 1 298 ? -12.761 18.740 19.584 1.00 89.19 298 ASP A C 1
ATOM 2197 O O . ASP A 1 298 ? -11.944 19.458 20.168 1.00 89.19 298 ASP A O 1
ATOM 2201 N N . ARG A 1 299 ? -13.293 17.659 20.164 1.00 91.00 299 ARG A N 1
ATOM 2202 C CA . ARG A 1 299 ? -12.941 17.223 21.517 1.00 91.00 299 ARG A CA 1
ATOM 2203 C C . ARG A 1 299 ? -11.464 16.840 21.632 1.00 91.00 299 ARG A C 1
ATOM 2205 O O . ARG A 1 299 ? -10.821 17.217 22.619 1.00 91.00 299 ARG A O 1
ATOM 2212 N N . LEU A 1 300 ? -10.914 16.160 20.624 1.00 91.81 300 LEU A N 1
ATOM 2213 C CA . LEU A 1 300 ? -9.487 15.831 20.542 1.00 91.81 300 LEU A CA 1
ATOM 2214 C C . LEU A 1 300 ? -8.616 17.075 20.334 1.00 91.81 300 LEU A C 1
ATOM 2216 O O . LEU A 1 300 ? -7.612 17.232 21.029 1.00 91.81 300 LEU A O 1
ATOM 2220 N N . LYS A 1 301 ? -9.014 17.998 19.448 1.00 90.88 301 LYS A N 1
ATOM 2221 C CA . LYS A 1 301 ? -8.325 19.287 19.243 1.00 90.88 301 LYS A CA 1
ATOM 2222 C C . LYS A 1 301 ? -8.284 20.116 20.527 1.00 90.88 301 LYS A C 1
ATOM 2224 O O . LYS A 1 301 ? -7.235 20.655 20.873 1.00 90.88 301 LYS A O 1
ATOM 2229 N N . ALA A 1 302 ? -9.384 20.164 21.278 1.00 91.50 302 ALA A N 1
ATOM 2230 C CA . ALA A 1 302 ? -9.419 20.803 22.592 1.00 91.50 302 ALA A CA 1
ATOM 2231 C C . ALA A 1 302 ? -8.475 20.108 23.591 1.00 91.50 302 ALA A C 1
ATOM 2233 O O . ALA A 1 302 ? -7.787 20.775 24.364 1.00 91.50 302 ALA A O 1
ATOM 2234 N N . GLY A 1 303 ? -8.393 18.775 23.544 1.00 91.19 303 GLY A N 1
ATOM 2235 C CA . GLY A 1 303 ? -7.406 17.997 24.293 1.00 91.19 303 GLY A CA 1
ATOM 2236 C C . GLY A 1 303 ? -5.968 18.392 23.966 1.00 91.19 303 GLY A C 1
ATOM 2237 O O . GLY A 1 303 ? -5.187 18.625 24.884 1.00 91.19 303 GLY A O 1
ATOM 2238 N N . LEU A 1 304 ? -5.643 18.560 22.680 1.00 89.12 304 LEU A N 1
ATOM 2239 C CA . LEU A 1 304 ? -4.304 18.953 22.217 1.00 89.12 304 LEU A CA 1
ATOM 2240 C C . LEU A 1 304 ? -3.887 20.345 22.714 1.00 89.12 304 LEU A C 1
ATOM 2242 O O . LEU A 1 304 ? -2.694 20.593 22.865 1.00 89.12 304 LEU A O 1
ATOM 2246 N N . GLY A 1 305 ? -4.844 21.239 22.983 1.00 87.00 305 GLY A N 1
ATOM 2247 C CA . GLY A 1 305 ? -4.582 22.560 23.562 1.00 87.00 305 GLY A CA 1
ATOM 2248 C C . GLY A 1 305 ? -4.540 22.596 25.095 1.00 87.00 305 GLY A C 1
ATOM 2249 O O . GLY A 1 305 ? -4.003 23.547 25.659 1.00 87.00 305 GLY A O 1
ATOM 2250 N N . ARG A 1 306 ? -5.112 21.594 25.779 1.00 92.00 306 ARG A N 1
ATOM 2251 C CA . ARG A 1 306 ? -5.282 21.589 27.246 1.00 92.00 306 ARG A CA 1
ATOM 2252 C C . ARG A 1 306 ? -4.357 20.613 27.969 1.00 92.00 306 ARG A C 1
ATOM 2254 O O . ARG A 1 306 ? -3.897 20.918 29.065 1.00 92.00 306 ARG A O 1
ATOM 2261 N N . LEU A 1 307 ? -4.159 19.420 27.415 1.00 91.69 307 LEU A N 1
ATOM 2262 C CA . LEU A 1 307 ? -3.425 18.335 28.065 1.00 91.69 307 LEU A CA 1
ATOM 2263 C C . LEU A 1 307 ? -1.921 18.474 27.815 1.00 91.69 307 LEU A C 1
ATOM 2265 O O . LEU A 1 307 ? -1.477 18.783 26.710 1.00 91.69 307 LEU A O 1
ATOM 2269 N N . GLY A 1 308 ? -1.125 18.212 28.849 1.00 88.00 308 GLY A N 1
ATOM 2270 C CA . GLY A 1 308 ? 0.331 18.240 28.745 1.00 88.00 308 GLY A CA 1
ATOM 2271 C C . GLY A 1 308 ? 0.894 17.027 27.998 1.00 88.00 308 GLY A C 1
ATOM 2272 O O . GLY A 1 308 ? 0.266 15.973 27.912 1.00 88.00 308 GLY A O 1
ATOM 2273 N N . GLY A 1 309 ? 2.129 17.144 27.501 1.00 86.88 309 GLY A N 1
ATOM 2274 C CA . GLY A 1 309 ? 2.849 16.031 26.860 1.00 86.88 309 GLY A CA 1
ATOM 2275 C C . GLY A 1 309 ? 3.251 14.889 27.800 1.00 86.88 309 GLY A C 1
ATOM 2276 O O . GLY A 1 309 ? 3.713 13.863 27.327 1.00 86.88 309 GLY A O 1
ATOM 2277 N N . GLN A 1 310 ? 3.062 15.041 29.111 1.00 89.00 310 GLN A N 1
ATOM 2278 C CA . GLN A 1 310 ? 3.331 14.006 30.119 1.00 89.00 310 GLN A CA 1
ATOM 2279 C C . GLN A 1 310 ? 2.038 13.442 30.740 1.00 89.00 310 GLN A C 1
ATOM 2281 O O . GLN A 1 310 ? 2.095 12.582 31.613 1.00 89.00 310 GLN A O 1
ATOM 2286 N N . ASP A 1 311 ? 0.864 13.932 30.322 1.00 92.75 311 ASP A N 1
ATOM 2287 C CA . ASP A 1 311 ? -0.425 13.555 30.914 1.00 92.75 311 ASP A CA 1
ATOM 2288 C C . ASP A 1 311 ? -1.032 12.323 30.229 1.00 92.75 311 ASP A C 1
ATOM 2290 O O . ASP A 1 311 ? -2.043 12.388 29.530 1.00 92.75 311 ASP A O 1
ATOM 2294 N N . GLU A 1 312 ? -0.378 11.176 30.395 1.00 94.06 312 GLU A N 1
ATOM 2295 C CA . GLU A 1 312 ? -0.793 9.922 29.754 1.00 94.06 312 GLU A CA 1
ATOM 2296 C C . GLU A 1 312 ? -2.196 9.479 30.190 1.00 94.06 312 GLU A C 1
ATOM 2298 O O . GLU A 1 312 ? -2.975 8.961 29.388 1.00 94.06 312 GLU A O 1
ATOM 2303 N N . LEU A 1 313 ? -2.535 9.716 31.461 1.00 94.75 313 LEU A N 1
ATOM 2304 C CA . LEU A 1 313 ? -3.829 9.352 32.028 1.00 94.75 313 LEU A CA 1
ATOM 2305 C C . LEU A 1 313 ? -4.943 10.241 31.469 1.00 94.75 313 LEU A C 1
ATOM 2307 O O . LEU A 1 313 ? -5.969 9.711 31.044 1.00 94.75 313 LEU A O 1
ATOM 2311 N N . GLY A 1 314 ? -4.723 11.557 31.387 1.00 95.12 314 GLY A N 1
ATOM 2312 C CA . GLY A 1 314 ? -5.654 12.482 30.746 1.00 95.12 314 GLY A CA 1
ATOM 2313 C C . GLY A 1 314 ? -5.879 12.157 29.270 1.00 95.12 314 GLY A C 1
ATOM 2314 O O . GLY A 1 314 ? -7.022 12.161 28.808 1.00 95.12 314 GLY A O 1
ATOM 2315 N N . TRP A 1 315 ? -4.818 11.795 28.540 1.00 96.19 315 TRP A N 1
ATOM 2316 C CA . TRP A 1 315 ? -4.925 11.333 27.152 1.00 96.19 315 TRP A CA 1
ATOM 2317 C C . TRP A 1 315 ? -5.703 10.025 27.023 1.00 96.19 315 TRP A C 1
ATOM 2319 O O . TRP A 1 315 ? -6.516 9.889 26.107 1.00 96.19 315 TRP A O 1
ATOM 2329 N N . ARG A 1 316 ? -5.505 9.072 27.942 1.00 96.88 316 ARG A N 1
ATOM 2330 C CA . ARG A 1 316 ? -6.235 7.800 27.924 1.00 96.88 316 ARG A CA 1
ATOM 2331 C C . ARG A 1 316 ? -7.718 8.042 28.159 1.00 96.88 316 ARG A C 1
ATOM 2333 O O . ARG A 1 316 ? -8.528 7.577 27.361 1.00 96.88 316 ARG A O 1
ATOM 2340 N N . SER A 1 317 ? -8.075 8.799 29.195 1.00 95.44 317 SER A N 1
ATOM 2341 C CA . SER A 1 317 ? -9.478 9.092 29.498 1.00 95.44 317 SER A CA 1
ATOM 2342 C C . SER A 1 317 ? -10.157 9.875 28.371 1.00 95.44 317 SER A C 1
ATOM 2344 O O . SER A 1 317 ? -11.322 9.610 28.083 1.00 95.44 317 SER A O 1
ATOM 2346 N N . LEU A 1 318 ? -9.429 10.756 27.670 1.00 96.00 318 LEU A N 1
ATOM 2347 C CA . LEU A 1 318 ? -9.932 11.469 26.490 1.00 96.00 318 LEU A CA 1
ATOM 2348 C C . LEU A 1 318 ? -10.190 10.540 25.295 1.00 96.00 318 LEU A C 1
ATOM 2350 O O . LEU A 1 318 ? -11.224 10.659 24.640 1.00 96.00 318 LEU A O 1
ATOM 2354 N N . TRP A 1 319 ? -9.286 9.603 24.999 1.00 97.31 319 TRP A N 1
ATOM 2355 C CA . TRP A 1 319 ? -9.529 8.617 23.942 1.00 97.31 319 TRP A CA 1
ATOM 2356 C C . TRP A 1 319 ? -10.716 7.715 24.272 1.00 97.31 319 TRP A C 1
ATOM 2358 O O . TRP A 1 319 ? -11.555 7.469 23.408 1.00 97.31 319 TRP A O 1
ATOM 2368 N N . LEU A 1 320 ? -10.831 7.269 25.524 1.00 97.19 320 LEU A N 1
ATOM 2369 C CA . LEU A 1 320 ? -11.983 6.492 25.984 1.00 97.19 320 LEU A CA 1
ATOM 2370 C C . LEU A 1 320 ? -13.279 7.311 25.940 1.00 97.19 320 LEU A C 1
ATOM 2372 O O . LEU A 1 320 ? -14.325 6.774 25.585 1.00 97.19 320 LEU A O 1
ATOM 2376 N N . GLU A 1 321 ? -13.219 8.615 26.220 1.00 95.25 321 GLU A N 1
ATOM 2377 C CA . GLU A 1 321 ? -14.345 9.534 26.027 1.00 95.25 321 GLU A CA 1
ATOM 2378 C C . GLU A 1 321 ? -14.758 9.589 24.552 1.00 95.25 321 GLU A C 1
ATOM 2380 O O . GLU A 1 321 ? -15.944 9.495 24.260 1.00 95.25 321 GLU A O 1
ATOM 2385 N N . CYS A 1 322 ? -13.809 9.628 23.613 1.00 95.19 322 CYS A N 1
ATOM 2386 C CA . CYS A 1 322 ? -14.110 9.585 22.178 1.00 95.19 322 CYS A CA 1
ATOM 2387 C C . CYS A 1 322 ? -14.798 8.272 21.759 1.00 95.19 322 CYS A C 1
ATOM 2389 O O . CYS A 1 322 ? -15.761 8.306 20.993 1.00 95.19 322 CYS A O 1
ATOM 2391 N N . LEU A 1 323 ? -14.360 7.121 22.292 1.00 96.00 323 LEU A N 1
ATOM 2392 C CA . LEU A 1 323 ? -15.038 5.834 22.065 1.00 96.00 323 LEU A CA 1
ATOM 2393 C C . LEU A 1 323 ? -16.462 5.840 22.644 1.00 96.00 323 LEU A C 1
ATOM 2395 O O . LEU A 1 323 ? -17.404 5.387 21.996 1.00 96.00 323 LEU A O 1
ATOM 2399 N N . ALA A 1 324 ? -16.631 6.378 23.854 1.00 94.44 324 ALA A N 1
ATOM 2400 C CA . ALA A 1 324 ? -17.930 6.495 24.511 1.00 94.44 324 ALA A CA 1
ATOM 2401 C C . ALA A 1 324 ? -18.880 7.423 23.731 1.00 94.44 324 ALA A C 1
ATOM 2403 O O . ALA A 1 324 ? -20.045 7.079 23.518 1.00 94.44 324 ALA A O 1
ATOM 2404 N N . MET A 1 325 ? -18.368 8.554 23.236 1.00 92.69 325 MET A N 1
ATOM 2405 C CA . MET A 1 325 ? -19.086 9.492 22.371 1.00 92.69 325 MET A CA 1
ATOM 2406 C C . MET A 1 325 ? -19.545 8.822 21.072 1.00 92.69 325 MET A C 1
ATOM 2408 O O . MET A 1 325 ? -20.708 8.972 20.702 1.00 92.69 325 MET A O 1
ATOM 2412 N N . ALA A 1 326 ? -18.684 8.036 20.417 1.00 92.50 326 ALA A N 1
ATOM 2413 C CA . ALA A 1 326 ? -19.043 7.297 19.202 1.00 92.50 326 ALA A CA 1
ATOM 2414 C C . ALA A 1 326 ? -20.184 6.284 19.431 1.00 92.50 326 ALA A C 1
ATOM 2416 O O . ALA A 1 326 ? -20.962 6.013 18.520 1.00 92.50 326 ALA A O 1
ATOM 2417 N N . CYS A 1 327 ? -20.323 5.772 20.658 1.00 92.44 327 CYS A N 1
ATOM 2418 C CA . CYS A 1 327 ? -21.424 4.901 21.079 1.00 92.44 327 CYS A CA 1
ATOM 2419 C C . CYS A 1 327 ? -22.687 5.649 21.550 1.00 92.44 327 CYS A C 1
ATOM 2421 O O . CYS A 1 327 ? -23.665 4.999 21.926 1.00 92.44 327 CYS A O 1
ATOM 2423 N N . GLY A 1 328 ? -22.680 6.985 21.592 1.00 90.81 328 GLY A N 1
ATOM 2424 C CA . GLY A 1 328 ? -23.786 7.786 22.126 1.00 90.81 328 GLY A CA 1
ATOM 2425 C C . GLY A 1 328 ? -23.949 7.702 23.651 1.00 90.81 328 GLY A C 1
ATOM 2426 O O . GLY A 1 328 ? -25.070 7.809 24.153 1.00 90.81 328 GLY A O 1
ATOM 2427 N N . LEU A 1 329 ? -22.858 7.476 24.390 1.00 90.69 329 LEU A N 1
ATOM 2428 C CA . LEU A 1 329 ? -22.862 7.436 25.855 1.00 90.69 329 LEU A CA 1
ATOM 2429 C C . LEU A 1 329 ? -22.663 8.835 26.453 1.00 90.69 329 LEU A C 1
ATOM 2431 O O . LEU A 1 329 ? -21.877 9.639 25.946 1.00 90.69 329 LEU A O 1
ATOM 2435 N N . GLU A 1 330 ? -23.346 9.120 27.563 1.00 85.06 330 GLU A N 1
ATOM 2436 C CA . GLU A 1 330 ? -23.117 10.348 28.332 1.00 85.06 330 GLU A CA 1
ATOM 2437 C C . GLU A 1 330 ? -21.983 10.138 29.347 1.00 85.06 330 GLU A C 1
ATOM 2439 O O . GLU A 1 330 ? -22.072 9.286 30.238 1.00 85.06 330 GLU A O 1
ATOM 2444 N N . VAL A 1 331 ? -20.929 10.948 29.212 1.00 85.12 331 VAL A N 1
ATOM 2445 C CA . VAL A 1 331 ? -19.815 11.054 30.164 1.00 85.12 331 VAL A CA 1
ATOM 2446 C C . VAL A 1 331 ? -20.024 12.309 31.009 1.00 85.12 331 VAL A C 1
ATOM 2448 O O . VAL A 1 331 ? -20.388 13.367 30.491 1.00 85.12 331 VAL A O 1
ATOM 2451 N N . SER A 1 332 ? -19.832 12.189 32.319 1.00 84.12 332 SER A N 1
ATOM 2452 C CA . SER A 1 332 ? -20.020 13.274 33.289 1.00 84.12 332 SER A CA 1
ATOM 2453 C C . SER A 1 332 ? -19.026 13.134 34.442 1.00 84.12 332 SER A C 1
ATOM 2455 O O . SER A 1 332 ? -18.344 12.120 34.552 1.00 84.12 332 SER A O 1
ATOM 2457 N N . GLU A 1 333 ? -18.967 14.113 35.344 1.00 80.25 333 GLU A N 1
ATOM 2458 C CA . GLU A 1 333 ? -18.139 14.003 36.556 1.00 80.25 333 GLU A CA 1
ATOM 2459 C C . GLU A 1 333 ? -18.534 12.808 37.441 1.00 80.25 333 GLU A C 1
ATOM 2461 O O . GLU A 1 333 ? -17.693 12.260 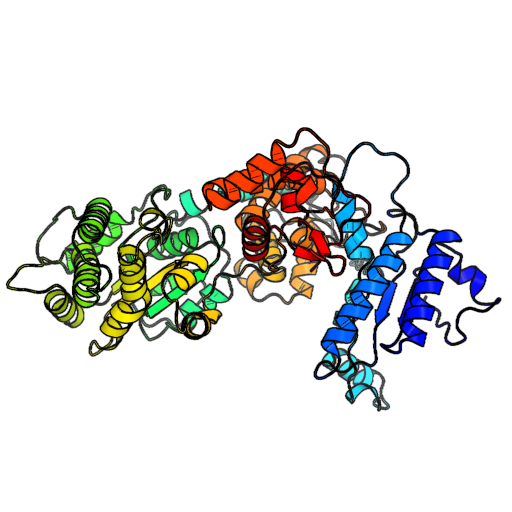38.146 1.00 80.25 333 GLU A O 1
ATOM 2466 N N . GLN A 1 334 ? -19.800 12.383 37.391 1.00 84.69 334 GLN A N 1
ATOM 2467 C CA . GLN A 1 334 ? -20.331 11.261 38.169 1.00 84.69 334 GLN A CA 1
ATOM 2468 C C . GLN A 1 334 ? -20.209 9.906 37.457 1.00 84.69 334 GLN A C 1
ATOM 2470 O O . GLN A 1 334 ? -20.492 8.880 38.071 1.00 84.69 334 GLN A O 1
ATOM 2475 N N . ARG A 1 335 ? -19.848 9.897 36.168 1.00 88.38 335 ARG A N 1
ATOM 2476 C CA . ARG A 1 335 ? -19.708 8.687 35.351 1.00 88.38 335 ARG A CA 1
ATOM 2477 C C . ARG A 1 335 ? -18.595 8.889 34.337 1.00 88.38 335 ARG A C 1
ATOM 2479 O O . ARG A 1 335 ? -18.791 9.546 33.308 1.00 88.38 335 ARG A O 1
ATOM 2486 N N . THR A 1 336 ? -17.444 8.317 34.650 1.00 93.38 336 THR A N 1
ATOM 2487 C CA . THR A 1 336 ? -16.239 8.367 33.818 1.00 93.38 336 THR A CA 1
ATOM 2488 C C . THR A 1 336 ? -16.445 7.645 32.484 1.00 93.38 336 THR A C 1
ATOM 2490 O O . THR A 1 336 ? -17.348 6.814 32.333 1.00 93.38 336 THR A O 1
ATOM 2493 N N . SER A 1 337 ? -15.603 7.950 31.492 1.00 92.75 337 SER A N 1
ATOM 2494 C CA . SER A 1 337 ? -15.650 7.266 30.194 1.00 92.75 337 SER A CA 1
ATOM 2495 C C . SER A 1 337 ? -15.330 5.775 30.334 1.00 92.75 337 SER A C 1
ATOM 2497 O O . SER A 1 337 ? -15.956 4.945 29.671 1.00 92.75 337 SER A O 1
ATOM 2499 N N . GLU A 1 338 ? -14.432 5.419 31.256 1.00 95.06 338 GLU A N 1
ATOM 2500 C CA . GLU A 1 338 ? -14.145 4.043 31.653 1.00 95.06 338 GLU A CA 1
ATOM 2501 C C . GLU A 1 338 ? -15.400 3.324 32.176 1.00 95.06 338 GLU A C 1
ATOM 2503 O O . GLU A 1 338 ? -15.731 2.240 31.691 1.00 95.06 338 GLU A O 1
ATOM 2508 N N . GLU A 1 339 ? -16.116 3.913 33.141 1.00 94.94 339 GLU A N 1
ATOM 2509 C CA . GLU A 1 339 ? -17.336 3.328 33.723 1.00 94.94 339 GLU A CA 1
ATOM 2510 C C . GLU A 1 339 ? -18.436 3.149 32.674 1.00 94.94 339 GLU A C 1
ATOM 2512 O O . GLU A 1 339 ? -19.035 2.073 32.588 1.00 94.94 339 GLU A O 1
ATOM 2517 N N . ALA A 1 340 ? -18.654 4.160 31.830 1.00 94.00 340 ALA A N 1
ATOM 2518 C CA . ALA A 1 340 ? -19.654 4.111 30.768 1.00 94.00 340 ALA A CA 1
ATOM 2519 C C . ALA A 1 340 ? -19.385 2.971 29.770 1.00 94.00 340 ALA A C 1
ATOM 2521 O O . ALA A 1 340 ? -20.291 2.206 29.425 1.00 94.00 340 ALA A O 1
ATOM 2522 N N . LEU A 1 341 ? -18.130 2.804 29.344 1.00 95.50 341 LEU A N 1
ATOM 2523 C CA . LEU A 1 341 ? -17.727 1.711 28.458 1.00 95.50 341 LEU A CA 1
ATOM 2524 C C . LEU A 1 341 ? -17.811 0.344 29.154 1.00 95.50 341 LEU A C 1
ATOM 2526 O O . LEU A 1 341 ? -18.259 -0.623 28.537 1.00 95.50 341 LEU A O 1
ATOM 2530 N N . ILE A 1 342 ? -17.434 0.235 30.433 1.00 96.12 342 ILE A N 1
ATOM 2531 C CA . ILE A 1 342 ? -17.563 -1.015 31.205 1.00 96.12 342 ILE A CA 1
ATOM 2532 C C . ILE A 1 342 ? -19.028 -1.456 31.290 1.00 96.12 342 ILE A C 1
ATOM 2534 O O . ILE A 1 342 ? -19.325 -2.640 31.117 1.00 96.12 342 ILE A O 1
ATOM 2538 N N . GLU A 1 343 ? -19.949 -0.529 31.549 1.00 94.19 343 GLU A N 1
ATOM 2539 C CA . GLU A 1 343 ? -21.387 -0.807 31.579 1.00 94.19 343 GLU A CA 1
ATOM 2540 C C . GLU A 1 343 ? -21.915 -1.235 30.208 1.00 94.19 343 GLU A C 1
ATOM 2542 O O . GLU A 1 343 ? -22.628 -2.240 30.116 1.00 94.19 343 GLU A O 1
ATOM 2547 N N . LEU A 1 344 ? -21.518 -0.534 29.141 1.00 94.25 344 LEU A N 1
ATOM 2548 C CA . LEU A 1 344 ? -21.857 -0.904 27.767 1.00 94.25 344 LEU A CA 1
ATOM 2549 C C . LEU A 1 344 ? -21.365 -2.322 27.435 1.00 94.25 344 LEU A C 1
ATOM 2551 O O . LEU A 1 344 ? -22.120 -3.123 26.886 1.00 94.25 344 LEU A O 1
ATOM 2555 N N . GLY A 1 345 ? -20.138 -2.665 27.830 1.00 94.38 345 GLY A N 1
ATOM 2556 C CA . GLY A 1 345 ? -19.513 -3.957 27.546 1.00 94.38 345 GLY A CA 1
ATOM 2557 C C . GLY A 1 345 ? -20.201 -5.158 28.205 1.00 94.38 345 GLY A C 1
ATOM 2558 O O . GLY A 1 345 ? -19.958 -6.298 27.814 1.00 94.38 345 GLY A O 1
ATOM 2559 N N . ARG A 1 346 ? -21.086 -4.930 29.186 1.00 93.94 346 ARG A N 1
ATOM 2560 C CA . ARG A 1 346 ? -21.928 -5.987 29.777 1.00 93.94 346 ARG A CA 1
ATOM 2561 C C . ARG A 1 346 ? -23.140 -6.337 28.916 1.00 93.94 346 ARG A C 1
ATOM 2563 O O . ARG A 1 346 ? -23.687 -7.423 29.087 1.00 93.94 346 ARG A O 1
ATOM 2570 N N . ARG A 1 347 ? -23.577 -5.428 28.039 1.00 92.62 347 ARG A N 1
ATOM 2571 C CA . ARG A 1 347 ? -24.804 -5.571 27.236 1.00 92.62 347 ARG A CA 1
ATOM 2572 C C . ARG A 1 347 ? -24.564 -5.619 25.730 1.00 92.62 347 ARG A C 1
ATOM 2574 O O . ARG A 1 347 ? -25.393 -6.171 25.019 1.00 92.62 347 ARG A O 1
ATOM 2581 N N . ALA A 1 348 ? -23.451 -5.070 25.250 1.00 93.88 348 ALA A N 1
ATOM 2582 C CA . ALA A 1 348 ? -23.170 -4.929 23.829 1.00 93.88 348 ALA A CA 1
ATOM 2583 C C . ALA A 1 348 ? -21.708 -5.231 23.497 1.00 93.88 348 ALA A C 1
ATOM 2585 O O . ALA A 1 348 ? -20.812 -5.096 24.332 1.00 93.88 348 ALA A O 1
ATOM 2586 N N . LYS A 1 349 ? -21.486 -5.601 22.236 1.00 95.75 349 LYS A N 1
ATOM 2587 C CA . LYS A 1 349 ? -20.164 -5.713 21.622 1.00 95.75 349 LYS A CA 1
ATOM 2588 C C . LYS A 1 349 ? -20.013 -4.659 20.536 1.00 95.75 349 LYS A C 1
ATOM 2590 O O . LYS A 1 349 ? -21.005 -4.310 19.903 1.00 95.75 349 LYS A O 1
ATOM 2595 N N . ALA A 1 350 ? -18.795 -4.189 20.297 1.00 96.94 350 ALA A N 1
ATOM 2596 C CA . ALA A 1 350 ? -18.504 -3.247 19.216 1.00 96.94 350 ALA A CA 1
ATOM 2597 C C . ALA A 1 350 ? -17.081 -3.435 18.683 1.00 96.94 350 ALA A C 1
ATOM 2599 O O . ALA A 1 350 ? -16.179 -3.802 19.437 1.00 96.94 350 ALA A O 1
ATOM 2600 N N . VAL A 1 351 ? -16.875 -3.153 17.397 1.00 98.06 351 VAL A N 1
ATOM 2601 C CA . VAL A 1 351 ? -15.545 -2.973 16.804 1.00 98.06 351 VAL A CA 1
ATOM 2602 C C . VAL A 1 351 ? -15.371 -1.506 16.461 1.00 98.06 351 VAL A C 1
ATOM 2604 O O . VAL A 1 351 ? -15.973 -1.007 15.514 1.00 98.06 351 VAL A O 1
ATOM 2607 N N . PHE A 1 352 ? -14.537 -0.820 17.231 1.00 98.12 352 PHE A N 1
ATOM 2608 C CA . PHE A 1 352 ? -14.149 0.549 16.945 1.00 98.12 352 PHE A CA 1
ATOM 2609 C C . PHE A 1 352 ? -13.154 0.581 15.789 1.00 98.12 352 PHE A C 1
ATOM 2611 O O . PHE A 1 352 ? -12.180 -0.176 15.787 1.00 98.12 352 PHE A O 1
ATOM 2618 N N . VAL A 1 353 ? -13.379 1.469 14.826 1.00 97.44 353 VAL A N 1
ATOM 2619 C CA . VAL A 1 353 ? -12.446 1.706 13.717 1.00 97.44 353 VAL A CA 1
ATOM 2620 C C . VAL A 1 353 ? -12.013 3.168 13.705 1.00 97.44 353 VAL A C 1
ATOM 2622 O O . VAL A 1 353 ? -12.835 4.074 13.866 1.00 97.44 353 VAL A O 1
ATOM 2625 N N . ILE A 1 354 ? -10.707 3.390 13.563 1.00 96.19 354 ILE A N 1
ATOM 2626 C CA . ILE A 1 354 ? -10.079 4.716 13.535 1.00 96.19 354 ILE A CA 1
ATOM 2627 C C . ILE A 1 354 ? -9.236 4.826 12.268 1.00 96.19 354 ILE A C 1
ATOM 2629 O O . ILE A 1 354 ? -8.321 4.026 12.080 1.00 96.19 354 ILE A O 1
ATOM 2633 N N . ASP A 1 355 ? -9.519 5.837 11.453 1.00 93.06 355 ASP A N 1
ATOM 2634 C CA . ASP A 1 355 ? -8.689 6.288 10.330 1.00 93.06 355 ASP A CA 1
ATOM 2635 C C . ASP A 1 355 ? -8.548 7.823 10.366 1.00 93.06 355 ASP A C 1
ATOM 2637 O O . ASP A 1 355 ? -9.156 8.479 11.217 1.00 93.06 355 ASP A O 1
ATOM 2641 N N . GLY A 1 356 ? -7.727 8.405 9.486 1.00 88.00 356 GLY A N 1
ATOM 2642 C CA . GLY A 1 356 ? -7.592 9.863 9.366 1.00 88.00 356 GLY A CA 1
ATOM 2643 C C . GLY A 1 356 ? -6.809 10.522 10.505 1.00 88.00 356 GLY A C 1
ATOM 2644 O O . GLY A 1 356 ? -6.912 11.729 10.727 1.00 88.00 356 GLY A O 1
ATOM 2645 N N . LEU A 1 357 ? -6.002 9.757 11.249 1.00 90.38 357 LEU A N 1
ATOM 2646 C CA . LEU A 1 357 ? -5.160 10.299 12.324 1.00 90.38 357 LEU A CA 1
ATOM 2647 C C . LEU A 1 357 ? -4.168 11.347 11.805 1.00 90.38 357 LEU A C 1
ATOM 2649 O O . LEU A 1 357 ? -3.811 12.271 12.535 1.00 90.38 357 LEU A O 1
ATOM 2653 N N . GLU A 1 358 ? -3.747 11.228 10.548 1.00 83.06 358 GLU A N 1
ATOM 2654 C CA . GLU A 1 358 ? -2.907 12.198 9.853 1.00 83.06 358 GLU A CA 1
ATOM 2655 C C . GLU A 1 358 ? -3.563 13.572 9.710 1.00 83.06 358 GLU A C 1
ATOM 2657 O O . GLU A 1 358 ? -2.846 14.565 9.717 1.00 83.06 358 GLU A O 1
ATOM 2662 N N . ASP A 1 359 ? -4.892 13.670 9.638 1.00 81.12 359 ASP A N 1
ATOM 2663 C CA . ASP A 1 359 ? -5.577 14.957 9.486 1.00 81.12 359 ASP A CA 1
ATOM 2664 C C . ASP A 1 359 ? -5.489 15.776 10.785 1.00 81.12 359 ASP A C 1
ATOM 2666 O O . ASP A 1 359 ? -5.369 17.003 10.763 1.00 81.12 359 ASP A O 1
ATOM 2670 N N . LEU A 1 360 ? -5.464 15.086 11.931 1.00 80.38 360 LEU A N 1
ATOM 2671 C CA . LEU A 1 360 ? -5.293 15.682 13.257 1.00 80.38 360 LEU A CA 1
ATOM 2672 C C . LEU A 1 360 ? -3.812 15.839 13.648 1.00 80.38 360 LEU A C 1
ATOM 2674 O O . LEU A 1 360 ? -3.437 16.795 14.333 1.00 80.38 360 LEU A O 1
ATOM 2678 N N . MET A 1 361 ? -2.966 14.896 13.233 1.00 80.94 361 MET A N 1
ATOM 2679 C CA . MET A 1 361 ? -1.571 14.761 13.657 1.00 80.94 361 MET A CA 1
ATOM 2680 C C . MET A 1 361 ? -0.617 14.690 12.455 1.00 80.94 361 MET A C 1
ATOM 2682 O O . MET A 1 361 ? 0.247 13.820 12.414 1.00 80.94 361 MET A O 1
ATOM 2686 N N . GLN A 1 362 ? -0.756 15.627 11.500 1.00 69.38 362 GLN A N 1
ATOM 2687 C CA . GLN A 1 362 ? 0.053 15.683 10.263 1.00 69.38 362 GLN A CA 1
ATOM 2688 C C . GLN A 1 362 ? 1.553 15.530 10.538 1.00 69.38 362 GLN A C 1
ATOM 2690 O O . GLN A 1 362 ? 2.204 14.695 9.922 1.00 69.38 362 GLN A O 1
ATOM 2695 N N . ASN A 1 363 ? 2.061 16.299 11.509 1.00 69.88 363 ASN A N 1
ATOM 2696 C CA . ASN A 1 363 ? 3.432 16.220 12.001 1.00 69.88 363 ASN A CA 1
ATOM 2697 C C . ASN A 1 363 ? 3.423 16.048 13.526 1.00 69.88 363 ASN A C 1
ATOM 2699 O O . ASN A 1 363 ? 2.671 16.727 14.236 1.00 69.88 363 ASN A O 1
ATOM 2703 N N . LEU A 1 364 ? 4.306 15.187 14.034 1.00 79.75 364 LEU A N 1
ATOM 2704 C CA . LEU A 1 364 ? 4.548 14.982 15.466 1.00 79.75 364 LEU A CA 1
ATOM 2705 C C . LEU A 1 364 ? 5.570 16.000 15.994 1.00 79.75 364 LEU A C 1
ATOM 2707 O O . LEU A 1 364 ? 6.637 15.641 16.496 1.00 79.75 364 LEU A O 1
ATOM 2711 N N . ASP A 1 365 ? 5.244 17.280 15.834 1.00 79.06 365 ASP A N 1
ATOM 2712 C CA . ASP A 1 365 ? 6.061 18.446 16.201 1.00 79.06 365 ASP A CA 1
ATOM 2713 C C . ASP A 1 365 ? 6.109 18.707 17.717 1.00 79.06 365 ASP A C 1
ATOM 2715 O O . ASP A 1 365 ? 7.112 19.212 18.220 1.00 79.06 365 ASP A O 1
ATOM 2719 N N . SER A 1 366 ? 5.075 18.306 18.461 1.00 85.75 366 SER A N 1
ATOM 2720 C CA . SER A 1 366 ? 4.980 18.483 19.912 1.00 85.75 366 SER A CA 1
ATOM 2721 C C . SER A 1 366 ? 4.963 17.162 20.680 1.00 85.75 366 SER A C 1
ATOM 2723 O O . SER A 1 366 ? 4.422 16.151 20.221 1.00 85.75 366 SER A O 1
ATOM 2725 N N . ASP A 1 367 ? 5.502 17.179 21.902 1.00 88.12 367 ASP A N 1
ATOM 2726 C CA . ASP A 1 367 ? 5.409 16.036 22.822 1.00 88.12 367 ASP A CA 1
ATOM 2727 C C . ASP A 1 367 ? 3.955 15.698 23.166 1.00 88.12 367 ASP A C 1
ATOM 2729 O O . ASP A 1 367 ? 3.614 14.540 23.372 1.00 88.12 367 ASP A O 1
ATOM 2733 N N . THR A 1 368 ? 3.067 16.690 23.137 1.00 91.50 368 THR A N 1
ATOM 2734 C CA . THR A 1 368 ? 1.626 16.512 23.321 1.00 91.50 368 THR A CA 1
ATOM 2735 C C . THR A 1 368 ? 1.013 15.614 22.251 1.00 91.50 368 THR A C 1
ATOM 2737 O O . THR A 1 368 ? 0.347 14.641 22.599 1.00 91.50 368 THR A O 1
ATOM 2740 N N . LYS A 1 369 ? 1.282 15.867 20.961 1.00 91.50 369 LYS A N 1
ATOM 2741 C CA . LYS A 1 369 ? 0.802 15.003 19.866 1.00 91.50 369 LYS A CA 1
ATOM 2742 C C . LYS A 1 369 ? 1.422 13.606 19.933 1.00 91.50 369 LYS A C 1
ATOM 2744 O O . LYS A 1 369 ? 0.723 12.617 19.724 1.00 91.50 369 LYS A O 1
ATOM 2749 N N . ARG A 1 370 ? 2.717 13.512 20.264 1.00 91.81 370 ARG A N 1
ATOM 2750 C CA . ARG A 1 370 ? 3.417 12.222 20.423 1.00 91.81 370 ARG A CA 1
ATOM 2751 C C . ARG A 1 370 ? 2.778 11.375 21.516 1.00 91.81 370 ARG A C 1
ATOM 2753 O O . ARG A 1 370 ? 2.459 10.215 21.269 1.00 91.81 370 ARG A O 1
ATOM 2760 N N . THR A 1 371 ? 2.547 11.955 22.690 1.00 93.88 371 THR A N 1
ATOM 2761 C CA . THR A 1 371 ? 1.924 11.256 23.818 1.00 93.88 371 THR A CA 1
ATOM 2762 C C . THR A 1 371 ? 0.477 10.895 23.517 1.00 93.88 371 THR A C 1
ATOM 2764 O O . THR A 1 371 ? 0.095 9.750 23.744 1.00 93.88 371 THR A O 1
ATOM 2767 N N . ALA A 1 372 ? -0.300 11.802 22.917 1.00 95.00 372 ALA A N 1
ATOM 2768 C CA . ALA A 1 372 ? -1.669 11.519 22.489 1.00 95.00 372 ALA A CA 1
ATOM 2769 C C . ALA A 1 372 ? -1.745 10.279 21.584 1.00 95.00 372 ALA A C 1
ATOM 2771 O O . ALA A 1 372 ? -2.543 9.375 21.842 1.00 95.00 372 ALA A O 1
ATOM 2772 N N . LEU A 1 373 ? -0.891 10.205 20.556 1.00 95.19 373 LEU A N 1
ATOM 2773 C CA . LEU A 1 373 ? -0.857 9.063 19.645 1.00 95.19 373 LEU A CA 1
ATOM 2774 C C . LEU A 1 373 ? -0.323 7.798 20.328 1.00 95.19 373 LEU A C 1
ATOM 2776 O O . LEU A 1 373 ? -0.925 6.735 20.200 1.00 95.19 373 LEU A O 1
ATOM 2780 N N . ARG A 1 374 ? 0.768 7.891 21.097 1.00 94.94 374 ARG A N 1
ATOM 2781 C CA . ARG A 1 374 ? 1.341 6.745 21.822 1.00 94.94 374 ARG A CA 1
ATOM 2782 C C . ARG A 1 374 ? 0.313 6.094 22.753 1.00 94.94 374 ARG A C 1
ATOM 2784 O O . ARG A 1 374 ? 0.202 4.868 22.772 1.00 94.94 374 ARG A O 1
ATOM 2791 N N . VAL A 1 375 ? -0.455 6.906 23.479 1.00 96.50 375 VAL A N 1
ATOM 2792 C CA . VAL A 1 375 ? -1.507 6.443 24.394 1.00 96.50 375 VAL A CA 1
ATOM 2793 C C . VAL A 1 375 ? -2.615 5.703 23.642 1.00 96.50 375 VAL A C 1
ATOM 2795 O O . VAL A 1 375 ? -3.050 4.647 24.097 1.00 96.50 375 VAL A O 1
ATOM 2798 N N . LEU A 1 376 ? -3.030 6.173 22.462 1.00 96.88 376 LEU A N 1
ATOM 2799 C CA . LEU A 1 376 ? -3.978 5.433 21.619 1.00 96.88 376 LEU A CA 1
ATOM 2800 C C . LEU A 1 376 ? -3.419 4.067 21.192 1.00 96.88 376 LEU A C 1
ATOM 2802 O O . LEU A 1 376 ? -4.090 3.042 21.324 1.00 96.88 376 LEU A O 1
ATOM 2806 N N . LEU A 1 377 ? -2.184 4.054 20.685 1.00 95.25 377 LEU A N 1
ATOM 2807 C CA . LEU A 1 377 ? -1.563 2.870 20.083 1.00 95.25 377 LEU A CA 1
ATOM 2808 C C . LEU A 1 377 ? -1.147 1.800 21.106 1.00 95.25 377 LEU A C 1
ATOM 2810 O O . LEU A 1 377 ? -0.923 0.651 20.723 1.00 95.25 377 LEU A O 1
ATOM 2814 N N . ILE A 1 378 ? -1.010 2.152 22.387 1.00 94.50 378 ILE A N 1
ATOM 2815 C CA . ILE A 1 378 ? -0.515 1.243 23.431 1.00 94.50 378 ILE A CA 1
ATOM 2816 C C . ILE A 1 378 ? -1.513 1.136 24.583 1.00 94.50 378 ILE A C 1
ATOM 2818 O O . ILE A 1 378 ? -2.030 0.048 24.851 1.00 94.50 378 ILE A O 1
ATOM 2822 N N . ASP A 1 379 ? -1.792 2.249 25.256 1.00 95.81 379 ASP A N 1
ATOM 2823 C CA . ASP A 1 379 ? -2.513 2.269 26.530 1.00 95.81 379 ASP A CA 1
ATOM 2824 C C . ASP A 1 379 ? -4.014 2.008 26.361 1.00 95.81 379 ASP A C 1
ATOM 2826 O O . ASP A 1 379 ? -4.588 1.230 27.124 1.00 95.81 379 ASP A O 1
ATOM 2830 N N . VAL A 1 380 ? -4.654 2.583 25.337 1.00 97.25 380 VAL A N 1
ATOM 2831 C CA . VAL A 1 380 ? -6.079 2.345 25.037 1.00 97.25 380 VAL A CA 1
ATOM 2832 C C . VAL A 1 380 ? -6.305 0.891 24.622 1.00 97.25 380 VAL A C 1
ATOM 2834 O O . VAL A 1 380 ? -7.186 0.228 25.170 1.00 97.25 380 VAL A O 1
ATOM 2837 N N . LEU A 1 381 ? -5.470 0.350 23.725 1.00 94.50 381 LEU A N 1
ATOM 2838 C CA . LEU A 1 381 ? -5.514 -1.075 23.378 1.00 94.50 381 LEU A CA 1
ATOM 2839 C C . LEU A 1 381 ? -5.292 -1.959 24.611 1.00 94.50 381 LEU A C 1
ATOM 2841 O O . LEU A 1 381 ? -6.022 -2.928 24.815 1.00 94.50 381 LEU A O 1
ATOM 2845 N N . GLY A 1 382 ? -4.314 -1.628 25.458 1.00 94.75 382 GLY A N 1
ATOM 2846 C CA . GLY A 1 382 ? -4.059 -2.338 26.712 1.00 94.75 382 GLY A CA 1
ATOM 2847 C C . GLY A 1 382 ? -5.266 -2.326 27.652 1.00 94.75 382 GLY A C 1
ATOM 2848 O O . GLY A 1 382 ? -5.634 -3.370 28.195 1.00 94.75 382 GLY A O 1
ATOM 2849 N N . TRP A 1 383 ? -5.926 -1.177 27.791 1.00 96.75 383 TRP A N 1
ATOM 2850 C CA . TRP A 1 383 ? -7.126 -1.034 28.609 1.00 96.75 383 TRP A CA 1
ATOM 2851 C C . TRP A 1 383 ? -8.283 -1.892 28.078 1.00 96.75 383 TRP A C 1
ATOM 2853 O O . TRP A 1 383 ? -8.873 -2.651 28.849 1.00 96.75 383 TRP A O 1
ATOM 2863 N N . LEU A 1 384 ? -8.545 -1.888 26.765 1.00 96.25 384 LEU A N 1
ATOM 2864 C CA . LEU A 1 384 ? -9.592 -2.721 26.154 1.00 96.25 384 LEU A CA 1
ATOM 2865 C C . LEU A 1 384 ? -9.343 -4.229 26.358 1.00 96.25 384 LEU A C 1
ATOM 2867 O O . LEU A 1 384 ? -10.300 -4.982 26.542 1.00 96.25 384 LEU A O 1
ATOM 2871 N N . ARG A 1 385 ? -8.081 -4.695 26.384 1.00 93.00 385 ARG A N 1
ATOM 2872 C CA . ARG A 1 385 ? -7.743 -6.101 26.734 1.00 93.00 385 ARG A CA 1
ATOM 2873 C C . ARG A 1 385 ? -8.091 -6.464 28.163 1.00 93.00 385 ARG A C 1
ATOM 2875 O O . ARG A 1 385 ? -8.356 -7.635 28.429 1.00 93.00 385 ARG A O 1
ATOM 2882 N N . SER A 1 386 ? -8.016 -5.496 29.073 1.00 94.38 386 SER A N 1
ATOM 2883 C CA . SER A 1 386 ? -8.233 -5.740 30.500 1.00 94.38 386 SER A CA 1
ATOM 2884 C C . SER A 1 386 ? -9.705 -5.993 30.839 1.00 94.38 386 SER A C 1
ATOM 2886 O O . SER A 1 386 ? -10.007 -6.575 31.882 1.00 94.38 386 SER A O 1
ATOM 2888 N N . LEU A 1 387 ? -10.629 -5.608 29.950 1.00 94.00 387 LEU A N 1
ATOM 2889 C CA . LEU A 1 387 ? -12.060 -5.789 30.160 1.00 94.00 387 LEU A CA 1
ATOM 2890 C C . LEU A 1 387 ? -12.449 -7.270 30.128 1.00 94.00 387 LEU A C 1
ATOM 2892 O O . LEU A 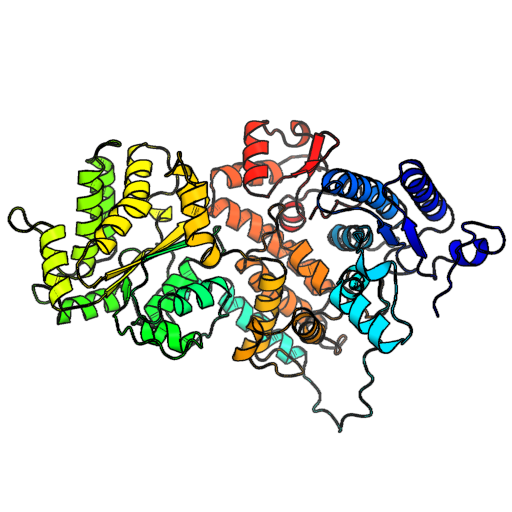1 387 ? -12.149 -8.014 29.188 1.00 94.00 387 LEU A O 1
ATOM 2896 N N . ARG A 1 388 ? -13.192 -7.698 31.152 1.00 89.44 388 ARG A N 1
ATOM 2897 C CA . ARG A 1 388 ? -13.693 -9.071 31.255 1.00 89.44 388 ARG A CA 1
ATOM 2898 C C . ARG A 1 388 ? -14.596 -9.399 30.065 1.00 89.44 388 ARG A C 1
ATOM 2900 O O . ARG A 1 388 ? -15.529 -8.663 29.771 1.00 89.44 388 ARG A O 1
ATOM 2907 N N . GLY A 1 389 ? -14.328 -10.527 29.409 1.00 88.19 389 GLY A N 1
ATOM 2908 C CA . GLY A 1 389 ? -15.089 -10.978 28.239 1.00 88.19 389 GLY A CA 1
ATOM 2909 C C . GLY A 1 389 ? -14.743 -10.259 26.932 1.00 88.19 389 GLY A C 1
ATOM 2910 O O . GLY A 1 389 ? -15.345 -10.595 25.917 1.00 88.19 389 GLY A O 1
ATOM 2911 N N . ARG A 1 390 ? -13.784 -9.314 26.947 1.00 92.88 390 ARG A N 1
ATOM 2912 C CA . ARG A 1 390 ? -13.289 -8.568 25.774 1.00 92.88 390 ARG A CA 1
ATOM 2913 C C . ARG A 1 390 ? -14.424 -8.104 24.845 1.00 92.88 390 ARG A C 1
ATOM 2915 O O . ARG A 1 390 ? -14.457 -8.506 23.685 1.00 92.88 390 ARG A O 1
ATOM 2922 N N . PRO A 1 391 ? -15.374 -7.288 25.339 1.00 94.81 391 PRO A N 1
ATOM 2923 C CA . PRO A 1 391 ? -16.563 -6.906 24.577 1.00 94.81 391 PRO A CA 1
ATOM 2924 C C . PRO A 1 391 ? -16.275 -5.917 23.440 1.00 94.81 391 PRO A C 1
ATOM 2926 O O . PRO A 1 391 ? -17.138 -5.697 22.594 1.00 94.81 391 PRO A O 1
ATOM 2929 N N . PHE A 1 392 ? -15.076 -5.333 23.397 1.00 97.38 392 PHE A N 1
ATOM 2930 C CA . PHE A 1 392 ? -14.711 -4.323 22.413 1.00 97.38 392 PHE A CA 1
ATOM 2931 C C . PHE A 1 392 ? -13.466 -4.706 21.620 1.00 97.38 392 PHE A C 1
ATOM 2933 O O . PHE A 1 392 ? -12.443 -5.114 22.184 1.00 97.38 392 PHE A O 1
ATOM 2940 N N . GLY A 1 393 ? -13.568 -4.511 20.309 1.00 97.12 393 GLY A N 1
ATOM 2941 C CA . GLY A 1 393 ? -12.443 -4.462 19.392 1.00 97.12 393 GLY A CA 1
ATOM 2942 C C . GLY A 1 393 ? -12.060 -3.023 19.063 1.00 97.12 393 GLY A C 1
ATOM 2943 O O . GLY A 1 393 ? -12.896 -2.126 19.129 1.00 97.12 393 GLY A O 1
ATOM 2944 N N . LEU A 1 394 ? -10.802 -2.812 18.699 1.00 98.06 394 LEU A N 1
ATOM 2945 C CA . LEU A 1 394 ? -10.276 -1.566 18.164 1.00 98.06 394 LEU A CA 1
ATOM 2946 C C . LEU A 1 394 ? -9.297 -1.879 17.028 1.00 98.06 394 LEU A C 1
ATOM 2948 O O . LEU A 1 394 ? -8.285 -2.548 17.243 1.00 98.06 394 LEU A O 1
ATOM 2952 N N . VAL A 1 395 ? -9.594 -1.374 15.834 1.00 97.94 395 VAL A N 1
ATOM 2953 C CA . VAL A 1 395 ? -8.700 -1.404 14.673 1.00 97.94 395 VAL A CA 1
ATOM 2954 C C . VAL A 1 395 ? -8.273 0.025 14.367 1.00 97.94 395 VAL A C 1
ATOM 2956 O O . VAL A 1 395 ? -9.106 0.873 14.045 1.00 97.94 395 VAL A O 1
ATOM 2959 N N . VAL A 1 396 ? -6.975 0.296 14.492 1.00 97.31 396 VAL A N 1
ATOM 2960 C CA . VAL A 1 396 ? -6.405 1.618 14.206 1.00 97.31 396 VAL A CA 1
ATOM 2961 C C . VAL A 1 396 ? -5.600 1.544 12.918 1.00 97.31 396 VAL A C 1
ATOM 2963 O O . VAL A 1 396 ? -4.568 0.869 12.869 1.00 97.31 396 VAL A O 1
ATOM 2966 N N . PHE A 1 397 ? -6.056 2.252 11.892 1.00 95.31 397 PHE A N 1
ATOM 2967 C CA . PHE A 1 397 ? -5.308 2.457 10.662 1.00 95.31 397 PHE A CA 1
ATOM 2968 C C . PHE A 1 397 ? -4.347 3.628 10.869 1.00 95.31 397 PHE A C 1
ATOM 2970 O O . PHE A 1 397 ? -4.759 4.742 11.186 1.00 95.31 397 PHE A O 1
ATOM 2977 N N . VAL A 1 398 ? -3.042 3.377 10.753 1.00 93.06 398 VAL A N 1
ATOM 2978 C CA . VAL A 1 398 ? -2.022 4.384 11.083 1.00 93.06 398 VAL A CA 1
ATOM 2979 C C . VAL A 1 398 ? -0.832 4.309 10.135 1.00 93.06 398 VAL A C 1
ATOM 2981 O O . VAL A 1 398 ? -0.442 3.240 9.660 1.00 93.06 398 VAL A O 1
ATOM 2984 N N . ARG A 1 399 ? -0.237 5.463 9.820 1.00 88.06 399 ARG A N 1
ATOM 2985 C CA . ARG A 1 399 ? 0.986 5.498 9.016 1.00 88.06 399 ARG A CA 1
ATOM 2986 C C . ARG A 1 399 ? 2.195 5.012 9.815 1.00 88.06 399 ARG A C 1
ATOM 2988 O O . ARG A 1 399 ? 2.314 5.298 11.005 1.00 88.06 399 ARG A O 1
ATOM 2995 N N . ARG A 1 400 ? 3.121 4.315 9.149 1.00 86.25 400 ARG A N 1
ATOM 2996 C CA . ARG A 1 400 ? 4.335 3.770 9.784 1.00 86.25 400 ARG A CA 1
ATOM 2997 C C . ARG A 1 400 ? 5.196 4.852 10.442 1.00 86.25 400 ARG A C 1
ATOM 2999 O O . ARG A 1 400 ? 5.660 4.642 11.557 1.00 86.25 400 ARG A O 1
ATOM 3006 N N . ASP A 1 401 ? 5.359 5.996 9.786 1.00 82.06 401 ASP A N 1
ATOM 3007 C CA . ASP A 1 401 ? 6.138 7.138 10.280 1.00 82.06 401 ASP A CA 1
ATOM 3008 C C . ASP A 1 401 ? 5.511 7.800 11.519 1.00 82.06 401 ASP A C 1
ATOM 3010 O O . ASP A 1 401 ? 6.221 8.209 12.437 1.00 82.06 401 ASP A O 1
ATOM 3014 N N . LEU A 1 402 ? 4.177 7.832 11.611 1.00 88.25 402 LEU A N 1
ATOM 3015 C CA . LEU A 1 402 ? 3.488 8.295 12.819 1.00 88.25 402 LEU A CA 1
ATOM 3016 C C . LEU A 1 402 ? 3.708 7.336 14.000 1.00 88.25 402 LEU A C 1
ATOM 3018 O O . LEU A 1 402 ? 3.905 7.784 15.131 1.00 88.25 402 LEU A O 1
ATOM 3022 N N . VAL A 1 403 ? 3.733 6.021 13.753 1.00 90.44 403 VAL A N 1
ATOM 3023 C CA . VAL A 1 403 ? 4.039 5.028 14.798 1.00 90.44 403 VAL A CA 1
ATOM 3024 C C . VAL A 1 403 ? 5.475 5.190 15.297 1.00 90.44 403 VAL A C 1
ATOM 3026 O O . VAL A 1 403 ? 5.692 5.273 16.507 1.00 90.44 403 VAL A O 1
ATOM 3029 N N . THR A 1 404 ? 6.458 5.263 14.395 1.00 86.94 404 THR A N 1
ATOM 3030 C CA . THR A 1 404 ? 7.873 5.408 14.779 1.00 86.94 404 THR A CA 1
ATOM 3031 C C . THR A 1 404 ? 8.153 6.755 15.440 1.00 86.94 404 THR A C 1
ATOM 3033 O O . THR A 1 404 ? 8.918 6.810 16.403 1.00 86.94 404 THR A O 1
ATOM 3036 N N . GLY A 1 405 ? 7.500 7.828 14.990 1.00 85.25 405 GLY A N 1
ATOM 3037 C CA . GLY A 1 405 ? 7.640 9.157 15.579 1.00 85.25 405 GLY A CA 1
ATOM 3038 C C . GLY A 1 405 ? 7.008 9.292 16.971 1.00 85.25 405 GLY A C 1
ATOM 3039 O O . GLY A 1 405 ? 7.545 10.016 17.815 1.00 85.25 405 GLY A O 1
ATOM 3040 N N . ALA A 1 406 ? 5.899 8.593 17.244 1.00 88.75 406 ALA A N 1
ATOM 3041 C CA . ALA A 1 406 ? 5.236 8.619 18.553 1.00 88.75 406 ALA A CA 1
ATOM 3042 C C . ALA A 1 406 ? 5.872 7.652 19.564 1.00 88.75 406 ALA A C 1
ATOM 3044 O O . ALA A 1 406 ? 5.947 7.959 20.755 1.00 88.75 406 ALA A O 1
ATOM 3045 N N . VAL A 1 407 ? 6.361 6.497 19.105 1.00 88.25 407 VAL A N 1
ATOM 3046 C CA . VAL A 1 407 ? 6.923 5.434 19.950 1.00 88.25 407 VAL A CA 1
ATOM 3047 C C . VAL A 1 407 ? 8.442 5.387 19.789 1.00 88.25 407 VAL A C 1
ATOM 3049 O O . VAL A 1 407 ? 8.992 4.525 19.115 1.00 88.25 407 VAL A O 1
ATOM 3052 N N . ARG A 1 408 ? 9.160 6.324 20.415 1.00 81.00 408 ARG A N 1
ATOM 3053 C CA . ARG A 1 408 ? 10.626 6.432 20.247 1.00 81.00 408 ARG A CA 1
ATOM 3054 C C . ARG A 1 408 ? 11.409 5.235 20.789 1.00 81.00 408 ARG A C 1
ATOM 3056 O O . ARG A 1 408 ? 12.462 4.899 20.263 1.00 81.00 408 ARG A O 1
ATOM 3063 N N . GLN A 1 409 ? 10.906 4.605 21.848 1.00 78.75 409 GLN A N 1
ATOM 3064 C CA . GLN A 1 409 ? 11.502 3.413 22.450 1.00 78.75 409 GLN A CA 1
ATOM 3065 C C . GLN A 1 409 ? 10.641 2.198 22.101 1.00 78.75 409 GLN A C 1
ATOM 3067 O O . GLN A 1 409 ? 9.429 2.233 22.290 1.00 78.75 409 GLN A O 1
ATOM 3072 N N . ASN A 1 410 ? 11.262 1.119 21.617 1.00 82.56 410 ASN A N 1
ATOM 3073 C CA . ASN A 1 410 ? 10.598 -0.146 21.270 1.00 82.56 410 ASN A CA 1
ATOM 3074 C C . ASN A 1 410 ? 9.575 -0.080 20.113 1.00 82.56 410 ASN A C 1
ATOM 3076 O O . ASN A 1 410 ? 8.755 -0.992 19.983 1.00 82.56 410 ASN A O 1
ATOM 3080 N N . SER A 1 411 ? 9.633 0.924 19.226 1.00 86.19 411 SER A N 1
ATOM 3081 C CA . SER A 1 411 ? 8.806 0.954 18.001 1.00 86.19 411 SER A CA 1
ATOM 3082 C C . SER A 1 411 ? 8.936 -0.327 17.183 1.00 86.19 411 SER A C 1
ATOM 3084 O O . SER A 1 411 ? 7.928 -0.849 16.723 1.00 86.19 411 SER A O 1
ATOM 3086 N N . GLY A 1 412 ? 10.147 -0.879 17.056 1.00 84.50 412 GLY A N 1
ATOM 3087 C CA . GLY A 1 412 ? 10.379 -2.150 16.364 1.00 84.50 412 GLY A CA 1
ATOM 3088 C C . GLY A 1 412 ? 9.611 -3.324 16.980 1.00 84.50 412 GLY A C 1
ATOM 3089 O O . GLY A 1 412 ? 9.048 -4.132 16.250 1.00 84.50 412 GLY A O 1
ATOM 3090 N N . GLN A 1 413 ? 9.504 -3.387 18.311 1.00 85.19 413 GLN A N 1
ATOM 3091 C CA . GLN A 1 413 ? 8.721 -4.422 18.995 1.00 85.19 413 GLN A CA 1
ATOM 3092 C C . GLN A 1 413 ? 7.214 -4.221 18.782 1.00 85.19 413 GLN A C 1
ATOM 3094 O O . GLN A 1 413 ? 6.483 -5.194 18.596 1.00 85.19 413 GLN A O 1
ATOM 3099 N N . LEU A 1 414 ? 6.743 -2.968 18.798 1.00 89.19 414 LEU A N 1
ATOM 3100 C CA . LEU A 1 414 ? 5.339 -2.656 18.535 1.00 89.19 414 LEU A CA 1
ATOM 3101 C C . LEU A 1 414 ? 4.956 -2.976 17.085 1.00 89.19 414 LEU A C 1
ATOM 3103 O O . LEU A 1 414 ? 3.931 -3.612 16.863 1.00 89.19 414 LEU A O 1
ATOM 3107 N N . LEU A 1 415 ? 5.782 -2.566 16.120 1.00 88.88 415 LEU A N 1
ATOM 3108 C CA . LEU A 1 415 ? 5.591 -2.861 14.700 1.00 88.88 415 LEU A CA 1
ATOM 3109 C C . LEU A 1 415 ? 5.648 -4.369 14.447 1.00 88.88 415 LEU A C 1
ATOM 3111 O O . LEU A 1 415 ? 4.727 -4.906 13.846 1.00 88.88 415 LEU A O 1
ATOM 3115 N N . GLY A 1 416 ? 6.647 -5.065 14.999 1.00 87.88 416 GLY A N 1
ATOM 3116 C CA . GLY A 1 416 ? 6.790 -6.516 14.859 1.00 87.88 416 GLY A CA 1
ATOM 3117 C C . GLY A 1 416 ? 5.594 -7.311 15.392 1.00 87.88 416 GLY A C 1
ATOM 3118 O O . GLY A 1 416 ? 5.282 -8.376 14.871 1.00 87.88 416 GLY A O 1
ATOM 3119 N N . ARG A 1 417 ? 4.871 -6.788 16.392 1.00 88.69 417 ARG A N 1
ATOM 3120 C CA . ARG A 1 417 ? 3.657 -7.428 16.930 1.00 88.69 417 ARG A CA 1
ATOM 3121 C C . ARG A 1 417 ? 2.483 -7.446 15.942 1.00 88.69 417 ARG A C 1
ATOM 3123 O O . ARG A 1 417 ? 1.627 -8.319 16.064 1.00 88.69 417 ARG A O 1
ATOM 3130 N N . TYR A 1 418 ? 2.409 -6.472 15.039 1.00 91.62 418 TYR A N 1
ATOM 3131 C CA . TYR A 1 418 ? 1.310 -6.319 14.077 1.00 91.62 418 TYR A CA 1
ATOM 3132 C C . TYR A 1 418 ? 1.793 -6.365 12.622 1.00 91.62 418 TYR A C 1
ATOM 3134 O O . TYR A 1 418 ? 1.072 -5.949 11.719 1.00 91.62 418 TYR A O 1
ATOM 3142 N N . ASP A 1 419 ? 3.011 -6.857 12.391 1.00 87.62 419 ASP A N 1
ATOM 3143 C CA . ASP A 1 419 ? 3.648 -6.894 11.072 1.00 87.62 419 ASP A CA 1
ATOM 3144 C C . ASP A 1 419 ? 2.832 -7.715 10.065 1.00 87.62 419 ASP A C 1
ATOM 3146 O O . ASP A 1 419 ? 2.680 -7.338 8.908 1.00 87.62 419 ASP A O 1
ATOM 3150 N N . HIS A 1 420 ? 2.176 -8.778 10.532 1.00 88.75 420 HIS A N 1
ATOM 3151 C CA . HIS A 1 420 ? 1.297 -9.613 9.716 1.00 88.75 420 HIS A CA 1
ATOM 3152 C C . HIS A 1 420 ? -0.000 -8.924 9.273 1.00 88.75 420 HIS A C 1
ATOM 3154 O O . HIS A 1 420 ? -0.665 -9.437 8.376 1.00 88.75 420 HIS A O 1
ATOM 3160 N N . TYR A 1 421 ? -0.350 -7.781 9.871 1.00 93.06 421 TYR A N 1
ATOM 3161 C CA . TYR A 1 421 ? -1.456 -6.915 9.450 1.00 93.06 421 TYR A CA 1
ATOM 3162 C C . TYR A 1 421 ? -0.971 -5.662 8.712 1.00 93.06 421 TYR A C 1
ATOM 3164 O O . TYR A 1 421 ? -1.789 -4.820 8.329 1.00 93.06 421 TYR A O 1
ATOM 3172 N N . ALA A 1 422 ? 0.342 -5.489 8.545 1.00 90.19 422 ALA A N 1
ATOM 3173 C CA . ALA A 1 422 ? 0.888 -4.304 7.914 1.00 90.19 422 ALA A CA 1
ATOM 3174 C C . ALA A 1 422 ? 0.524 -4.271 6.424 1.00 90.19 422 ALA A C 1
ATOM 3176 O O . ALA A 1 422 ? 0.693 -5.246 5.692 1.00 90.19 422 ALA A O 1
ATOM 3177 N N . LEU A 1 423 ? 0.039 -3.121 5.960 1.00 88.81 423 LEU A N 1
ATOM 3178 C CA . LEU A 1 423 ? -0.241 -2.891 4.550 1.00 88.81 423 LEU A CA 1
ATOM 3179 C C . LEU A 1 423 ? 1.065 -2.574 3.842 1.00 88.81 423 LEU A C 1
ATOM 3181 O O . LEU A 1 423 ? 1.550 -1.438 3.859 1.00 88.81 423 LEU A O 1
ATOM 3185 N N . HIS A 1 424 ? 1.619 -3.611 3.232 1.00 84.25 424 HIS A N 1
ATOM 3186 C CA . HIS A 1 424 ? 2.793 -3.537 2.390 1.00 84.25 424 HIS A CA 1
ATOM 3187 C C . HIS A 1 424 ? 2.455 -4.092 1.009 1.00 84.25 424 HIS A C 1
ATOM 3189 O O . HIS A 1 424 ? 1.989 -5.221 0.874 1.00 84.25 424 HIS A O 1
ATOM 3195 N N . TRP A 1 425 ? 2.705 -3.284 -0.014 1.00 86.38 425 TRP A N 1
ATOM 3196 C CA . TRP A 1 425 ? 2.500 -3.669 -1.400 1.00 86.38 425 TRP A CA 1
ATOM 3197 C C . TRP A 1 425 ? 3.830 -4.100 -2.001 1.00 86.38 425 TRP A C 1
ATOM 3199 O O . TRP A 1 425 ? 4.604 -3.279 -2.498 1.00 86.38 425 TRP A O 1
ATOM 3209 N N . SER A 1 426 ? 4.088 -5.402 -1.908 1.00 86.88 426 SER A N 1
ATOM 3210 C CA . SER A 1 426 ? 5.212 -6.035 -2.586 1.00 86.88 426 SER A CA 1
ATOM 3211 C C . SER A 1 426 ? 4.975 -6.072 -4.099 1.00 86.88 426 SER A C 1
ATOM 3213 O O . SER A 1 426 ? 3.875 -5.809 -4.591 1.00 86.88 426 SER A O 1
ATOM 3215 N N . LYS A 1 427 ? 6.001 -6.474 -4.852 1.00 87.06 427 LYS A N 1
ATOM 3216 C CA . LYS A 1 427 ? 5.886 -6.704 -6.301 1.00 87.06 427 LYS A CA 1
ATOM 3217 C C . LYS A 1 427 ? 4.770 -7.696 -6.628 1.00 87.06 427 LYS A C 1
ATOM 3219 O O . LYS A 1 427 ? 3.992 -7.468 -7.543 1.00 87.06 427 LYS A O 1
ATOM 3224 N N . GLU A 1 428 ? 4.679 -8.772 -5.855 1.00 88.38 428 GLU A N 1
ATOM 3225 C CA . GLU A 1 428 ? 3.671 -9.812 -6.047 1.00 88.38 428 GLU A CA 1
ATOM 3226 C C . GLU A 1 428 ? 2.260 -9.294 -5.742 1.00 88.38 428 GLU A C 1
ATOM 3228 O O . GLU A 1 428 ? 1.350 -9.501 -6.539 1.00 88.38 428 GLU A O 1
ATOM 3233 N N . GLU A 1 429 ? 2.084 -8.532 -4.656 1.00 89.38 429 GLU A N 1
ATOM 3234 C CA . GLU A 1 429 ? 0.795 -7.899 -4.339 1.00 89.38 429 GLU A CA 1
ATOM 3235 C C . GLU A 1 429 ? 0.385 -6.873 -5.407 1.00 89.38 429 GLU A C 1
ATOM 3237 O O . GLU A 1 429 ? -0.788 -6.795 -5.771 1.00 89.38 429 GLU A O 1
ATOM 3242 N N . ALA A 1 430 ? 1.337 -6.130 -5.979 1.00 92.00 430 ALA A N 1
ATOM 3243 C CA . ALA A 1 430 ? 1.070 -5.228 -7.098 1.00 92.00 430 ALA A CA 1
ATOM 3244 C C . ALA A 1 430 ? 0.598 -5.982 -8.355 1.00 92.00 430 ALA A C 1
ATOM 3246 O O . ALA A 1 430 ? -0.338 -5.541 -9.024 1.00 92.00 430 ALA A O 1
ATOM 3247 N N . LEU A 1 431 ? 1.195 -7.142 -8.655 1.00 94.12 431 LEU A N 1
ATOM 3248 C CA . LEU A 1 431 ? 0.742 -8.019 -9.740 1.00 94.12 431 LEU A CA 1
ATOM 3249 C C . LEU A 1 431 ? -0.656 -8.591 -9.454 1.00 94.12 431 LEU A C 1
ATOM 3251 O O . LEU A 1 431 ? -1.510 -8.577 -10.343 1.00 94.12 431 LEU A O 1
ATOM 3255 N N . ARG A 1 432 ? -0.934 -9.022 -8.214 1.00 93.62 432 ARG A N 1
ATOM 3256 C CA . ARG A 1 432 ? -2.277 -9.467 -7.796 1.00 93.62 432 ARG A CA 1
ATOM 3257 C C . ARG A 1 432 ? -3.313 -8.368 -7.969 1.00 93.62 432 ARG A C 1
ATOM 3259 O O . ARG A 1 432 ? -4.388 -8.637 -8.499 1.00 93.62 432 ARG A O 1
ATOM 3266 N N . LEU A 1 433 ? -2.994 -7.135 -7.578 1.00 93.12 433 LEU A N 1
ATOM 3267 C CA . LEU A 1 433 ? -3.873 -5.986 -7.791 1.00 93.12 433 LEU A CA 1
ATOM 3268 C C . LEU A 1 433 ? -4.111 -5.732 -9.272 1.00 93.12 433 LEU A C 1
ATOM 3270 O O . LEU A 1 433 ? -5.256 -5.527 -9.667 1.00 93.12 433 LEU A O 1
ATOM 3274 N N . ALA A 1 434 ? -3.068 -5.799 -10.098 1.00 95.44 434 ALA A N 1
ATOM 3275 C CA . ALA A 1 434 ? -3.225 -5.616 -11.531 1.00 95.44 434 ALA A CA 1
ATOM 3276 C C . ALA A 1 434 ? -4.164 -6.669 -12.149 1.00 95.44 434 ALA A C 1
ATOM 3278 O O . ALA A 1 434 ? -5.065 -6.325 -12.922 1.00 95.44 434 ALA A O 1
ATOM 3279 N N . LEU A 1 435 ? -4.010 -7.941 -11.765 1.00 95.56 435 LEU A N 1
ATOM 3280 C CA . LEU A 1 435 ? -4.888 -9.015 -12.237 1.00 95.56 435 LEU A CA 1
ATOM 3281 C C . LEU A 1 435 ? -6.311 -8.854 -11.694 1.00 95.56 435 LEU A C 1
ATOM 3283 O O . LEU A 1 435 ? -7.283 -9.038 -12.418 1.00 95.56 435 LEU A O 1
ATOM 3287 N N . TRP A 1 436 ? -6.446 -8.465 -10.429 1.00 94.50 436 TRP A N 1
ATOM 3288 C CA . TRP A 1 436 ? -7.742 -8.245 -9.803 1.00 94.50 436 TRP A CA 1
ATOM 3289 C C . TRP A 1 436 ? -8.523 -7.122 -10.483 1.00 94.50 436 TRP A C 1
ATOM 3291 O O . TRP A 1 436 ? -9.687 -7.322 -10.818 1.00 94.50 436 TRP A O 1
ATOM 3301 N N . VAL A 1 437 ? -7.893 -5.974 -10.752 1.00 93.25 437 VAL A N 1
ATOM 3302 C CA . VAL A 1 437 ? -8.548 -4.845 -11.436 1.00 93.25 437 VAL A CA 1
ATOM 3303 C C . VAL A 1 437 ? -8.968 -5.238 -12.851 1.00 93.25 437 VAL A C 1
ATOM 3305 O O . VAL A 1 437 ? -10.072 -4.910 -13.276 1.00 93.25 437 VAL A O 1
ATOM 3308 N N . THR A 1 438 ? -8.113 -5.958 -13.578 1.00 94.88 438 THR A N 1
ATOM 3309 C CA . THR A 1 438 ? -8.406 -6.390 -14.954 1.00 94.88 438 THR A CA 1
ATOM 3310 C C . THR A 1 438 ? -9.515 -7.437 -15.018 1.00 94.88 438 THR A C 1
ATOM 3312 O O . THR A 1 438 ? -10.409 -7.316 -15.856 1.00 94.88 438 THR A O 1
ATOM 3315 N N . ALA A 1 439 ? -9.521 -8.407 -14.102 1.00 92.94 439 ALA A N 1
ATOM 3316 C CA . ALA A 1 439 ? -10.604 -9.377 -13.967 1.00 92.94 439 ALA A CA 1
ATOM 3317 C C . ALA A 1 439 ? -11.917 -8.708 -13.530 1.00 92.94 439 ALA A C 1
ATOM 3319 O O . ALA A 1 439 ? -12.960 -8.959 -14.122 1.00 92.94 439 ALA A O 1
ATOM 3320 N N . HIS A 1 440 ? -11.868 -7.813 -12.538 1.00 91.00 440 HIS A N 1
ATOM 3321 C CA . HIS A 1 440 ? -13.041 -7.085 -12.046 1.00 91.00 440 HIS A CA 1
ATOM 3322 C C . HIS A 1 440 ? -13.656 -6.159 -13.104 1.00 91.00 440 HIS A C 1
ATOM 3324 O O . HIS A 1 440 ? -14.857 -5.906 -13.081 1.00 91.00 440 HIS A O 1
ATOM 3330 N N . ALA A 1 441 ? -12.842 -5.662 -14.035 1.00 91.00 441 ALA A N 1
ATOM 3331 C CA . ALA A 1 441 ? -13.292 -4.842 -15.148 1.00 91.00 441 ALA A CA 1
ATOM 3332 C C . ALA A 1 441 ? -13.921 -5.644 -16.299 1.00 91.00 441 ALA A C 1
ATOM 3334 O O . ALA A 1 441 ? -14.324 -5.025 -17.281 1.00 91.00 441 ALA A O 1
ATOM 3335 N N . ASP A 1 442 ? -13.962 -6.981 -16.238 1.00 92.38 442 ASP A N 1
ATOM 3336 C CA . ASP A 1 442 ? -14.261 -7.838 -17.394 1.00 92.38 442 ASP A CA 1
ATOM 3337 C C . ASP A 1 442 ? -13.384 -7.456 -18.604 1.00 92.38 442 ASP A C 1
ATOM 3339 O O . ASP A 1 442 ? -13.858 -7.256 -19.726 1.00 92.38 442 ASP A O 1
ATOM 3343 N N . ALA A 1 443 ? -12.087 -7.259 -18.342 1.00 93.50 443 ALA A N 1
ATOM 3344 C CA . ALA A 1 443 ? -11.109 -6.786 -19.317 1.00 93.50 443 ALA A CA 1
ATOM 3345 C C . ALA A 1 443 ? -10.087 -7.861 -19.716 1.00 93.50 443 ALA A C 1
ATOM 3347 O O . ALA A 1 443 ? -9.042 -7.531 -20.270 1.00 93.50 443 ALA A O 1
ATOM 3348 N N . LEU A 1 444 ? -10.371 -9.136 -19.442 1.00 92.25 444 LEU A N 1
ATOM 3349 C CA . LEU A 1 444 ? -9.522 -10.264 -19.820 1.00 92.25 444 LEU A CA 1
ATOM 3350 C C . LEU A 1 444 ? -10.143 -11.030 -20.999 1.00 92.25 444 LEU A C 1
ATOM 3352 O O . LEU A 1 444 ? -11.338 -11.327 -20.945 1.00 92.25 444 LEU A O 1
ATOM 3356 N N . PRO A 1 445 ? -9.358 -11.380 -22.036 1.00 87.81 445 PRO A N 1
ATOM 3357 C CA . PRO A 1 445 ? -9.794 -12.312 -23.076 1.00 87.81 445 PRO A CA 1
ATOM 3358 C C . PRO A 1 445 ? -10.294 -13.652 -22.516 1.00 87.81 445 PRO A C 1
ATOM 3360 O O . PRO A 1 445 ? -11.347 -14.140 -22.923 1.00 87.81 445 PRO A O 1
ATOM 3363 N N . GLU A 1 446 ? -9.562 -14.225 -21.558 1.00 88.69 446 GLU A N 1
ATOM 3364 C CA . GLU A 1 446 ? -9.949 -15.413 -20.801 1.00 88.69 446 GLU A CA 1
ATOM 3365 C C . GLU A 1 446 ? -10.282 -15.012 -19.359 1.00 88.69 446 GLU A C 1
ATOM 3367 O O . GLU A 1 446 ? -9.449 -14.473 -18.628 1.00 88.69 446 GLU A O 1
ATOM 3372 N N . SER A 1 447 ? -11.531 -15.253 -18.954 1.00 86.56 447 SER A N 1
ATOM 3373 C CA . SER A 1 447 ? -12.034 -14.822 -17.650 1.00 86.56 447 SER A CA 1
ATOM 3374 C C . SER A 1 447 ? -11.331 -15.552 -16.504 1.00 86.56 447 SER A C 1
ATOM 3376 O O . SER A 1 447 ? -11.290 -16.781 -16.463 1.00 86.56 447 SER A O 1
ATOM 3378 N N . VAL A 1 448 ? -10.833 -14.782 -15.534 1.00 87.12 448 VAL A N 1
ATOM 3379 C CA . VAL A 1 448 ? -10.230 -15.292 -14.299 1.00 87.12 448 VAL A CA 1
ATOM 3380 C C . VAL A 1 448 ? -11.169 -14.995 -13.124 1.00 87.12 448 VAL A C 1
ATOM 3382 O O . VAL A 1 448 ? -11.525 -13.833 -12.910 1.00 87.12 448 VAL A O 1
ATOM 3385 N N . PRO A 1 449 ? -11.568 -16.001 -12.321 1.00 85.25 449 PRO A N 1
ATOM 3386 C CA . PRO A 1 449 ? -12.419 -15.777 -11.158 1.00 85.25 449 PRO A CA 1
ATOM 3387 C C . PRO A 1 449 ? -11.741 -14.896 -10.103 1.00 85.25 449 PRO A C 1
ATOM 3389 O O . PRO A 1 449 ? -10.743 -15.280 -9.494 1.00 85.25 449 PRO A O 1
ATOM 3392 N N . VAL A 1 450 ? -12.352 -13.746 -9.812 1.00 83.38 450 VAL A N 1
ATOM 3393 C CA . VAL A 1 450 ? -11.829 -12.743 -8.868 1.00 83.38 450 VAL A CA 1
ATOM 3394 C C . VAL A 1 450 ? -11.530 -13.325 -7.478 1.00 83.38 450 VAL A C 1
ATOM 3396 O O . VAL A 1 450 ? -10.531 -12.970 -6.859 1.00 83.38 450 VAL A O 1
ATOM 3399 N N . ALA A 1 451 ? -12.368 -14.248 -6.994 1.00 75.88 451 ALA A N 1
ATOM 3400 C CA . ALA A 1 451 ? -12.251 -14.829 -5.656 1.00 75.88 451 ALA A CA 1
ATOM 3401 C C . ALA A 1 451 ? -10.995 -15.699 -5.447 1.00 75.88 451 ALA A C 1
ATOM 3403 O O . ALA A 1 451 ? -10.604 -15.905 -4.303 1.00 75.88 451 ALA A O 1
ATOM 3404 N N . GLY A 1 452 ? -10.383 -16.213 -6.521 1.00 78.88 452 GLY A N 1
ATOM 3405 C CA . GLY A 1 452 ? -9.214 -17.098 -6.447 1.00 78.88 452 GLY A CA 1
ATOM 3406 C C . GLY A 1 452 ? -7.872 -16.396 -6.655 1.00 78.88 452 GLY A C 1
ATOM 3407 O O . GLY A 1 452 ? -6.837 -17.020 -6.459 1.00 78.88 452 GLY A O 1
ATOM 3408 N N . ILE A 1 453 ? -7.866 -15.111 -7.035 1.00 86.38 453 ILE A N 1
ATOM 3409 C CA . ILE A 1 453 ? -6.644 -14.394 -7.446 1.00 86.38 453 ILE A CA 1
ATOM 3410 C C . ILE A 1 453 ? -5.599 -14.349 -6.328 1.00 86.38 453 ILE A C 1
ATOM 3412 O O . ILE A 1 453 ? -4.408 -14.518 -6.584 1.00 86.38 453 ILE A O 1
ATOM 3416 N N . THR A 1 454 ? -6.028 -14.152 -5.082 1.00 82.50 454 THR A N 1
ATOM 3417 C CA . THR A 1 454 ? -5.109 -14.084 -3.939 1.00 82.50 454 THR A CA 1
ATOM 3418 C C . THR A 1 454 ? -4.434 -15.432 -3.647 1.00 82.50 454 THR A C 1
ATOM 3420 O O . THR A 1 454 ? -3.349 -15.451 -3.075 1.00 82.50 454 THR A O 1
ATOM 3423 N N . ASP A 1 455 ? -5.038 -16.549 -4.059 1.00 80.19 455 ASP A N 1
ATOM 3424 C CA . ASP A 1 455 ? -4.509 -17.904 -3.841 1.00 80.19 455 ASP A CA 1
ATOM 3425 C C . ASP A 1 455 ? -3.689 -18.432 -5.028 1.00 80.19 455 ASP A C 1
ATOM 3427 O O . ASP A 1 455 ? -3.159 -19.541 -4.960 1.00 80.19 455 ASP A O 1
ATOM 3431 N N . LEU A 1 456 ? -3.573 -17.657 -6.113 1.00 81.00 456 LEU A N 1
ATOM 3432 C CA . LEU A 1 456 ? -2.748 -18.036 -7.256 1.00 81.00 456 LEU A CA 1
ATOM 3433 C C . LEU A 1 456 ? -1.274 -18.112 -6.858 1.00 81.00 456 LEU A C 1
ATOM 3435 O O . LEU A 1 456 ? -0.749 -17.237 -6.155 1.00 81.00 456 LEU A O 1
ATOM 3439 N N . SER A 1 457 ? -0.610 -19.147 -7.377 1.00 80.19 457 SER A N 1
ATOM 3440 C CA . SER A 1 457 ? 0.846 -19.221 -7.379 1.00 80.19 457 SER A CA 1
ATOM 3441 C C . SER A 1 457 ? 1.428 -18.056 -8.184 1.00 80.19 457 SER A C 1
ATOM 3443 O O . SER A 1 457 ? 0.757 -17.478 -9.045 1.00 80.19 457 SER A O 1
ATOM 3445 N N . THR A 1 458 ? 2.685 -17.703 -7.921 1.00 77.56 458 THR A N 1
ATOM 3446 C CA . THR A 1 458 ? 3.373 -16.634 -8.656 1.00 77.56 458 THR A CA 1
ATOM 3447 C C . THR A 1 458 ? 3.392 -16.917 -10.161 1.00 77.56 458 THR A C 1
ATOM 3449 O O . THR A 1 458 ? 3.118 -16.015 -10.951 1.00 77.56 458 THR A O 1
ATOM 3452 N N . ASP A 1 459 ? 3.595 -18.174 -10.557 1.00 75.19 459 ASP A N 1
ATOM 3453 C CA . ASP A 1 459 ? 3.587 -18.591 -11.961 1.00 75.19 459 ASP A CA 1
ATOM 3454 C C . ASP A 1 459 ? 2.204 -18.429 -12.597 1.00 75.19 459 ASP A C 1
ATOM 3456 O O . ASP A 1 459 ? 2.082 -17.858 -13.682 1.00 75.19 459 ASP A O 1
ATOM 3460 N N . ASP A 1 460 ? 1.140 -18.877 -11.925 1.00 80.50 460 ASP A N 1
ATOM 3461 C CA . ASP A 1 460 ? -0.230 -18.756 -12.439 1.00 80.50 460 ASP A CA 1
ATOM 3462 C C . ASP A 1 460 ? -0.681 -17.294 -12.526 1.00 80.50 460 ASP A C 1
ATOM 3464 O O . ASP A 1 460 ? -1.361 -16.900 -13.480 1.00 80.50 460 ASP A O 1
ATOM 3468 N N . LEU A 1 461 ? -0.263 -16.468 -11.563 1.00 87.62 461 LEU A N 1
ATOM 3469 C CA . LEU A 1 461 ? -0.477 -15.024 -11.563 1.00 87.62 461 LEU A CA 1
ATOM 3470 C C . LEU A 1 461 ? 0.219 -14.364 -12.761 1.00 87.62 461 LEU A C 1
ATOM 3472 O O . LEU A 1 461 ? -0.413 -13.604 -13.500 1.00 87.62 461 LEU A O 1
ATOM 3476 N N . ILE A 1 462 ? 1.500 -14.676 -12.985 1.00 86.69 462 ILE A N 1
ATOM 3477 C CA . ILE A 1 462 ? 2.270 -14.166 -14.126 1.00 86.69 462 ILE A CA 1
ATOM 3478 C C . ILE A 1 462 ? 1.627 -14.614 -15.437 1.00 86.69 462 ILE A C 1
ATOM 3480 O O . ILE A 1 462 ? 1.393 -13.774 -16.307 1.00 86.69 462 ILE A O 1
ATOM 3484 N N . ASN A 1 463 ? 1.297 -15.901 -15.568 1.00 84.50 463 ASN A N 1
ATOM 3485 C CA . ASN A 1 463 ? 0.670 -16.468 -16.761 1.00 84.50 463 ASN A CA 1
ATOM 3486 C C . ASN A 1 463 ? -0.668 -15.788 -17.072 1.00 84.50 463 ASN A C 1
ATOM 3488 O O . ASN A 1 463 ? -0.910 -15.396 -18.215 1.00 84.50 463 ASN A O 1
ATOM 3492 N N . SER A 1 464 ? -1.494 -15.555 -16.050 1.00 89.56 464 SER A N 1
ATOM 3493 C CA . SER A 1 464 ? -2.774 -14.852 -16.187 1.00 89.56 464 SER A CA 1
ATOM 3494 C C . SER A 1 464 ? -2.604 -13.402 -16.641 1.00 89.56 464 SER A C 1
ATOM 3496 O O . SER A 1 464 ? -3.455 -12.888 -17.360 1.00 89.56 464 SER A O 1
ATOM 3498 N N . LEU A 1 465 ? -1.505 -12.739 -16.268 1.00 94.56 465 LEU A N 1
ATOM 3499 C CA . LEU A 1 465 ? -1.199 -11.359 -16.660 1.00 94.56 465 LEU A CA 1
ATOM 3500 C C . LEU A 1 465 ? -0.595 -11.238 -18.070 1.00 94.56 465 LEU A C 1
ATOM 3502 O O . LEU A 1 465 ? -0.560 -10.137 -18.625 1.00 94.56 465 LEU A O 1
ATOM 3506 N N . ILE A 1 466 ? -0.165 -12.338 -18.701 1.00 90.94 466 ILE A N 1
ATOM 3507 C CA . ILE A 1 466 ? 0.354 -12.311 -20.080 1.00 90.94 466 ILE A CA 1
ATOM 3508 C C . ILE A 1 466 ? -0.710 -11.794 -21.055 1.00 90.94 466 ILE A C 1
ATOM 3510 O O . ILE A 1 466 ? -0.383 -10.993 -21.923 1.00 90.94 466 ILE A O 1
ATOM 3514 N N . GLN A 1 467 ? -1.983 -12.164 -20.907 1.00 92.81 467 GLN A N 1
ATOM 3515 C CA . GLN A 1 467 ? -3.049 -11.639 -21.778 1.00 92.81 467 GLN A CA 1
ATOM 3516 C C . GLN A 1 467 ? -3.293 -10.130 -21.585 1.00 92.81 467 GLN A C 1
ATOM 3518 O O . GLN A 1 467 ? -3.829 -9.462 -22.469 1.00 92.81 467 GLN A O 1
ATOM 3523 N N . VAL A 1 468 ? -2.883 -9.574 -20.438 1.00 94.50 468 VAL A N 1
ATOM 3524 C CA . VAL A 1 468 ? -3.022 -8.148 -20.139 1.00 94.50 468 VAL A CA 1
ATOM 3525 C C . VAL A 1 468 ? -1.955 -7.357 -20.881 1.00 94.50 468 VAL A C 1
ATOM 3527 O O . VAL A 1 468 ? -2.300 -6.537 -21.716 1.00 94.50 468 VAL A O 1
ATOM 3530 N N . TRP A 1 469 ? -0.670 -7.594 -20.627 1.00 93.62 469 TRP A N 1
ATOM 3531 C CA . TRP A 1 469 ? 0.429 -6.752 -21.144 1.00 93.62 469 TRP A CA 1
ATOM 3532 C C . TRP A 1 469 ? 1.492 -7.520 -21.947 1.00 93.62 469 TRP A C 1
ATOM 3534 O O . TRP A 1 469 ? 2.508 -6.962 -22.373 1.00 93.62 469 TRP A O 1
ATOM 3544 N N . GLY A 1 470 ? 1.264 -8.808 -22.190 1.00 89.62 470 GLY A N 1
ATOM 3545 C CA . GLY A 1 470 ? 2.184 -9.726 -22.857 1.00 89.62 470 GLY A CA 1
ATOM 3546 C C . GLY A 1 470 ? 3.348 -10.186 -21.986 1.00 89.62 470 GLY A C 1
ATOM 3547 O O . GLY A 1 470 ? 3.603 -9.681 -20.899 1.00 89.62 470 GLY A O 1
ATOM 3548 N N . TRP A 1 471 ? 4.107 -11.160 -22.484 1.00 84.62 471 TRP A N 1
ATOM 3549 C CA . TRP A 1 471 ? 5.264 -11.691 -21.756 1.00 84.62 471 TRP A CA 1
ATOM 3550 C C . TRP A 1 471 ? 6.389 -10.656 -21.574 1.00 84.62 471 TRP A C 1
ATOM 3552 O O . TRP A 1 471 ? 7.108 -10.681 -20.575 1.00 84.62 471 TRP A O 1
ATOM 3562 N N . LYS A 1 472 ? 6.546 -9.740 -22.536 1.00 84.62 472 LYS A N 1
ATOM 3563 C CA . LYS A 1 472 ? 7.594 -8.710 -22.577 1.00 84.62 472 LYS A CA 1
ATOM 3564 C C . LYS A 1 472 ? 7.022 -7.349 -22.952 1.00 84.62 472 LYS A C 1
ATOM 3566 O O . LYS A 1 472 ? 5.999 -7.293 -23.640 1.00 84.62 472 LYS A O 1
ATOM 3571 N N . MET A 1 473 ? 7.767 -6.288 -22.637 1.00 83.06 473 MET A N 1
ATOM 3572 C CA . MET A 1 473 ? 7.522 -4.888 -23.028 1.00 83.06 473 MET A CA 1
ATOM 3573 C C . MET A 1 473 ? 7.705 -4.629 -24.546 1.00 83.06 473 MET A C 1
ATOM 3575 O O . MET A 1 473 ? 8.049 -3.541 -24.993 1.00 83.06 473 MET A O 1
ATOM 3579 N N . GLY A 1 474 ? 7.433 -5.647 -25.366 1.00 79.81 474 GLY A N 1
ATOM 3580 C CA . GLY A 1 474 ? 7.368 -5.641 -26.823 1.00 79.81 474 GLY A CA 1
ATOM 3581 C C . GLY A 1 474 ? 6.705 -6.933 -27.322 1.00 79.81 474 GLY A C 1
ATOM 3582 O O . GLY A 1 474 ? 5.873 -7.537 -26.637 1.00 79.81 474 GLY A O 1
ATOM 3583 N N . SER A 1 475 ? 7.074 -7.399 -28.515 1.00 72.94 475 SER A N 1
ATOM 3584 C CA . SER A 1 475 ? 6.637 -8.722 -28.984 1.00 72.94 475 SER A CA 1
ATOM 3585 C C . SER A 1 475 ? 7.220 -9.845 -28.113 1.00 72.94 475 SER A C 1
ATOM 3587 O O . SER A 1 475 ? 8.243 -9.675 -27.459 1.00 72.94 475 SER A O 1
ATOM 3589 N N . ALA A 1 476 ? 6.628 -11.042 -28.125 1.00 67.38 476 ALA A N 1
ATOM 3590 C CA . ALA A 1 476 ? 7.185 -12.180 -27.380 1.00 67.38 476 ALA A CA 1
ATOM 3591 C C . ALA A 1 476 ? 8.649 -12.482 -27.781 1.00 67.38 476 ALA A C 1
ATOM 3593 O O . ALA A 1 476 ? 9.482 -12.848 -26.950 1.00 67.38 476 ALA A O 1
ATOM 3594 N N . LYS A 1 477 ? 8.983 -12.246 -29.056 1.00 63.16 477 LYS A N 1
ATOM 3595 C CA . LYS A 1 477 ? 10.336 -12.384 -29.615 1.00 63.16 477 LYS A CA 1
ATOM 3596 C C . LYS A 1 477 ? 11.237 -11.177 -29.335 1.00 63.16 477 LYS A C 1
ATOM 3598 O O . LYS A 1 477 ? 12.438 -11.276 -29.568 1.00 63.16 477 LYS A O 1
ATOM 3603 N N . SER A 1 478 ? 10.684 -10.065 -28.847 1.00 61.50 478 SER A N 1
ATOM 3604 C CA . SER A 1 478 ? 11.450 -8.861 -28.547 1.00 61.50 478 SER A CA 1
ATOM 3605 C C . SER A 1 478 ? 12.411 -9.097 -27.392 1.00 61.50 478 SER A C 1
ATOM 3607 O O . SER A 1 478 ? 12.367 -10.096 -26.664 1.00 61.50 478 SER A O 1
ATOM 3609 N N . ARG A 1 479 ? 13.315 -8.145 -27.229 1.00 65.50 479 ARG A N 1
ATOM 3610 C CA . ARG A 1 479 ? 14.357 -8.168 -26.209 1.00 65.50 479 ARG A CA 1
ATOM 3611 C C . ARG A 1 479 ? 14.212 -7.047 -25.208 1.00 65.50 479 ARG A C 1
ATOM 3613 O O . ARG A 1 479 ? 15.184 -6.435 -24.778 1.00 65.50 479 ARG A O 1
ATOM 3620 N N . GLU A 1 480 ? 12.958 -6.791 -24.927 1.00 72.94 480 GLU A N 1
ATOM 3621 C CA . GLU A 1 480 ? 12.500 -5.902 -23.887 1.00 72.94 480 GLU A CA 1
ATOM 3622 C C . GLU A 1 480 ? 12.426 -6.698 -22.578 1.00 72.94 480 GLU A C 1
ATOM 3624 O O . GLU A 1 480 ? 12.440 -7.943 -22.601 1.00 72.94 480 GLU A O 1
ATOM 3629 N N . ALA A 1 481 ? 12.363 -6.011 -21.436 1.00 75.94 481 ALA A N 1
ATOM 3630 C CA . ALA A 1 481 ? 12.198 -6.718 -20.178 1.00 75.94 481 ALA A CA 1
ATOM 3631 C C . ALA A 1 481 ? 10.850 -7.444 -20.146 1.00 75.94 481 ALA A C 1
ATOM 3633 O O . ALA A 1 481 ? 9.909 -7.148 -20.891 1.00 75.94 481 ALA A O 1
ATOM 3634 N N . ARG A 1 482 ? 10.769 -8.448 -19.276 1.00 84.94 482 ARG A N 1
ATOM 3635 C CA . ARG A 1 482 ? 9.519 -9.163 -19.039 1.00 84.94 482 ARG A CA 1
ATOM 3636 C C . ARG A 1 482 ? 8.530 -8.219 -18.375 1.00 84.94 482 ARG A C 1
ATOM 3638 O O . ARG A 1 482 ? 8.888 -7.571 -17.394 1.00 84.94 482 ARG A O 1
ATOM 3645 N N . SER A 1 483 ? 7.296 -8.168 -18.869 1.00 88.62 483 SER A N 1
ATOM 3646 C CA . SER A 1 483 ? 6.315 -7.177 -18.409 1.00 88.62 483 SER A CA 1
ATOM 3647 C C . SER A 1 483 ? 6.015 -7.316 -16.912 1.00 88.62 483 SER A C 1
ATOM 3649 O O . SER A 1 483 ? 5.938 -6.313 -16.212 1.00 88.62 483 SER A O 1
ATOM 3651 N N . HIS A 1 484 ? 5.951 -8.549 -16.390 1.00 87.19 484 HIS A N 1
ATOM 3652 C CA . HIS A 1 484 ? 5.720 -8.810 -14.961 1.00 87.19 484 HIS A CA 1
ATOM 3653 C C . HIS A 1 484 ? 6.872 -8.354 -14.048 1.00 87.19 484 HIS A C 1
ATOM 3655 O O . HIS A 1 484 ? 6.647 -8.120 -12.866 1.00 87.19 484 HIS A O 1
ATOM 3661 N N . LEU A 1 485 ? 8.094 -8.207 -14.576 1.00 86.44 485 LEU A N 1
ATOM 3662 C CA . LEU A 1 485 ? 9.216 -7.609 -13.844 1.00 86.44 485 LEU A CA 1
ATOM 3663 C C . LEU A 1 485 ? 9.247 -6.095 -14.036 1.00 86.44 485 LEU A C 1
ATOM 3665 O O . LEU A 1 485 ? 9.518 -5.369 -13.086 1.00 86.44 485 LEU A O 1
ATOM 3669 N N . TRP A 1 486 ? 8.961 -5.630 -15.254 1.00 90.81 486 TRP A N 1
ATOM 3670 C CA . TRP A 1 486 ? 9.021 -4.220 -15.618 1.00 90.81 486 TRP A CA 1
ATOM 3671 C C . TRP A 1 486 ? 7.980 -3.381 -14.883 1.00 90.81 486 TRP A C 1
ATOM 3673 O O . TRP A 1 486 ? 8.345 -2.378 -14.288 1.00 90.81 486 TRP A O 1
ATOM 3683 N N . VAL A 1 487 ? 6.712 -3.802 -14.848 1.00 92.50 487 VAL A N 1
ATOM 3684 C CA . VAL A 1 487 ? 5.625 -3.009 -14.241 1.00 92.50 487 VAL A CA 1
ATOM 3685 C C . VAL A 1 487 ? 5.888 -2.676 -12.765 1.00 92.50 487 VAL A C 1
ATOM 3687 O O . VAL A 1 487 ? 5.929 -1.490 -12.433 1.00 92.50 487 VAL A O 1
ATOM 3690 N N . PRO A 1 488 ? 6.118 -3.649 -11.859 1.00 90.94 488 PRO A N 1
ATOM 3691 C CA . PRO A 1 488 ? 6.430 -3.316 -10.472 1.00 90.94 488 PRO A CA 1
ATOM 3692 C C . PRO A 1 488 ? 7.778 -2.590 -10.341 1.00 90.94 488 PRO A C 1
ATOM 3694 O O . PRO A 1 488 ? 7.933 -1.773 -9.437 1.00 90.94 488 PRO A O 1
ATOM 3697 N N . ALA A 1 489 ? 8.736 -2.845 -11.246 1.00 87.62 489 ALA A N 1
ATOM 3698 C CA . ALA A 1 489 ? 10.030 -2.168 -11.240 1.00 87.62 489 ALA A CA 1
ATOM 3699 C C . ALA A 1 489 ? 9.968 -0.687 -11.656 1.00 87.62 489 ALA A C 1
ATOM 3701 O O . ALA A 1 489 ? 10.774 0.125 -11.209 1.00 87.62 489 ALA A O 1
ATOM 3702 N N . ALA A 1 490 ? 9.037 -0.342 -12.533 1.00 89.75 490 ALA A N 1
ATOM 3703 C CA . ALA A 1 490 ? 8.839 1.017 -13.004 1.00 89.75 490 ALA A CA 1
ATOM 3704 C C . ALA A 1 490 ? 8.060 1.855 -11.982 1.00 89.75 490 ALA A C 1
ATOM 3706 O O . ALA A 1 490 ? 8.315 3.049 -11.843 1.00 89.75 490 ALA A O 1
ATOM 3707 N N . LEU A 1 491 ? 7.119 1.228 -11.265 1.00 92.06 491 LEU A N 1
ATOM 3708 C CA . LEU A 1 491 ? 6.183 1.916 -10.372 1.00 92.06 491 LEU A CA 1
ATOM 3709 C C . LEU A 1 491 ? 6.649 2.036 -8.919 1.00 92.06 491 LEU A C 1
ATOM 3711 O O . LEU A 1 491 ? 6.156 2.911 -8.210 1.00 92.06 491 LEU A O 1
ATOM 3715 N N . GLY A 1 492 ? 7.527 1.154 -8.440 1.00 90.12 492 GLY A N 1
ATOM 3716 C CA . GLY A 1 492 ? 7.901 1.175 -7.028 1.00 90.12 492 GLY A CA 1
ATOM 3717 C C . GLY A 1 492 ? 9.135 2.009 -6.691 1.00 90.12 492 GLY A C 1
ATOM 3718 O O . GLY A 1 492 ? 9.836 2.544 -7.552 1.00 90.12 492 GLY A O 1
ATOM 3719 N N . ASP A 1 493 ? 9.354 2.137 -5.388 1.00 89.31 493 ASP A N 1
ATOM 3720 C CA . ASP A 1 493 ? 10.412 2.931 -4.769 1.00 89.31 493 ASP A CA 1
ATOM 3721 C C . ASP A 1 493 ? 11.616 2.076 -4.320 1.00 89.31 493 ASP A C 1
ATOM 3723 O O . ASP A 1 493 ? 11.613 0.847 -4.431 1.00 89.31 493 ASP A O 1
ATOM 3727 N N . PHE A 1 494 ? 12.660 2.714 -3.775 1.00 86.50 494 PHE A N 1
ATOM 3728 C CA . PHE A 1 494 ? 13.836 1.991 -3.266 1.00 86.50 494 PHE A CA 1
ATOM 3729 C C . PHE A 1 494 ? 13.614 1.256 -1.939 1.00 86.50 494 PHE A C 1
ATOM 3731 O O . PHE A 1 494 ? 14.488 0.506 -1.510 1.00 86.50 494 PHE A O 1
ATOM 3738 N N . ASN A 1 495 ? 12.445 1.403 -1.315 1.00 82.12 495 ASN A N 1
ATOM 3739 C CA . ASN A 1 495 ? 12.036 0.594 -0.168 1.00 82.12 495 ASN A CA 1
ATOM 3740 C C . ASN A 1 495 ? 11.318 -0.696 -0.600 1.00 82.12 495 ASN A C 1
ATOM 3742 O O . ASN A 1 495 ? 10.791 -1.426 0.247 1.00 82.12 495 ASN A O 1
ATOM 3746 N N . GLY A 1 496 ? 11.277 -0.986 -1.904 1.00 78.88 496 GLY A N 1
ATOM 3747 C CA . GLY A 1 496 ? 10.636 -2.179 -2.439 1.00 78.88 496 GLY A CA 1
ATOM 3748 C C . GLY A 1 496 ? 9.110 -2.084 -2.491 1.00 78.88 496 GLY A C 1
ATOM 3749 O O . GLY A 1 496 ? 8.461 -3.116 -2.667 1.00 78.88 496 GLY A O 1
ATOM 3750 N N . GLN A 1 497 ? 8.532 -0.891 -2.307 1.00 84.31 497 GLN A N 1
ATOM 3751 C CA . GLN A 1 497 ? 7.085 -0.694 -2.213 1.00 84.31 497 GLN A CA 1
ATOM 3752 C C . GLN A 1 497 ? 6.513 -0.178 -3.527 1.00 84.31 497 GLN A C 1
ATOM 3754 O O . GLN A 1 497 ? 7.049 0.747 -4.133 1.00 84.31 497 GLN A O 1
ATOM 3759 N N . VAL A 1 498 ? 5.380 -0.741 -3.942 1.00 89.88 498 VAL A N 1
ATOM 3760 C CA . VAL A 1 498 ? 4.605 -0.263 -5.094 1.00 89.88 498 VAL A CA 1
ATOM 3761 C C . VAL A 1 498 ? 3.257 0.234 -4.586 1.00 89.88 498 VAL A C 1
ATOM 3763 O O . VAL A 1 498 ? 2.455 -0.564 -4.123 1.00 89.88 498 VAL A O 1
ATOM 3766 N N . GLN A 1 499 ? 2.953 1.530 -4.635 1.00 87.31 499 GLN A N 1
ATOM 3767 C CA . GLN A 1 499 ? 1.666 1.987 -4.093 1.00 87.31 499 GLN A CA 1
ATOM 3768 C C . GLN A 1 499 ? 0.495 1.495 -4.957 1.00 87.31 499 GLN A C 1
ATOM 3770 O O . GLN A 1 499 ? 0.527 1.593 -6.183 1.00 87.31 499 GLN A O 1
ATOM 3775 N N . ALA A 1 500 ? -0.578 1.022 -4.315 1.00 87.19 500 ALA A N 1
ATOM 3776 C CA . ALA A 1 500 ? -1.778 0.543 -5.006 1.00 87.19 500 ALA A CA 1
ATOM 3777 C C . ALA A 1 500 ? -2.361 1.585 -5.966 1.00 87.19 500 ALA A C 1
ATOM 3779 O O . ALA A 1 500 ? -2.740 1.257 -7.088 1.00 87.19 500 ALA A O 1
ATOM 3780 N N . ARG A 1 501 ? -2.388 2.853 -5.533 1.00 86.44 501 ARG A N 1
ATOM 3781 C CA . ARG A 1 501 ? -2.857 3.978 -6.348 1.00 86.44 501 ARG A CA 1
ATOM 3782 C C . ARG A 1 501 ? -2.077 4.090 -7.659 1.00 86.44 501 ARG A C 1
ATOM 3784 O O . ARG A 1 501 ? -2.697 4.256 -8.706 1.00 86.44 501 ARG A O 1
ATOM 3791 N N . ASP A 1 502 ? -0.752 3.942 -7.611 1.00 90.56 502 ASP A N 1
ATOM 3792 C CA . ASP A 1 502 ? 0.109 4.020 -8.795 1.00 90.56 502 ASP A CA 1
ATOM 3793 C C . ASP A 1 502 ? -0.187 2.872 -9.772 1.00 90.56 502 ASP A C 1
ATOM 3795 O O . ASP A 1 502 ? -0.266 3.104 -10.975 1.00 90.56 502 ASP A O 1
ATOM 3799 N N . VAL A 1 503 ? -0.438 1.653 -9.272 1.00 93.19 503 VAL A N 1
ATOM 3800 C CA . VAL A 1 503 ? -0.825 0.493 -10.102 1.00 93.19 503 VAL A CA 1
ATOM 3801 C C . VAL A 1 503 ? -2.155 0.736 -10.808 1.00 93.19 503 VAL A C 1
ATOM 3803 O O . VAL A 1 503 ? -2.268 0.528 -12.016 1.00 93.19 503 VAL A O 1
ATOM 3806 N N . VAL A 1 504 ? -3.173 1.179 -10.070 1.00 92.25 504 VAL A N 1
ATOM 3807 C CA . VAL A 1 504 ? -4.510 1.411 -10.630 1.00 92.25 504 VAL A CA 1
ATOM 3808 C C . VAL A 1 504 ? -4.488 2.558 -11.641 1.00 92.25 504 VAL A C 1
ATOM 3810 O O . VAL A 1 504 ? -5.058 2.432 -12.726 1.00 92.25 504 VAL A O 1
ATOM 3813 N N . MET A 1 505 ? -3.787 3.648 -11.324 1.00 92.12 505 MET A N 1
ATOM 3814 C CA . MET A 1 505 ? -3.602 4.777 -12.233 1.00 92.12 505 MET A CA 1
ATOM 3815 C C . MET A 1 505 ? -2.852 4.357 -13.495 1.00 92.12 505 MET A C 1
ATOM 3817 O O . MET A 1 505 ? -3.282 4.685 -14.600 1.00 92.12 505 MET A O 1
ATOM 3821 N N . PHE A 1 506 ? -1.788 3.567 -13.346 1.00 96.25 506 PHE A N 1
ATOM 3822 C CA . PHE A 1 506 ? -1.046 3.013 -14.471 1.00 96.25 506 PHE A CA 1
ATOM 3823 C C . PHE A 1 506 ? -1.946 2.180 -15.382 1.00 96.25 506 PHE A C 1
ATOM 3825 O O . PHE A 1 506 ? -1.937 2.392 -16.591 1.00 96.25 506 PHE A O 1
ATOM 3832 N N . LEU A 1 507 ? -2.769 1.284 -14.827 1.00 97.00 507 LEU A N 1
ATOM 3833 C CA . LEU A 1 507 ? -3.717 0.4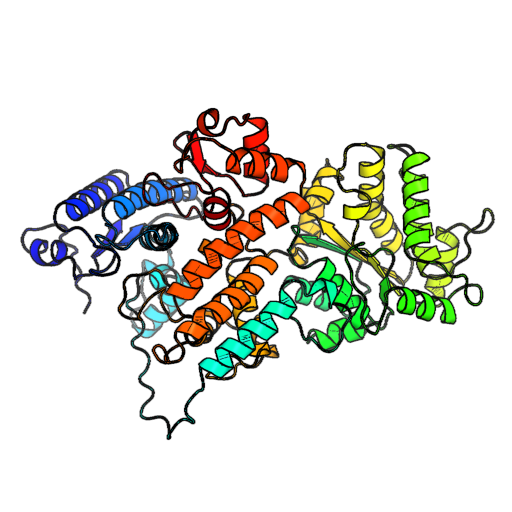91 -15.613 1.00 97.00 507 LEU A CA 1
ATOM 3834 C C . LEU A 1 507 ? -4.745 1.365 -16.337 1.00 97.00 507 LEU A C 1
ATOM 3836 O O . LEU A 1 507 ? -4.995 1.146 -17.523 1.00 97.00 507 LEU A O 1
ATOM 3840 N N . ALA A 1 508 ? -5.316 2.360 -15.654 1.00 95.69 508 ALA A N 1
ATOM 3841 C CA . ALA A 1 508 ? -6.305 3.266 -16.231 1.00 95.69 508 ALA A CA 1
ATOM 3842 C C . ALA A 1 508 ? -5.724 4.041 -17.423 1.00 95.69 508 ALA A C 1
ATOM 3844 O O . ALA A 1 508 ? -6.288 4.035 -18.523 1.00 95.69 508 ALA A O 1
ATOM 3845 N N . THR A 1 509 ? -4.561 4.659 -17.220 1.00 96.19 509 THR A N 1
ATOM 3846 C CA . THR A 1 509 ? -3.883 5.467 -18.234 1.00 96.19 509 THR A CA 1
ATOM 3847 C C . THR A 1 509 ? -3.331 4.601 -19.366 1.00 96.19 509 THR A C 1
ATOM 3849 O O . THR A 1 509 ? -3.500 4.945 -20.537 1.00 96.19 509 THR A O 1
ATOM 3852 N N . ALA A 1 510 ? -2.728 3.447 -19.065 1.00 96.62 510 ALA A N 1
ATOM 3853 C CA . ALA A 1 510 ? -2.216 2.528 -20.081 1.00 96.62 510 ALA A CA 1
ATOM 3854 C C . ALA A 1 510 ? -3.345 1.967 -20.951 1.00 96.62 510 ALA A C 1
ATOM 3856 O O . ALA A 1 510 ? -3.180 1.879 -22.168 1.00 96.62 510 ALA A O 1
ATOM 3857 N N . ALA A 1 511 ? -4.495 1.627 -20.364 1.00 96.62 511 ALA A N 1
ATOM 3858 C CA . ALA A 1 511 ? -5.656 1.142 -21.105 1.00 96.62 511 ALA A CA 1
ATOM 3859 C C . ALA A 1 511 ? -6.214 2.217 -22.042 1.00 96.62 511 ALA A C 1
ATOM 3861 O O . ALA A 1 511 ? -6.385 1.957 -23.232 1.00 96.62 511 ALA A O 1
ATOM 3862 N N . LYS A 1 512 ? -6.386 3.445 -21.537 1.00 95.88 512 LYS A N 1
ATOM 3863 C CA . LYS A 1 512 ? -6.833 4.599 -22.330 1.00 95.88 512 LYS A CA 1
ATOM 3864 C C . LYS A 1 512 ? -5.879 4.902 -23.488 1.00 95.88 512 LYS A C 1
ATOM 3866 O O . LYS A 1 512 ? -6.309 5.085 -24.622 1.00 95.88 512 LYS A O 1
ATOM 3871 N N . ASN A 1 513 ? -4.572 4.902 -23.228 1.00 94.25 513 ASN A N 1
ATOM 3872 C CA . ASN A 1 513 ? -3.555 5.113 -24.262 1.00 94.25 513 ASN A CA 1
ATOM 3873 C C . ASN A 1 513 ? -3.500 3.952 -25.273 1.00 94.25 513 ASN A C 1
ATOM 3875 O O . ASN A 1 513 ? -3.134 4.163 -26.429 1.00 94.25 513 ASN A O 1
ATOM 3879 N N . SER A 1 514 ? -3.879 2.737 -24.861 1.00 94.38 514 SER A N 1
ATOM 3880 C CA . SER A 1 514 ? -3.917 1.550 -25.726 1.00 94.38 514 SER A CA 1
ATOM 3881 C C . SER A 1 514 ? -5.072 1.577 -26.730 1.00 94.38 514 SER A C 1
ATOM 3883 O O . SER A 1 514 ? -4.994 0.890 -27.747 1.00 94.38 514 SER A O 1
ATOM 3885 N N . GLU A 1 515 ? -6.111 2.392 -26.511 1.00 91.50 515 GLU A N 1
ATOM 3886 C CA . GLU A 1 515 ? -7.242 2.525 -27.445 1.00 91.50 515 GLU A CA 1
ATOM 3887 C C . GLU A 1 515 ? -6.813 3.008 -28.842 1.00 91.50 515 GLU A C 1
ATOM 3889 O O . GLU A 1 515 ? -7.452 2.681 -29.839 1.00 91.50 515 GLU A O 1
ATOM 3894 N N . GLN A 1 516 ? -5.685 3.721 -28.940 1.00 88.19 516 GLN A N 1
ATOM 3895 C CA . GLN A 1 516 ? -5.108 4.181 -30.213 1.00 88.19 516 GLN A CA 1
ATOM 3896 C C . GLN A 1 516 ? -4.613 3.032 -31.111 1.00 88.19 516 GLN A C 1
ATOM 3898 O O . GLN A 1 516 ? -4.325 3.247 -32.285 1.00 88.19 516 GLN A O 1
ATOM 3903 N N . TYR A 1 517 ? -4.507 1.818 -30.566 1.00 87.06 517 TYR A N 1
ATOM 3904 C CA . TYR A 1 517 ? -3.962 0.633 -31.229 1.00 87.06 517 TYR A CA 1
ATOM 3905 C C . TYR A 1 517 ? -5.018 -0.472 -31.399 1.00 87.06 517 TYR A C 1
ATOM 3907 O O . TYR A 1 517 ? -4.680 -1.650 -31.520 1.00 87.06 517 TYR A O 1
ATOM 3915 N N . ASN A 1 518 ? -6.310 -0.125 -31.360 1.00 83.06 518 ASN A N 1
ATOM 3916 C CA . ASN A 1 518 ? -7.418 -1.083 -31.507 1.00 83.06 518 ASN A CA 1
ATOM 3917 C C . ASN A 1 518 ? -7.369 -1.865 -32.821 1.00 83.06 518 ASN A C 1
ATOM 3919 O O . ASN A 1 518 ? -7.707 -3.041 -32.824 1.00 83.06 518 ASN A O 1
ATOM 3923 N N . ASP A 1 519 ? -6.860 -1.248 -33.885 1.00 78.31 519 ASP A N 1
ATOM 3924 C CA . ASP A 1 519 ? -6.803 -1.865 -35.213 1.00 78.31 519 ASP A CA 1
ATOM 3925 C C . ASP A 1 519 ? -5.471 -2.584 -35.502 1.00 78.31 519 ASP A C 1
ATOM 3927 O O . ASP A 1 519 ? -5.302 -3.158 -36.576 1.00 78.31 519 ASP A O 1
ATOM 3931 N N . THR A 1 520 ? -4.491 -2.518 -34.589 1.00 78.56 520 THR A N 1
ATOM 3932 C CA . THR A 1 520 ? -3.108 -2.970 -34.852 1.00 78.56 520 THR A CA 1
ATOM 3933 C C . THR A 1 520 ? -2.565 -3.997 -33.865 1.00 78.56 520 THR A C 1
ATOM 3935 O O . THR A 1 520 ? -1.596 -4.680 -34.193 1.00 78.56 520 THR A O 1
ATOM 3938 N N . VAL A 1 521 ? -3.153 -4.113 -32.672 1.00 79.25 521 VAL A N 1
ATOM 3939 C CA . VAL A 1 521 ? -2.713 -5.052 -31.633 1.00 79.25 521 VAL A CA 1
ATOM 3940 C C . VAL A 1 521 ? -3.921 -5.786 -31.068 1.00 79.25 521 VAL A C 1
ATOM 3942 O O . VAL A 1 521 ? -4.779 -5.166 -30.441 1.00 79.25 521 VAL A O 1
ATOM 3945 N N . ASP A 1 522 ? -3.942 -7.102 -31.243 1.00 82.50 522 ASP A N 1
ATOM 3946 C CA . ASP A 1 522 ? -5.009 -8.022 -30.838 1.00 82.50 522 ASP A CA 1
ATOM 3947 C C . ASP A 1 522 ? -4.472 -9.246 -30.069 1.00 82.50 522 ASP A C 1
ATOM 3949 O O . ASP A 1 522 ? -5.173 -10.233 -29.897 1.00 82.50 522 ASP A O 1
ATOM 3953 N N . ASP A 1 523 ? -3.223 -9.204 -29.591 1.00 82.25 523 ASP A N 1
ATOM 3954 C CA . ASP A 1 523 ? -2.635 -10.278 -28.778 1.00 82.25 523 ASP A CA 1
ATOM 3955 C C . ASP A 1 523 ? -2.716 -9.995 -27.267 1.00 82.25 523 ASP A C 1
ATOM 3957 O O . ASP A 1 523 ? -2.471 -10.886 -26.451 1.00 82.25 523 ASP A O 1
ATOM 3961 N N . ARG A 1 524 ? -3.045 -8.754 -26.880 1.00 89.94 524 ARG A N 1
ATOM 3962 C CA . ARG A 1 524 ? -3.066 -8.282 -25.487 1.00 89.94 524 ARG A CA 1
ATOM 3963 C C . ARG A 1 524 ? -3.918 -7.027 -25.280 1.00 89.94 524 ARG A C 1
ATOM 3965 O O . ARG A 1 524 ? -4.159 -6.238 -26.200 1.00 89.94 524 ARG A O 1
ATOM 3972 N N . VAL A 1 525 ? -4.310 -6.798 -24.030 1.00 94.56 525 VAL A N 1
ATOM 3973 C CA . VAL A 1 525 ? -5.135 -5.646 -23.622 1.00 94.56 525 VAL A CA 1
ATOM 3974 C C . VAL A 1 525 ? -4.337 -4.338 -23.637 1.00 94.56 525 VAL A C 1
ATOM 3976 O O . VAL A 1 525 ? -4.778 -3.361 -24.235 1.00 94.56 525 VAL A O 1
ATOM 3979 N N . LEU A 1 526 ? -3.159 -4.311 -23.018 1.00 95.38 526 LEU A N 1
ATOM 3980 C CA . LEU A 1 526 ? -2.292 -3.147 -22.855 1.00 95.38 526 LEU A CA 1
ATOM 3981 C C . LEU A 1 526 ? -1.108 -3.200 -23.817 1.00 95.38 526 LEU A C 1
ATOM 3983 O O . LEU A 1 526 ? -0.355 -4.174 -23.858 1.00 95.38 526 LEU A O 1
ATOM 3987 N N . VAL A 1 527 ? -0.911 -2.117 -24.564 1.00 91.62 527 VAL A N 1
ATOM 3988 C CA . VAL A 1 527 ? 0.169 -2.010 -25.548 1.00 91.62 527 VAL A CA 1
ATOM 3989 C C . VAL A 1 527 ? 1.439 -1.456 -24.887 1.00 91.62 527 VAL A C 1
ATOM 3991 O O . VAL A 1 527 ? 1.359 -0.444 -24.191 1.00 91.62 527 VAL A O 1
ATOM 3994 N N . PRO A 1 528 ? 2.637 -2.030 -25.128 1.00 89.88 528 PRO A N 1
ATOM 3995 C CA . PRO A 1 528 ? 3.863 -1.585 -24.460 1.00 89.88 528 PRO A CA 1
ATOM 3996 C C . PRO A 1 528 ? 4.206 -0.098 -24.636 1.00 89.88 528 PRO A C 1
ATOM 3998 O O . PRO A 1 528 ? 4.650 0.550 -23.694 1.00 89.88 528 PRO A O 1
ATOM 4001 N N . THR A 1 529 ? 3.963 0.487 -25.813 1.00 87.88 529 THR A N 1
ATOM 4002 C CA . THR A 1 529 ? 4.152 1.935 -26.035 1.00 87.88 529 THR A CA 1
ATOM 4003 C C . THR A 1 529 ? 3.166 2.780 -25.226 1.00 87.88 529 THR A C 1
ATOM 4005 O O . THR A 1 529 ? 3.525 3.845 -24.730 1.00 87.88 529 THR A O 1
ATOM 4008 N N . ALA A 1 530 ? 1.930 2.307 -25.054 1.00 91.88 530 ALA A N 1
ATOM 4009 C CA . ALA A 1 530 ? 0.928 2.955 -24.214 1.00 91.88 530 ALA A CA 1
ATOM 4010 C C . ALA A 1 530 ? 1.278 2.848 -22.721 1.00 91.88 530 ALA A C 1
ATOM 4012 O O . ALA A 1 530 ? 1.092 3.817 -21.986 1.00 91.88 530 ALA A O 1
ATOM 4013 N N . MET A 1 531 ? 1.838 1.712 -22.294 1.00 93.62 531 MET A N 1
ATOM 4014 C CA . MET A 1 531 ? 2.360 1.497 -20.941 1.00 93.62 531 MET A CA 1
ATOM 4015 C C . MET A 1 531 ? 3.533 2.432 -20.620 1.00 93.62 531 MET A C 1
ATOM 4017 O O . MET A 1 531 ? 3.520 3.082 -19.579 1.00 93.62 531 MET A O 1
ATOM 4021 N N . ARG A 1 532 ? 4.510 2.573 -21.528 1.00 89.06 532 ARG A N 1
ATOM 4022 C CA . ARG A 1 532 ? 5.622 3.529 -21.368 1.00 89.06 532 ARG A CA 1
ATOM 4023 C C . ARG A 1 532 ? 5.123 4.969 -21.207 1.00 89.06 532 ARG A C 1
ATOM 4025 O O . ARG A 1 532 ? 5.493 5.651 -20.257 1.00 89.06 532 ARG A O 1
ATOM 4032 N N . LYS A 1 533 ? 4.184 5.404 -22.055 1.00 90.38 533 LYS A N 1
ATOM 4033 C CA . LYS A 1 533 ? 3.542 6.727 -21.928 1.00 90.38 533 LYS A CA 1
ATOM 4034 C C . LYS A 1 533 ? 2.767 6.894 -20.618 1.00 90.38 533 LYS A C 1
ATOM 4036 O O . LYS A 1 533 ? 2.800 7.971 -20.033 1.00 90.38 533 LYS A O 1
ATOM 4041 N N . ALA A 1 534 ? 2.077 5.847 -20.163 1.00 93.81 534 ALA A N 1
ATOM 4042 C CA . ALA A 1 534 ? 1.335 5.876 -18.906 1.00 93.81 534 ALA A CA 1
ATOM 4043 C C . ALA A 1 534 ? 2.258 6.069 -17.700 1.00 93.81 534 ALA A C 1
ATOM 4045 O O . ALA A 1 534 ? 1.917 6.832 -16.802 1.00 93.81 534 ALA A O 1
ATOM 4046 N N . LEU A 1 535 ? 3.448 5.459 -17.714 1.00 92.69 535 LEU A N 1
ATOM 4047 C CA . LEU A 1 535 ? 4.445 5.654 -16.664 1.00 92.69 535 LEU A CA 1
ATOM 4048 C C . LEU A 1 535 ? 4.823 7.130 -16.498 1.00 92.69 535 LEU A C 1
ATOM 4050 O O . LEU A 1 535 ? 4.869 7.611 -15.373 1.00 92.69 535 LEU A O 1
ATOM 4054 N N . LEU A 1 536 ? 5.018 7.871 -17.595 1.00 90.88 536 LEU A N 1
ATOM 4055 C CA . LEU A 1 536 ? 5.348 9.302 -17.535 1.00 90.88 536 LEU A CA 1
ATOM 4056 C C . LEU A 1 536 ? 4.256 10.124 -16.832 1.00 90.88 536 LEU A C 1
ATOM 4058 O O . LEU A 1 536 ? 4.552 11.061 -16.089 1.00 90.88 536 LEU A O 1
ATOM 4062 N N . GLU A 1 537 ? 2.988 9.784 -17.062 1.00 90.50 537 GLU A N 1
ATOM 4063 C CA . GLU A 1 537 ? 1.854 10.434 -16.403 1.00 90.50 537 GLU A CA 1
ATOM 4064 C C . GLU A 1 537 ? 1.766 10.040 -14.922 1.00 90.50 537 GLU A C 1
ATOM 4066 O O . GLU A 1 537 ? 1.657 10.916 -14.060 1.00 90.50 537 GLU A O 1
ATOM 4071 N N . CYS A 1 538 ? 1.913 8.747 -14.615 1.00 91.81 538 CYS A N 1
ATOM 4072 C CA . CYS A 1 538 ? 1.982 8.237 -13.246 1.00 91.81 538 CYS A CA 1
ATOM 4073 C C . CYS A 1 538 ? 3.101 8.907 -12.450 1.00 91.81 538 CYS A C 1
ATOM 4075 O O . CYS A 1 538 ? 2.877 9.320 -11.319 1.00 91.81 538 CYS A O 1
ATOM 4077 N N . SER A 1 539 ? 4.276 9.096 -13.047 1.00 92.00 539 SER A N 1
ATOM 4078 C CA . SER A 1 539 ? 5.408 9.772 -12.419 1.00 92.00 539 SER A CA 1
ATOM 4079 C C . SER A 1 539 ? 5.117 11.222 -12.042 1.00 92.00 539 SER A C 1
ATOM 4081 O O . SER A 1 539 ? 5.505 11.671 -10.966 1.00 92.00 539 SER A O 1
ATOM 4083 N N . ARG A 1 540 ? 4.403 11.975 -12.885 1.00 91.75 540 ARG A N 1
ATOM 4084 C CA . ARG A 1 540 ? 4.003 13.355 -12.553 1.00 91.75 540 ARG A CA 1
ATOM 4085 C C . ARG A 1 540 ? 3.005 13.374 -11.400 1.00 91.75 540 ARG A C 1
ATOM 4087 O O . ARG A 1 540 ? 3.180 14.131 -10.446 1.00 91.75 540 ARG A O 1
ATOM 4094 N N . ASN A 1 541 ? 2.002 12.501 -11.463 1.00 89.75 541 ASN A N 1
ATOM 4095 C CA . ASN A 1 541 ? 1.001 12.366 -10.407 1.00 89.75 541 ASN A CA 1
ATOM 4096 C C . ASN A 1 541 ? 1.619 11.872 -9.094 1.00 89.75 541 ASN A C 1
ATOM 4098 O O . ASN A 1 541 ? 1.199 12.312 -8.027 1.00 89.75 541 ASN A O 1
ATOM 4102 N N . LYS A 1 542 ? 2.664 11.039 -9.158 1.00 90.50 542 LYS A N 1
ATOM 4103 C CA . LYS A 1 542 ? 3.426 10.587 -7.994 1.00 90.50 542 LYS A CA 1
ATOM 4104 C C . LYS A 1 542 ? 4.029 11.756 -7.229 1.00 90.50 542 LYS A C 1
ATOM 4106 O O . LYS A 1 542 ? 3.877 11.813 -6.013 1.00 90.50 542 LYS A O 1
ATOM 4111 N N . ILE A 1 543 ? 4.678 12.695 -7.921 1.00 90.88 543 ILE A N 1
ATOM 4112 C CA . ILE A 1 543 ? 5.273 13.877 -7.277 1.00 90.88 543 ILE A CA 1
ATOM 4113 C C . ILE A 1 543 ? 4.199 14.724 -6.588 1.00 90.88 543 ILE A C 1
ATOM 4115 O O . ILE A 1 543 ? 4.385 15.130 -5.441 1.00 90.88 543 ILE A O 1
ATOM 4119 N N . ILE A 1 544 ? 3.061 14.938 -7.257 1.00 88.19 544 ILE A N 1
ATOM 4120 C CA . ILE A 1 544 ? 1.926 15.685 -6.698 1.00 88.19 544 ILE A CA 1
ATOM 4121 C C . ILE A 1 544 ? 1.390 14.977 -5.448 1.00 88.19 544 ILE A C 1
ATOM 4123 O O . ILE A 1 544 ? 1.323 15.596 -4.386 1.00 88.19 544 ILE A O 1
ATOM 4127 N N . SER A 1 545 ? 1.095 13.675 -5.548 1.00 83.44 545 SER A N 1
ATOM 4128 C CA . SER A 1 545 ? 0.599 12.862 -4.430 1.00 83.44 545 SER A CA 1
ATOM 4129 C C . SER A 1 545 ? 1.572 12.936 -3.262 1.00 83.44 545 SER A C 1
ATOM 4131 O O . SER A 1 545 ? 1.192 13.353 -2.177 1.00 83.44 545 SER A O 1
ATOM 4133 N N . VAL A 1 546 ? 2.859 12.651 -3.472 1.00 84.56 546 VAL A N 1
ATOM 4134 C CA . VAL A 1 546 ? 3.858 12.694 -2.393 1.00 84.56 546 VAL A CA 1
ATOM 4135 C C . VAL A 1 546 ? 3.960 14.089 -1.765 1.00 84.56 546 VAL A C 1
ATOM 4137 O O . VAL A 1 546 ? 4.099 14.195 -0.544 1.00 84.56 546 VAL A O 1
ATOM 4140 N N . GLY A 1 547 ? 3.807 15.160 -2.547 1.00 82.69 547 GLY A N 1
ATOM 4141 C CA . GLY A 1 547 ? 3.771 16.525 -2.021 1.00 82.69 547 GLY A CA 1
ATOM 4142 C C . GLY A 1 547 ? 2.554 16.835 -1.143 1.00 82.69 547 GLY A C 1
ATOM 4143 O O . GLY A 1 547 ? 2.686 17.534 -0.133 1.00 82.69 547 GLY A O 1
ATOM 4144 N N . GLU A 1 548 ? 1.389 16.275 -1.463 1.00 78.38 548 GLU A N 1
ATOM 4145 C CA . GLU A 1 548 ? 0.192 16.323 -0.611 1.00 78.38 548 GLU A CA 1
ATOM 4146 C C . GLU A 1 548 ? 0.320 15.414 0.628 1.00 78.38 548 GLU A C 1
ATOM 4148 O O . GLU A 1 548 ? -0.320 15.630 1.661 1.00 78.38 548 GLU A O 1
ATOM 4153 N N . GLU A 1 549 ? 1.139 14.366 0.546 1.00 74.81 549 GLU A N 1
ATOM 4154 C CA . GLU A 1 549 ? 1.350 13.368 1.597 1.00 74.81 549 GLU A CA 1
ATOM 4155 C C . GLU A 1 549 ? 2.347 13.784 2.670 1.00 74.81 549 GLU A C 1
ATOM 4157 O O . GLU A 1 549 ? 2.123 13.518 3.861 1.00 74.81 549 GLU A O 1
ATOM 4162 N N . ASN A 1 550 ? 3.427 14.429 2.249 1.00 76.94 550 ASN A N 1
ATOM 4163 C CA . ASN A 1 550 ? 4.454 14.973 3.111 1.00 76.94 550 ASN A CA 1
ATOM 4164 C C . ASN A 1 550 ? 4.932 16.307 2.526 1.00 76.94 550 ASN A C 1
ATOM 4166 O O . ASN A 1 550 ? 5.670 16.345 1.546 1.00 76.94 550 ASN A O 1
ATOM 4170 N N . LYS A 1 551 ? 4.538 17.411 3.171 1.00 81.00 551 LYS A N 1
ATOM 4171 C CA . LYS A 1 551 ? 4.884 18.771 2.729 1.00 81.00 551 LYS A CA 1
ATOM 4172 C C . LYS A 1 551 ? 6.390 19.027 2.698 1.00 81.00 551 LYS A C 1
ATOM 4174 O O . LYS A 1 551 ? 6.829 19.871 1.926 1.00 81.00 551 LYS A O 1
ATOM 4179 N N . GLU A 1 552 ? 7.161 18.364 3.556 1.00 83.31 552 GLU A N 1
ATOM 4180 C CA . GLU A 1 552 ? 8.615 18.514 3.605 1.00 83.31 552 GLU A CA 1
ATOM 4181 C C . GLU A 1 552 ? 9.252 17.866 2.377 1.00 83.31 552 GLU A C 1
ATOM 4183 O O . GLU A 1 552 ? 9.872 18.566 1.581 1.00 83.31 552 GLU A O 1
ATOM 4188 N N . ILE A 1 553 ? 8.964 16.582 2.135 1.00 87.81 553 ILE A N 1
ATOM 4189 C CA . ILE A 1 553 ? 9.408 15.870 0.925 1.00 87.81 553 ILE A CA 1
ATOM 4190 C C . ILE A 1 553 ? 8.892 16.575 -0.334 1.00 87.81 553 ILE A C 1
ATOM 4192 O O . ILE A 1 553 ? 9.648 16.793 -1.274 1.00 87.81 553 ILE A O 1
ATOM 4196 N N . GLY A 1 554 ? 7.629 17.003 -0.341 1.00 88.31 554 GLY A N 1
ATOM 4197 C CA . GLY A 1 554 ? 7.026 17.749 -1.443 1.00 88.31 554 GLY A CA 1
ATOM 4198 C C . GLY A 1 554 ? 7.799 19.003 -1.826 1.00 88.31 554 GLY A C 1
ATOM 4199 O O . GLY A 1 554 ? 8.018 19.246 -3.009 1.00 88.31 554 GLY A O 1
ATOM 4200 N N . ARG A 1 555 ? 8.261 19.786 -0.841 1.00 90.69 555 ARG A N 1
ATOM 4201 C CA . ARG A 1 555 ? 9.102 20.963 -1.106 1.00 90.69 555 ARG A CA 1
ATOM 4202 C C . ARG A 1 555 ? 10.423 20.575 -1.760 1.00 90.69 555 ARG A C 1
ATOM 4204 O O . ARG A 1 555 ? 10.824 21.256 -2.697 1.00 90.69 555 ARG A O 1
ATOM 4211 N N . LEU A 1 556 ? 11.060 19.494 -1.305 1.00 93.88 556 LEU A N 1
ATOM 4212 C CA . LEU A 1 556 ? 12.309 18.995 -1.890 1.00 93.88 556 LEU A CA 1
ATOM 4213 C C . LEU A 1 556 ? 12.100 18.527 -3.338 1.00 93.88 556 LEU A C 1
ATOM 4215 O O . LEU A 1 556 ? 12.881 18.880 -4.217 1.00 93.88 556 LEU A O 1
ATOM 4219 N N . LEU A 1 557 ? 11.014 17.796 -3.614 1.00 93.81 557 LEU A N 1
ATOM 4220 C CA . LEU A 1 557 ? 10.673 17.343 -4.967 1.00 93.81 557 LEU A CA 1
ATOM 4221 C C . LEU A 1 557 ? 10.385 18.518 -5.912 1.00 93.81 557 LEU A C 1
ATOM 4223 O O . LEU A 1 557 ? 10.898 18.545 -7.027 1.00 93.81 557 LEU A O 1
ATOM 4227 N N . VAL A 1 558 ? 9.600 19.502 -5.465 1.00 92.50 558 VAL A N 1
ATOM 4228 C CA . VAL A 1 558 ? 9.288 20.707 -6.254 1.00 92.50 558 VAL A CA 1
ATOM 4229 C C . VAL A 1 558 ? 10.541 21.545 -6.500 1.00 92.50 558 VAL A C 1
ATOM 4231 O O . VAL A 1 558 ? 10.724 22.066 -7.597 1.00 92.50 558 VAL A O 1
ATOM 4234 N N . HIS A 1 559 ? 11.421 21.659 -5.504 1.00 92.81 559 HIS A N 1
ATOM 4235 C CA . HIS A 1 559 ? 12.708 22.327 -5.665 1.00 92.81 559 HIS A CA 1
ATOM 4236 C C . HIS A 1 559 ? 13.553 21.642 -6.748 1.00 92.81 559 HIS A C 1
ATOM 4238 O O . HIS A 1 559 ? 13.998 22.310 -7.677 1.00 92.81 559 HIS A O 1
ATOM 4244 N N . MET A 1 560 ? 13.664 20.312 -6.700 1.00 93.94 560 MET A N 1
ATOM 4245 C CA . MET A 1 560 ? 14.365 19.523 -7.715 1.00 93.94 560 MET A CA 1
ATOM 4246 C C . MET A 1 560 ? 13.740 19.634 -9.115 1.00 93.94 560 MET A C 1
ATOM 4248 O O . MET A 1 560 ? 14.469 19.729 -10.098 1.00 93.94 560 MET A O 1
ATOM 4252 N N . GLN A 1 561 ? 12.407 19.677 -9.228 1.00 91.88 561 GLN A N 1
ATOM 4253 C CA . GLN A 1 561 ? 11.715 19.932 -10.503 1.00 91.88 561 GLN A CA 1
ATOM 4254 C C . GLN A 1 561 ? 12.009 21.325 -11.076 1.00 91.88 561 GLN A C 1
ATOM 4256 O O . GLN A 1 561 ? 11.940 21.521 -12.288 1.00 91.88 561 GLN A O 1
ATOM 4261 N N . GLY A 1 562 ? 12.282 22.301 -10.208 1.00 88.00 562 GLY A N 1
ATOM 4262 C CA . GLY A 1 562 ? 12.522 23.697 -10.568 1.00 88.00 562 GLY A CA 1
ATOM 4263 C C . GLY A 1 562 ? 13.971 24.029 -10.927 1.00 88.00 562 GLY A C 1
ATOM 4264 O O . GLY A 1 562 ? 14.263 25.198 -11.185 1.00 88.00 562 GLY A O 1
ATOM 4265 N N . LEU A 1 563 ? 14.877 23.046 -10.932 1.00 90.56 563 LEU A N 1
ATOM 4266 C CA . LEU A 1 563 ? 16.285 23.267 -11.254 1.00 90.56 563 LEU A CA 1
ATOM 4267 C C . LEU A 1 563 ? 16.434 23.760 -12.702 1.00 90.56 563 LEU A C 1
ATOM 4269 O O . LEU A 1 563 ? 15.921 23.167 -13.649 1.00 90.56 563 LEU A O 1
ATOM 4273 N N . GLY A 1 564 ? 17.174 24.857 -12.886 1.00 84.31 564 GLY A N 1
ATOM 4274 C CA . GLY A 1 564 ? 17.377 25.496 -14.194 1.00 84.31 564 GLY A CA 1
ATOM 4275 C C . GLY A 1 564 ? 18.336 24.753 -15.134 1.00 84.31 564 GLY A C 1
ATOM 4276 O O . GLY A 1 564 ? 18.652 25.261 -16.210 1.00 84.31 564 GLY A O 1
ATOM 4277 N N . HIS A 1 565 ? 18.826 23.581 -14.733 1.00 86.00 565 HIS A N 1
ATOM 4278 C CA . HIS A 1 565 ? 19.764 22.755 -15.486 1.00 86.00 565 HIS A CA 1
ATOM 4279 C C . HIS A 1 565 ? 19.319 21.281 -15.492 1.00 86.00 565 HIS A C 1
ATOM 4281 O O . HIS A 1 565 ? 18.667 20.829 -14.548 1.00 86.00 565 HIS A O 1
ATOM 4287 N N . PRO A 1 566 ? 19.688 20.498 -16.519 1.00 86.25 566 PRO A N 1
ATOM 4288 C CA . PRO A 1 566 ? 19.414 19.067 -16.527 1.00 86.25 566 PRO A CA 1
ATOM 4289 C C . PRO A 1 566 ? 20.259 18.344 -15.469 1.00 86.25 566 PRO A C 1
ATOM 4291 O O . PRO A 1 566 ? 21.479 18.490 -15.443 1.00 86.25 566 PRO A O 1
ATOM 4294 N N . VAL A 1 567 ? 19.612 17.525 -14.639 1.00 88.62 567 VAL A N 1
ATOM 4295 C CA . VAL A 1 567 ? 20.282 16.636 -13.677 1.00 88.62 567 VAL A CA 1
ATOM 4296 C C . VAL A 1 567 ? 20.398 15.240 -14.281 1.00 88.62 567 VAL A C 1
ATOM 4298 O O . VAL A 1 567 ? 19.440 14.735 -14.876 1.00 88.62 567 VAL A O 1
ATOM 4301 N N . LEU A 1 568 ? 21.568 14.616 -14.136 1.00 88.38 568 LEU A N 1
ATOM 4302 C CA . LEU A 1 568 ? 21.837 13.256 -14.600 1.00 88.38 568 LEU A CA 1
ATOM 4303 C C . LEU A 1 568 ? 21.909 12.304 -13.406 1.00 88.38 568 LEU A C 1
ATOM 4305 O O . LEU A 1 568 ? 22.675 12.522 -12.479 1.00 88.38 568 LEU A O 1
ATOM 4309 N N . VAL A 1 569 ? 21.121 11.230 -13.429 1.00 85.81 569 VAL A N 1
ATOM 4310 C CA . VAL A 1 569 ? 21.168 10.173 -12.411 1.00 85.81 569 VAL A CA 1
ATOM 4311 C C . VAL A 1 569 ? 22.256 9.150 -12.782 1.00 85.81 569 VAL A C 1
ATOM 4313 O O . VAL A 1 569 ? 22.209 8.627 -13.908 1.00 85.81 569 VAL A O 1
ATOM 4316 N N . PRO A 1 570 ? 23.177 8.798 -11.858 1.00 87.50 570 PRO A N 1
ATOM 4317 C CA . PRO A 1 570 ? 23.276 9.270 -10.468 1.00 87.50 570 PRO A CA 1
ATOM 4318 C C . PRO A 1 570 ? 23.982 10.630 -10.325 1.00 87.50 570 PRO A C 1
ATOM 4320 O O . PRO A 1 570 ? 24.897 10.933 -11.087 1.00 87.50 570 PRO A O 1
ATOM 4323 N N . PHE A 1 571 ? 23.607 11.399 -9.301 1.00 89.69 571 PHE A N 1
ATOM 4324 C CA . PHE A 1 571 ? 24.081 12.774 -9.072 1.00 89.69 571 PHE A CA 1
ATOM 4325 C C . PHE A 1 571 ? 24.708 12.965 -7.685 1.00 89.69 571 PHE A C 1
ATOM 4327 O O . PHE A 1 571 ? 24.499 12.168 -6.768 1.00 89.69 571 PHE A O 1
ATOM 4334 N N . ASP A 1 572 ? 25.454 14.055 -7.528 1.00 91.44 572 ASP A N 1
ATOM 4335 C CA . ASP A 1 572 ? 25.917 14.562 -6.233 1.00 91.44 572 ASP A CA 1
ATOM 4336 C C . ASP A 1 572 ? 24.915 15.573 -5.651 1.00 91.44 572 ASP A C 1
ATOM 4338 O O . ASP A 1 572 ? 24.178 16.219 -6.400 1.00 91.44 572 ASP A O 1
ATOM 4342 N N . LEU A 1 573 ? 24.880 15.740 -4.323 1.00 92.19 573 LEU A N 1
ATOM 4343 C CA . LEU A 1 573 ? 23.900 16.625 -3.668 1.00 92.19 573 LEU A CA 1
ATOM 4344 C C . LEU A 1 573 ? 24.054 18.088 -4.078 1.00 92.19 573 LEU A C 1
ATOM 4346 O O . LEU A 1 573 ? 23.065 18.814 -4.139 1.00 92.19 573 LEU A O 1
ATOM 4350 N N . GLU A 1 574 ? 25.273 18.506 -4.410 1.00 90.81 574 GLU A N 1
ATOM 4351 C CA . GLU A 1 574 ? 25.570 19.850 -4.893 1.00 90.81 574 GLU A CA 1
ATOM 4352 C C . GLU A 1 574 ? 24.839 20.156 -6.206 1.00 90.81 574 GLU A C 1
ATOM 4354 O O . GLU A 1 574 ? 24.478 21.305 -6.439 1.00 90.81 574 GLU A O 1
ATOM 4359 N N . GLN A 1 575 ? 24.580 19.142 -7.042 1.00 89.62 575 GLN A N 1
ATOM 4360 C CA . GLN A 1 575 ? 23.860 19.305 -8.311 1.00 89.62 575 GLN A CA 1
ATOM 4361 C C . GLN A 1 575 ? 22.356 19.513 -8.118 1.00 89.62 575 GLN A C 1
ATOM 4363 O O . GLN A 1 575 ? 21.686 19.973 -9.033 1.00 89.62 575 GLN A O 1
ATOM 4368 N N . VAL A 1 576 ? 21.809 19.133 -6.964 1.00 92.00 576 VAL A N 1
ATOM 4369 C CA . VAL A 1 576 ? 20.381 19.291 -6.645 1.00 92.00 576 VAL A CA 1
ATOM 4370 C C . VAL A 1 576 ? 20.140 20.283 -5.510 1.00 92.00 576 VAL A C 1
ATOM 4372 O O . VAL A 1 576 ? 19.014 20.396 -5.044 1.00 92.00 576 VAL A O 1
ATOM 4375 N N . GLU A 1 577 ? 21.190 20.984 -5.073 1.00 92.19 577 GLU A N 1
ATOM 4376 C CA . GLU A 1 577 ? 21.156 22.003 -4.016 1.00 92.19 577 GLU A CA 1
ATOM 4377 C C . GLU A 1 577 ? 20.550 21.506 -2.682 1.00 92.19 577 GLU A C 1
ATOM 4379 O O . GLU A 1 577 ? 19.981 22.281 -1.912 1.00 92.19 577 GLU A O 1
ATOM 4384 N N . LEU A 1 578 ? 20.705 20.212 -2.370 1.00 93.69 578 LEU A N 1
ATOM 4385 C CA . LEU A 1 578 ? 20.169 19.594 -1.151 1.00 93.69 578 LEU A CA 1
ATOM 4386 C C . LEU A 1 578 ? 21.229 19.414 -0.062 1.00 93.69 578 LEU A C 1
ATOM 4388 O O . LEU A 1 578 ? 22.406 19.172 -0.333 1.00 93.69 578 LEU A O 1
ATOM 4392 N N . THR A 1 579 ? 20.806 19.475 1.201 1.00 93.31 579 THR A N 1
ATOM 4393 C CA . THR A 1 579 ? 21.678 19.137 2.331 1.00 93.31 579 THR A CA 1
ATOM 4394 C C . THR A 1 579 ? 21.734 17.623 2.560 1.00 93.31 579 THR A C 1
ATOM 4396 O O . THR A 1 579 ? 20.901 16.862 2.072 1.00 93.31 579 THR A O 1
ATOM 4399 N N . VAL A 1 580 ? 22.703 17.162 3.360 1.00 91.06 580 VAL A N 1
ATOM 4400 C CA . VAL A 1 580 ? 22.775 15.746 3.769 1.00 91.06 580 VAL A CA 1
ATOM 4401 C C . VAL A 1 580 ? 21.520 15.325 4.543 1.00 91.06 580 VAL A C 1
ATOM 4403 O O . VAL A 1 580 ? 21.026 14.225 4.334 1.00 91.06 580 VAL A O 1
ATOM 4406 N N . ALA A 1 581 ? 20.962 16.213 5.372 1.00 89.19 581 ALA A N 1
ATOM 4407 C CA . ALA A 1 581 ? 19.738 15.928 6.119 1.00 89.19 581 ALA A CA 1
ATOM 4408 C C . ALA A 1 581 ? 18.521 15.759 5.192 1.00 89.19 581 ALA A C 1
ATOM 4410 O O . ALA A 1 581 ? 17.710 14.859 5.405 1.00 89.19 581 ALA A O 1
ATOM 4411 N N . ASP A 1 582 ? 18.423 16.574 4.136 1.00 92.44 582 ASP A N 1
ATOM 4412 C CA . ASP A 1 582 ? 17.380 16.423 3.113 1.00 92.44 582 ASP A CA 1
ATOM 4413 C C . ASP A 1 582 ? 17.533 15.091 2.367 1.00 92.44 582 ASP A C 1
ATOM 4415 O O . ASP A 1 582 ? 16.552 14.393 2.107 1.00 92.44 582 ASP A O 1
ATOM 4419 N N . ALA A 1 583 ? 18.774 14.709 2.053 1.00 91.25 583 ALA A N 1
ATOM 4420 C CA . ALA A 1 583 ? 19.073 13.444 1.397 1.00 91.25 583 ALA A CA 1
ATOM 4421 C C . ALA A 1 583 ? 18.710 12.236 2.271 1.00 91.25 583 ALA A C 1
ATOM 4423 O O . ALA A 1 583 ? 18.123 11.282 1.763 1.00 91.25 583 ALA A O 1
ATOM 4424 N N . ASP A 1 584 ? 19.006 12.284 3.572 1.00 87.88 584 ASP A N 1
ATOM 4425 C CA . ASP A 1 584 ? 18.646 11.229 4.523 1.00 87.88 584 ASP A CA 1
ATOM 4426 C C . ASP A 1 584 ? 17.118 11.060 4.602 1.00 87.88 584 ASP A C 1
ATOM 4428 O O . ASP A 1 584 ? 16.616 9.938 4.513 1.00 87.88 584 ASP A O 1
ATOM 4432 N N . LEU A 1 585 ? 16.357 12.161 4.638 1.00 85.69 585 LEU A N 1
ATOM 4433 C CA . LEU A 1 585 ? 14.889 12.129 4.594 1.00 85.69 585 LEU A CA 1
ATOM 4434 C C . LEU A 1 585 ? 14.352 11.499 3.291 1.00 85.69 585 LEU A C 1
ATOM 4436 O O . LEU A 1 585 ? 13.386 10.724 3.296 1.00 85.69 585 LEU A O 1
ATOM 4440 N N . LEU A 1 586 ? 14.971 11.817 2.152 1.00 91.00 586 LEU A N 1
ATOM 4441 C CA . LEU A 1 586 ? 14.605 11.246 0.851 1.00 91.00 586 LEU A CA 1
ATOM 4442 C C . LEU A 1 586 ? 14.990 9.763 0.732 1.00 91.00 586 LEU A C 1
ATOM 4444 O O . LEU A 1 586 ? 14.279 9.003 0.072 1.00 91.00 586 LEU A O 1
ATOM 4448 N N . ILE A 1 587 ? 16.062 9.325 1.395 1.00 88.69 587 ILE A N 1
ATOM 4449 C CA . ILE A 1 587 ? 16.435 7.907 1.491 1.00 88.69 587 ILE A CA 1
ATOM 4450 C C . ILE A 1 587 ? 15.423 7.151 2.351 1.00 88.69 587 ILE A C 1
ATOM 4452 O O . ILE A 1 587 ? 14.911 6.117 1.926 1.00 88.69 587 ILE A O 1
ATOM 4456 N N . GLU A 1 588 ? 15.071 7.673 3.528 1.00 82.81 588 GLU A N 1
ATOM 4457 C CA . GLU A 1 588 ? 14.090 7.040 4.421 1.00 82.81 588 GLU A CA 1
ATOM 4458 C C . GLU A 1 588 ? 12.718 6.867 3.751 1.00 82.81 588 GLU A C 1
ATOM 4460 O O . GLU A 1 588 ? 12.037 5.856 3.945 1.00 82.81 588 GLU A O 1
ATOM 4465 N N . SER A 1 589 ? 12.325 7.826 2.911 1.00 80.81 589 SER A N 1
ATOM 4466 C CA . SER A 1 589 ? 11.081 7.770 2.135 1.00 80.81 589 SER A CA 1
ATOM 4467 C C . SER A 1 589 ? 11.159 6.923 0.859 1.00 80.81 589 SER A C 1
ATOM 4469 O O . SER A 1 589 ? 10.139 6.749 0.193 1.00 80.81 589 SER A O 1
ATOM 4471 N N . GLY A 1 590 ? 12.326 6.365 0.523 1.00 87.19 590 GLY A N 1
ATOM 4472 C CA . GLY A 1 590 ? 12.528 5.513 -0.654 1.00 87.19 590 GLY A CA 1
ATOM 4473 C C . GLY A 1 590 ? 12.635 6.277 -1.978 1.00 87.19 590 GLY A C 1
ATOM 4474 O O . GLY A 1 590 ? 12.692 5.652 -3.039 1.00 87.19 590 GLY A O 1
ATOM 4475 N N . VAL A 1 591 ? 12.672 7.613 -1.935 1.00 90.50 591 VAL A N 1
ATOM 4476 C CA . VAL A 1 591 ? 12.866 8.476 -3.110 1.00 90.50 591 VAL A CA 1
ATOM 4477 C C . VAL A 1 591 ? 14.318 8.431 -3.569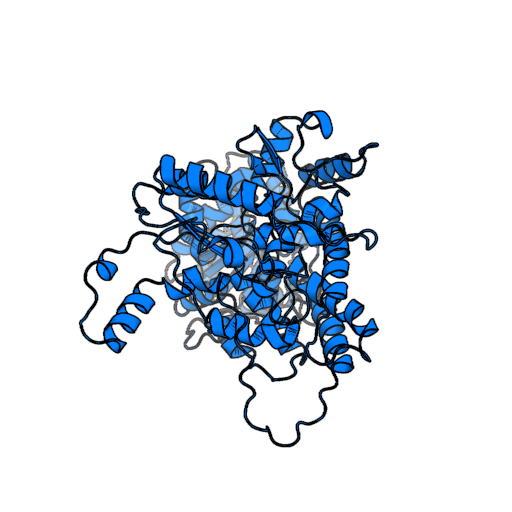 1.00 90.50 591 VAL A C 1
ATOM 4479 O O . VAL A 1 591 ? 14.570 8.455 -4.770 1.00 90.50 591 VAL A O 1
ATOM 4482 N N . PHE A 1 592 ? 15.269 8.370 -2.634 1.00 91.56 592 PHE A N 1
ATOM 4483 C CA . PHE A 1 592 ? 16.703 8.302 -2.913 1.00 91.56 592 PHE A CA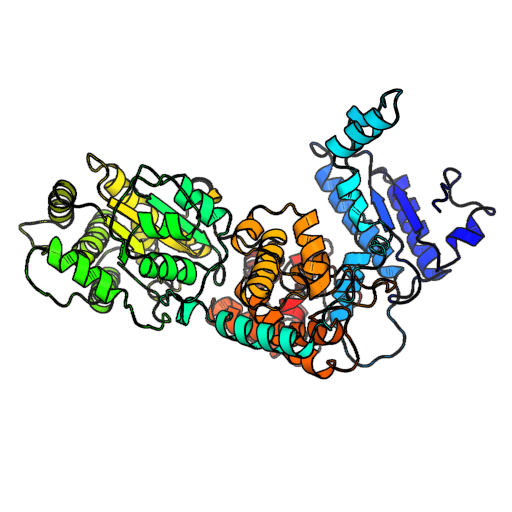 1
ATOM 4484 C C . PHE A 1 592 ? 17.303 6.963 -2.490 1.00 91.56 592 PHE A C 1
ATOM 4486 O O . PHE A 1 592 ? 16.822 6.291 -1.583 1.00 91.56 592 PHE A O 1
ATOM 4493 N N . SER A 1 593 ? 18.406 6.595 -3.134 1.00 88.19 593 SER A N 1
ATOM 4494 C CA . SER A 1 593 ? 19.311 5.555 -2.649 1.00 88.19 593 SER A CA 1
ATOM 4495 C C . SER A 1 593 ? 20.749 6.000 -2.859 1.00 88.19 593 SER A C 1
ATOM 4497 O O . SER A 1 593 ? 21.078 6.592 -3.889 1.00 88.19 593 SER A O 1
ATOM 4499 N N . LYS A 1 594 ? 21.614 5.734 -1.881 1.00 84.94 594 LYS A N 1
ATOM 4500 C CA . LYS A 1 594 ? 23.029 6.096 -1.956 1.00 84.94 594 LYS A CA 1
ATOM 4501 C C . LYS A 1 594 ? 23.832 4.941 -2.542 1.00 84.94 594 LYS A C 1
ATOM 4503 O O . LYS A 1 594 ? 23.879 3.849 -1.979 1.00 84.94 594 LYS A O 1
ATOM 4508 N N . GLY A 1 595 ? 24.464 5.188 -3.683 1.00 77.50 595 GLY A N 1
ATOM 4509 C CA . GLY A 1 595 ? 25.346 4.240 -4.348 1.00 77.50 595 GLY A CA 1
ATOM 4510 C C . GLY A 1 595 ? 26.646 4.010 -3.576 1.00 77.50 595 GLY A C 1
ATOM 4511 O O . GLY A 1 595 ? 27.060 4.815 -2.743 1.00 77.50 595 GLY A O 1
ATOM 4512 N N . ALA A 1 596 ? 27.334 2.911 -3.895 1.00 70.62 596 ALA A N 1
ATOM 4513 C CA . ALA A 1 596 ? 28.656 2.606 -3.337 1.00 70.62 596 ALA A CA 1
ATOM 4514 C C . ALA A 1 596 ? 29.733 3.634 -3.737 1.00 70.62 596 ALA A C 1
ATOM 4516 O O . ALA A 1 596 ? 30.753 3.753 -3.065 1.00 70.62 596 ALA A O 1
ATOM 4517 N N . ASP A 1 597 ? 29.500 4.374 -4.822 1.00 72.94 597 ASP A N 1
ATOM 4518 C CA . ASP A 1 597 ? 30.315 5.499 -5.285 1.00 72.94 597 ASP A CA 1
ATOM 4519 C C . ASP A 1 597 ? 30.014 6.811 -4.538 1.00 72.94 597 ASP A C 1
ATOM 4521 O O . ASP A 1 597 ? 30.636 7.829 -4.819 1.00 72.94 597 ASP A O 1
ATOM 4525 N N . GLY A 1 598 ? 29.080 6.798 -3.581 1.00 80.44 598 GLY A N 1
ATOM 4526 C CA . GLY A 1 598 ? 28.688 7.960 -2.785 1.00 80.44 598 GLY A CA 1
ATOM 4527 C C . GLY A 1 598 ? 27.640 8.860 -3.442 1.00 80.44 598 GLY A C 1
ATOM 4528 O O . GLY A 1 598 ? 27.089 9.710 -2.742 1.00 80.44 598 GLY A O 1
ATOM 4529 N N . ARG A 1 599 ? 27.327 8.639 -4.728 1.00 87.38 599 ARG A N 1
ATOM 4530 C CA . ARG A 1 599 ? 26.317 9.383 -5.496 1.00 87.38 599 ARG A CA 1
ATOM 4531 C C . ARG A 1 599 ? 24.902 8.876 -5.233 1.00 87.38 599 ARG A C 1
ATOM 4533 O O . ARG A 1 599 ? 24.701 7.741 -4.793 1.00 87.38 599 ARG A O 1
ATOM 4540 N N . TYR A 1 600 ? 23.914 9.710 -5.526 1.00 89.56 600 TYR A N 1
ATOM 4541 C CA . TYR A 1 600 ? 22.507 9.454 -5.246 1.00 89.56 600 TYR A CA 1
ATOM 4542 C C . TYR A 1 600 ? 21.761 9.008 -6.500 1.00 89.56 600 TYR A C 1
ATOM 4544 O O . TYR A 1 600 ? 21.945 9.532 -7.599 1.00 89.56 600 TYR A O 1
ATOM 4552 N N . TRP A 1 601 ? 20.907 8.011 -6.309 1.00 88.50 601 TRP A N 1
ATOM 4553 C CA . TRP A 1 601 ? 20.023 7.438 -7.312 1.00 88.50 601 TRP A CA 1
ATOM 4554 C C . TRP A 1 601 ? 18.580 7.809 -6.996 1.00 88.50 601 TRP A C 1
ATOM 4556 O O . TRP A 1 601 ? 18.244 8.041 -5.836 1.00 88.50 601 TRP A O 1
ATOM 4566 N N . VAL A 1 602 ? 17.722 7.794 -8.018 1.00 89.94 602 VAL A N 1
ATOM 4567 C CA . VAL A 1 602 ? 16.272 8.025 -7.906 1.00 89.94 602 VAL A CA 1
ATOM 4568 C C . VAL A 1 602 ? 15.529 6.927 -8.689 1.00 89.94 602 VAL A C 1
ATOM 4570 O O . VAL A 1 602 ? 15.958 6.629 -9.811 1.00 89.94 602 VAL A O 1
ATOM 4573 N N . PRO A 1 603 ? 14.449 6.315 -8.152 1.00 88.06 603 PRO A N 1
ATOM 4574 C CA . PRO A 1 603 ? 13.651 5.315 -8.859 1.00 88.06 603 PRO A CA 1
ATOM 4575 C C . PRO A 1 603 ? 12.981 5.903 -10.096 1.00 88.06 603 PRO A C 1
ATOM 4577 O O . PRO A 1 603 ? 12.728 7.105 -10.165 1.00 88.06 603 PRO A O 1
ATOM 4580 N N . GLU A 1 604 ? 12.621 5.053 -11.057 1.00 86.69 604 GLU A N 1
ATOM 4581 C CA . GLU A 1 604 ? 12.049 5.519 -12.322 1.00 86.69 604 GLU A CA 1
ATOM 4582 C C . GLU A 1 604 ? 10.755 6.326 -12.134 1.00 86.69 604 GLU A C 1
ATOM 4584 O O . GLU A 1 604 ? 10.623 7.398 -12.734 1.00 86.69 604 GLU A O 1
ATOM 4589 N N . ILE A 1 605 ? 9.858 5.879 -11.243 1.00 89.69 605 ILE A N 1
ATOM 4590 C CA . ILE A 1 605 ? 8.606 6.585 -10.949 1.00 89.69 605 ILE A CA 1
ATOM 4591 C C . ILE A 1 605 ? 8.844 8.036 -10.503 1.00 89.69 605 ILE A C 1
ATOM 4593 O O . ILE A 1 605 ? 8.084 8.920 -10.888 1.00 89.69 605 ILE A O 1
ATOM 4597 N N . TYR A 1 606 ? 9.919 8.313 -9.761 1.00 91.75 606 TYR A N 1
ATOM 4598 C CA . TYR A 1 606 ? 10.273 9.668 -9.332 1.00 91.75 606 TYR A CA 1
ATOM 4599 C C . TYR A 1 606 ? 11.097 10.407 -10.387 1.00 91.75 606 TYR A C 1
ATOM 4601 O O . TYR A 1 606 ? 10.858 11.586 -10.632 1.00 91.75 606 TYR A O 1
ATOM 4609 N N . ARG A 1 607 ? 12.034 9.724 -11.051 1.00 90.62 607 ARG A N 1
ATOM 4610 C CA . ARG A 1 607 ? 12.973 10.318 -12.012 1.00 90.62 607 ARG A CA 1
ATOM 4611 C C . ARG A 1 607 ? 12.253 11.054 -13.141 1.00 90.62 607 ARG A C 1
ATOM 4613 O O . ARG A 1 607 ? 12.563 12.215 -13.404 1.00 90.62 607 ARG A O 1
ATOM 4620 N N . HIS A 1 608 ? 11.272 10.405 -13.773 1.00 88.06 608 HIS A N 1
ATOM 4621 C CA . HIS A 1 608 ? 10.479 11.029 -14.842 1.00 88.06 608 HIS A CA 1
ATOM 4622 C C . HIS A 1 608 ? 9.634 12.192 -14.326 1.00 88.06 608 HIS A C 1
ATOM 4624 O O . HIS A 1 608 ? 9.446 13.182 -15.028 1.00 88.06 608 HIS A O 1
ATOM 4630 N N . GLY A 1 609 ? 9.145 12.095 -13.087 1.00 88.69 609 GLY A N 1
ATOM 4631 C CA . GLY A 1 609 ? 8.380 13.156 -12.439 1.00 88.69 609 GLY A CA 1
ATOM 4632 C C . GLY A 1 609 ? 9.239 14.389 -12.161 1.00 88.69 609 GLY A C 1
ATOM 4633 O O . GLY A 1 609 ? 8.763 15.509 -12.321 1.00 88.69 609 GLY A O 1
ATOM 4634 N N . LEU A 1 610 ? 10.508 14.185 -11.801 1.00 90.88 610 LEU A N 1
ATOM 4635 C CA . LEU A 1 610 ? 11.499 15.238 -11.574 1.00 90.88 610 LEU A CA 1
ATOM 4636 C C . LEU A 1 610 ? 12.084 15.824 -12.871 1.00 90.88 610 LEU A C 1
ATOM 4638 O O . LEU A 1 610 ? 12.736 16.860 -12.824 1.00 90.88 610 LEU A O 1
ATOM 4642 N N . GLY A 1 611 ? 11.868 15.179 -14.023 1.00 88.00 611 GLY A N 1
ATOM 4643 C CA . GLY A 1 611 ? 12.494 15.578 -15.288 1.00 88.00 611 GLY A CA 1
ATOM 4644 C C . GLY A 1 611 ? 13.997 15.285 -15.339 1.00 88.00 611 GLY A C 1
ATOM 4645 O O . GLY A 1 611 ? 14.734 15.945 -16.068 1.00 88.00 611 GLY A O 1
ATOM 4646 N N . PHE A 1 612 ? 14.466 14.322 -14.541 1.00 89.38 612 PHE A N 1
ATOM 4647 C CA . PHE A 1 612 ? 15.879 13.962 -14.473 1.00 89.38 612 PHE A CA 1
ATOM 4648 C C . PHE A 1 612 ? 16.243 12.975 -15.585 1.00 89.38 612 PHE A C 1
ATOM 4650 O O . PHE A 1 612 ? 15.570 11.962 -15.804 1.00 89.38 612 PHE A O 1
ATOM 4657 N N . ASN A 1 613 ? 17.370 13.230 -16.239 1.00 83.56 613 ASN A N 1
ATOM 4658 C CA . ASN A 1 613 ? 17.917 12.362 -17.274 1.00 83.56 613 ASN A CA 1
ATOM 4659 C C . ASN A 1 613 ? 18.800 11.279 -16.638 1.00 83.56 613 ASN A C 1
ATOM 4661 O O . ASN A 1 613 ? 19.186 11.366 -15.472 1.00 83.56 613 ASN A O 1
ATOM 4665 N N . SER A 1 614 ? 19.149 10.238 -17.387 1.00 76.44 614 SER A N 1
ATOM 4666 C CA . SER A 1 614 ? 20.092 9.214 -16.920 1.00 76.44 614 SER A CA 1
ATOM 4667 C C . SER A 1 614 ? 21.431 9.346 -17.639 1.00 76.44 614 SER A C 1
ATOM 4669 O O . SER A 1 614 ? 21.472 9.388 -18.866 1.00 76.44 614 SER A O 1
ATOM 4671 N N . GLU A 1 615 ? 22.532 9.370 -16.881 1.00 62.31 615 GLU A N 1
ATOM 4672 C CA . GLU A 1 615 ? 23.901 9.493 -17.415 1.00 62.31 615 GLU A CA 1
ATOM 4673 C C . GLU A 1 615 ? 24.278 8.291 -18.310 1.00 62.31 615 GLU A C 1
ATOM 4675 O O . GLU A 1 615 ? 25.001 8.426 -19.297 1.00 62.31 615 GLU A O 1
ATOM 4680 N N . ARG A 1 616 ? 23.744 7.110 -17.965 1.00 51.97 616 ARG A N 1
ATOM 4681 C CA . ARG A 1 616 ? 23.629 5.867 -18.750 1.00 51.97 616 ARG A CA 1
ATOM 4682 C C . ARG A 1 616 ? 22.992 4.804 -17.852 1.00 51.97 616 ARG A C 1
ATOM 4684 O O . ARG A 1 616 ? 23.421 4.657 -16.714 1.00 51.97 616 ARG A O 1
ATOM 4691 N N . ARG A 1 617 ? 22.021 4.047 -18.392 1.00 49.53 617 ARG A N 1
ATOM 4692 C CA . ARG A 1 617 ? 21.338 2.884 -17.775 1.00 49.53 617 ARG A CA 1
ATOM 4693 C C . ARG A 1 617 ? 21.204 3.012 -16.262 1.00 49.53 617 ARG A C 1
ATOM 4695 O O . ARG A 1 617 ? 21.936 2.361 -15.515 1.00 49.53 617 ARG A O 1
ATOM 4702 N N . ALA A 1 618 ? 20.265 3.866 -15.852 1.00 43.00 618 ALA A N 1
ATOM 4703 C CA . ALA A 1 618 ? 19.860 3.994 -14.465 1.00 43.00 618 ALA A CA 1
ATOM 4704 C C . ALA A 1 618 ? 19.758 2.600 -13.846 1.00 43.00 618 ALA A C 1
ATOM 4706 O O . ALA A 1 618 ? 19.005 1.763 -14.348 1.00 43.00 618 ALA A O 1
ATOM 4707 N N . ARG A 1 619 ? 20.557 2.311 -12.812 1.00 42.47 619 ARG A N 1
ATOM 4708 C CA . ARG A 1 619 ? 20.398 1.049 -12.109 1.00 42.47 619 ARG A CA 1
ATOM 4709 C C . ARG A 1 619 ? 18.991 1.058 -11.546 1.00 42.47 619 ARG A C 1
ATOM 4711 O O . ARG A 1 619 ? 18.655 1.854 -10.675 1.00 42.47 619 ARG A O 1
ATOM 4718 N N . VAL A 1 620 ? 18.199 0.119 -12.024 1.00 43.88 620 VAL A N 1
ATOM 4719 C CA . VAL A 1 620 ? 17.074 -0.400 -11.279 1.00 43.88 620 VAL A CA 1
ATOM 4720 C C . VAL A 1 620 ? 17.691 -1.126 -10.080 1.00 43.88 620 VAL A C 1
ATOM 4722 O O . VAL A 1 620 ? 17.999 -2.318 -10.140 1.00 43.88 620 VAL A O 1
ATOM 4725 N N . LEU A 1 621 ? 18.026 -0.356 -9.043 1.00 45.03 621 LEU A N 1
ATOM 4726 C CA . LEU A 1 621 ? 18.432 -0.878 -7.748 1.00 45.03 621 LEU A CA 1
ATOM 4727 C C . LEU A 1 621 ? 17.152 -1.410 -7.100 1.00 45.03 621 LEU A C 1
ATOM 4729 O O . LEU A 1 621 ? 16.328 -0.632 -6.638 1.00 45.03 621 LEU A O 1
ATOM 4733 N N . TRP A 1 622 ? 16.977 -2.730 -7.147 1.00 46.16 622 TRP A N 1
ATOM 4734 C CA . TRP A 1 622 ? 16.135 -3.459 -6.199 1.00 46.16 622 TRP A CA 1
ATOM 4735 C C . TRP A 1 622 ? 17.037 -4.275 -5.290 1.00 46.16 622 TRP A C 1
ATOM 4737 O O . TRP A 1 622 ? 17.922 -5.007 -5.819 1.00 46.16 622 TRP A O 1
#

Sequence (622 aa):
MVIDLRAGASELSAPVLLDPRVQRVFVTTLSHQSLAGTELMVQQLGRKAPTVQGTDPATSVVVTQYRMDTHTAQADAARSMLSAALGAALHGPVETDGDDTGSVDAALLAQPVLSPFREELLALPSSWDAVLDVISSCGVADGLESLLPVPAARITAEAAPAMAVDYGQLRRNLARTAGNLVYAEQSGLSSAGGFLVTEPLRRLLADHRTELPQALVVGAKGAGKTFMYAKACAARTWQRFAEQSGIRGTTVEAPIVPVLESANLEYGDLEPQDLRDAFASTNGDKPRRNVTSSSISDRLKAGLGRLGGQDELGWRSLWLECLAMACGLEVSEQRTSEEALIELGRRAKAVFVIDGLEDLMQNLDSDTKRTALRVLLIDVLGWLRSLRGRPFGLVVFVRRDLVTGAVRQNSGQLLGRYDHYALHWSKEEALRLALWVTAHADALPESVPVAGITDLSTDDLINSLIQVWGWKMGSAKSREARSHLWVPAALGDFNGQVQARDVVMFLATAAKNSEQYNDTVDDRVLVPTAMRKALLECSRNKIISVGEENKEIGRLLVHMQGLGHPVLVPFDLEQVELTVADADLLIESGVFSKGADGRYWVPEIYRHGLGFNSERRARVLW

pLDDT: mean 83.71, std 12.91, range [31.72, 98.12]

Radius of gyration: 27.58 Å; chains: 1; bounding box: 72×68×73 Å

Secondary structure (DSSP, 8-state):
-----TT-S-TTTHHHHH-TTSPPEEEEES-HHHHHHHHHHHHHHHHHS-EETTTS---EEEEES--TTT-HHHHHHHHHHHHHHHHHHEEPPS-----TTHHHHHHHTTPPEEE---GGGSS--SSHHHHHHHHHHTTHHHHHGGGS--------TT-S-PPPP-HHHHHHHHHHHHHHHTTTTTTTT-TTS-----HHHHHHHHHTSSS--EEEEEB-TTSSHHHHHHHHHHH-BHHHHHHHTT--------BEEEEE--TT----S--HHHHHHHHHHHHSSSS-----HHHHHHHHHHHHHHS-TT-HHHHHHHHHHHHHHHTTPPPBTTB-HHHHHHHHHTT--EEEEE--HHHH-SS--SHHHHHHHHIIIIIIHHHHHHSTT--EEEEEEE-HHHHHHH-TTTHHHHHHHTGGG-B---HHHHHHHHHHHHHHTT--SS---GGGGGG--HHHHHHHHHHHH-SBSS-TTS-SPBHHHHHHHHH--TTS---HHHHHHHHHHHHHHHGGGTTT--S-SS-HHHHHHHHHHHHHHHHHHHHHH-HHHHHHHHHHHT-SS--EESB-GGGGT--HHHHHHHHHTTS-EE-TTS-EE--HHHHHHHT-EESSS-----